Protein AF-0000000079807251 (afdb_homodimer)

pLDDT: mean 89.96, std 13.8, range [29.39, 98.94]

InterPro domains:
  IPR002347 Short-chain dehydrogenase/reductase SDR [PF00106] (32-225)
  IPR002347 Short-chain dehydrogenase/reductase SDR [PR00081] (33-50)
  IPR002347 Short-chain dehydrogenase/reductase SDR [PR00081] (159-175)
  IPR002347 Short-chain dehydrogenase/reductase SDR [PR00081] (185-204)
  IPR020904 Short-chain dehydrogenase/reductase, conserved site [PS00061] (172-200)
  IPR036291 NAD(P)-binding domain superfamily [SSF51735] (27-290)
  IPR051253 11-beta-hydroxysteroid dehydrogenase [PTHR44279] (12-290)

Nearest PDB structures (foldseek):
  3d4n-assembly2_C  TM=9.210E-01  e=4.878E-27  Homo sapiens
  6nj7-assembly1_C-2  TM=9.119E-01  e=1.010E-26  Homo sapiens
  3d5q-assembly2_A  TM=8.981E-01  e=5.159E-27  Homo sapiens
  3d4n-assembly1_A  TM=9.029E-01  e=2.340E-26  Homo sapiens
  6nj7-assembly1_D-2  TM=9.039E-01  e=7.583E-26  Homo sapiens

Sequence (598 aa):
MLSQAAAILAGVLAVHWYFDDSVSSLDTLKGKRVLVTGASTGIGEQIAYQFAKYGSQVTVTARSKAALHEVARKCTVLSPSNETHHVVVADMKSMNKTNTVIRKAIEKMSGLDVIVLNHILPHPIGEFSGSEQDLELLQELLNVNFRSYVHLASHALPYLSESKGRIVVINSAVGKVSHPLLSSYAATKHALDGFFSSLRSQFKYSDKEVGITSCFLGYVGTESAVRGMEQAGQSRLQRWIKPAPPADTAHAIVLATALGREELYYPWWDVRPMVLLHSVWPGLADSIMRFMASPEGPAMLSQAAAILAGVLAVHWYFDDSVSSLDTLKGKRVLVTGASTGIGEQIAYQFAKYGSQVTVTARSKAALHEVARKCTVLSPSNETHHVVVADMKSMNKTNTVIRKAIEKMSGLDVIVLNHILPHPIGEFSGSEQDLELLQELLNVNFRSYVHLASHALPYLSESKGRIVVINSAVGKVSHPLLSSYAATKHALDGFFSSLRSQFKYSDKEVGITSCFLGYVGTESAVRGMEQAGQSRLQRWIKPAPPADTAHAIVLATALGREELYYPWWDVRPMVLLHSVWPGLADSIMRFMASPEGPA

Foldseek 3Di:
DVVVVVVVVCVVCCVVVVVVLLVVLLLVLAAAQEEFEPQLFFLNLLLLLSSLLSHYAYEYEEADPVSRVVSQCSSLVNHPVSDGHHYDYDDLLDLVVLLVSLVVSCVVSVFHAEYEADDFDDDAFAADPPDPVSVVVLVSRLSRLAVSLVSNCVSRVVRNLVNLHEYEYEAALLLQAPARRQVSVSVSRVNNCVVVVVVQVVCVVVVRSYAYEYEHEYAAPTPVSVVSCVVLQLVLLCVVDPHHYSNVVSSQSSSCRSSRHRYHYPVCVVRVVLSVCCVVPVPVSHVVNCVSSDRDPDD/DVVVVVVVVCVVCCVVVVVVLLVVLLLVLAAAQEEFEPQLFFLNLLLLLSSLLSHYAYEYEEADPVSRVVSQCSSLVNHPVSDGHHYDYDDLLDLVVLLVSLVVSCVVSVFHAEYEADDFDDDAFAADPPDPVSVVVLVSRLSRLAVSLVSNCVSRVVRNLVNLHEYEYEAALLLQAPARRQVSVSVRRVNNCVVVVVVQVVCVVVVRSYAYEYEHEYAAPTPVSVVSCVVLQLVLLCVVDPHHYSNVVSSQSSSCRSSRHRYHYPVCVVRVVLSVCCVVPVPVSHVVNCVSSDRDPDD

Structure (mmCIF, N/CA/C/O backbone):
data_AF-0000000079807251-model_v1
#
loop_
_entity.id
_entity.type
_entity.pdbx_description
1 polymer 'Hydroxysteroid 11-beta-dehydrogenase 1-like protein'
#
loop_
_atom_site.group_PDB
_atom_site.id
_atom_site.type_symbol
_atom_site.label_atom_id
_atom_site.label_alt_id
_atom_site.label_comp_id
_atom_site.label_asym_id
_atom_site.label_entity_id
_atom_site.label_seq_id
_atom_site.pdbx_PDB_ins_code
_atom_site.Cartn_x
_atom_site.Cartn_y
_atom_site.Cartn_z
_atom_site.occupancy
_atom_site.B_iso_or_equiv
_atom_site.auth_seq_id
_atom_site.auth_comp_id
_atom_site.auth_asym_id
_atom_site.auth_atom_id
_atom_site.pdbx_PDB_model_num
ATOM 1 N N . MET A 1 1 ? 12.164 -35.469 30.531 1 49.91 1 MET A N 1
ATOM 2 C CA . MET A 1 1 ? 12.312 -36.469 29.469 1 49.91 1 MET A CA 1
ATOM 3 C C . MET A 1 1 ? 11.023 -36.594 28.672 1 49.91 1 MET A C 1
ATOM 5 O O . MET A 1 1 ? 11.055 -36.688 27.438 1 49.91 1 MET A O 1
ATOM 9 N N . LEU A 1 2 ? 9.914 -36.625 29.359 1 55.62 2 LEU A N 1
ATOM 10 C CA . LEU A 1 2 ? 8.633 -36.812 28.688 1 55.62 2 LEU A CA 1
ATOM 11 C C . LEU A 1 2 ? 8.234 -35.562 27.922 1 55.62 2 LEU A C 1
ATOM 13 O O . LEU A 1 2 ? 7.668 -35.625 26.828 1 55.62 2 LEU A O 1
ATOM 17 N N . SER A 1 3 ? 8.625 -34.438 28.469 1 55.91 3 SER A N 1
ATOM 18 C CA . SER A 1 3 ? 8.258 -33.188 27.844 1 55.91 3 SER A CA 1
ATOM 19 C C . SER A 1 3 ? 9.094 -32.906 26.594 1 55.91 3 SER A C 1
ATOM 21 O O . SER A 1 3 ? 8.594 -32.375 25.609 1 55.91 3 SER A O 1
ATOM 23 N N . GLN A 1 4 ? 10.273 -33.344 26.547 1 51.5 4 GLN A N 1
ATOM 24 C CA . GLN A 1 4 ? 11.109 -33.219 25.359 1 51.5 4 GLN A CA 1
ATOM 25 C C . GLN A 1 4 ? 10.648 -34.156 24.25 1 51.5 4 GLN A C 1
ATOM 27 O O . GLN A 1 4 ? 10.602 -33.75 23.078 1 51.5 4 GLN A O 1
ATOM 32 N N . ALA A 1 5 ? 10.32 -35.312 24.719 1 51.28 5 ALA A N 1
ATOM 33 C CA . ALA A 1 5 ? 9.859 -36.281 23.734 1 51.28 5 ALA A CA 1
ATOM 34 C C . ALA A 1 5 ? 8.555 -35.844 23.078 1 51.28 5 ALA A C 1
ATOM 36 O O . ALA A 1 5 ? 8.375 -35.969 21.875 1 51.28 5 ALA A O 1
ATOM 37 N N . ALA A 1 6 ? 7.746 -35.219 23.922 1 53.72 6 ALA A N 1
ATOM 38 C CA . ALA A 1 6 ? 6.484 -34.688 23.375 1 53.72 6 ALA A CA 1
ATOM 39 C C . ALA A 1 6 ? 6.727 -33.531 22.438 1 53.72 6 ALA A C 1
ATOM 41 O O . ALA A 1 6 ? 6.07 -33.406 21.406 1 53.72 6 ALA A O 1
ATOM 42 N N . ALA A 1 7 ? 7.719 -32.781 22.844 1 54.28 7 ALA A N 1
ATOM 43 C CA . ALA A 1 7 ? 8.078 -31.688 21.969 1 54.28 7 ALA A CA 1
ATOM 44 C C . ALA A 1 7 ? 8.695 -32.188 20.672 1 54.28 7 ALA A C 1
ATOM 46 O O . ALA A 1 7 ? 8.375 -31.688 19.578 1 54.28 7 ALA A O 1
ATOM 47 N N . ILE A 1 8 ? 9.492 -33.094 20.859 1 51.97 8 ILE A N 1
ATOM 48 C CA . ILE A 1 8 ? 10.094 -33.688 19.672 1 51.97 8 ILE A CA 1
ATOM 49 C C . ILE A 1 8 ? 9.016 -34.406 18.844 1 51.97 8 ILE A C 1
ATOM 51 O O . ILE A 1 8 ? 8.977 -34.281 17.625 1 51.97 8 ILE A O 1
ATOM 55 N N . LEU A 1 9 ? 8.195 -35.062 19.594 1 53.09 9 LEU A N 1
ATOM 56 C CA . LEU A 1 9 ? 7.117 -35.719 18.875 1 53.09 9 LEU A CA 1
ATOM 57 C C . LEU A 1 9 ? 6.172 -34.719 18.234 1 53.09 9 LEU A C 1
ATOM 59 O O . LEU A 1 9 ? 5.738 -34.906 17.094 1 53.09 9 LEU A O 1
ATOM 63 N N . ALA A 1 10 ? 5.828 -33.688 19.031 1 54.78 10 ALA A N 1
ATOM 64 C CA . ALA A 1 10 ? 5.008 -32.625 18.438 1 54.78 10 ALA A CA 1
ATOM 65 C C . ALA A 1 10 ? 5.723 -31.969 17.266 1 54.78 10 ALA A C 1
ATOM 67 O O . ALA A 1 10 ? 5.094 -31.641 16.266 1 54.78 10 ALA A O 1
ATOM 68 N N . GLY A 1 11 ? 6.973 -31.875 17.391 1 52.19 11 GLY A N 1
ATOM 69 C CA . GLY A 1 11 ? 7.773 -31.391 16.266 1 52.19 11 GLY A CA 1
ATOM 70 C C . GLY A 1 11 ? 7.781 -32.312 15.086 1 52.19 11 GLY A C 1
ATOM 71 O O . GLY A 1 11 ? 7.59 -31.891 13.945 1 52.19 11 GLY A O 1
ATOM 72 N N . VAL A 1 12 ? 8.094 -33.562 15.438 1 51.25 12 VAL A N 1
ATOM 73 C CA . VAL A 1 12 ? 8.133 -34.562 14.375 1 51.25 12 VAL A CA 1
ATOM 74 C C . VAL A 1 12 ? 6.738 -34.719 13.766 1 51.25 12 VAL A C 1
ATOM 76 O O . VAL A 1 12 ? 6.594 -34.812 12.547 1 51.25 12 VAL A O 1
ATOM 79 N N . LEU A 1 13 ? 5.746 -34.812 14.609 1 49.75 13 LEU A N 1
ATOM 80 C CA . LEU A 1 13 ? 4.391 -34.906 14.07 1 49.75 13 LEU A CA 1
ATOM 81 C C . LEU A 1 13 ? 4.035 -33.625 13.297 1 49.75 13 LEU A C 1
ATOM 83 O O . LEU A 1 13 ? 3.395 -33.688 12.25 1 49.75 13 LEU A O 1
ATOM 87 N N . ALA A 1 14 ? 4.422 -32.562 13.844 1 50.44 14 ALA A N 1
ATOM 88 C CA . ALA A 1 14 ? 4.211 -31.312 13.133 1 50.44 14 ALA A CA 1
ATOM 89 C C . ALA A 1 14 ? 4.934 -31.328 11.789 1 50.44 14 ALA A C 1
ATOM 91 O O . ALA A 1 14 ? 4.379 -30.891 10.781 1 50.44 14 ALA A O 1
ATOM 92 N N . VAL A 1 15 ? 6.172 -31.891 11.859 1 49.44 15 VAL A N 1
ATOM 93 C CA . VAL A 1 15 ? 6.926 -32 10.617 1 49.44 15 VAL A CA 1
ATOM 94 C C . VAL A 1 15 ? 6.266 -33.031 9.703 1 49.44 15 VAL A C 1
ATOM 96 O O . VAL A 1 15 ? 6.102 -32.812 8.508 1 49.44 15 VAL A O 1
ATOM 99 N N . HIS A 1 16 ? 6.043 -34.219 10.297 1 46.56 16 HIS A N 1
ATOM 100 C CA . HIS A 1 16 ? 5.367 -35.25 9.508 1 46.56 16 HIS A CA 1
ATOM 101 C C . HIS A 1 16 ? 4.016 -34.781 9.008 1 46.56 16 HIS A C 1
ATOM 103 O O . HIS A 1 16 ? 3.662 -35 7.844 1 46.56 16 HIS A O 1
ATOM 109 N N . TRP A 1 17 ? 3.178 -34.281 9.867 1 46.12 17 TRP A N 1
ATOM 110 C CA . TRP A 1 17 ? 1.881 -33.75 9.469 1 46.12 17 TRP A CA 1
ATOM 111 C C . TRP A 1 17 ? 2.051 -32.594 8.477 1 46.12 17 TRP A C 1
ATOM 113 O O . TRP A 1 17 ? 1.303 -32.5 7.504 1 46.12 17 TRP A O 1
ATOM 123 N N . TYR A 1 18 ? 3.062 -31.906 8.75 1 50.91 18 TYR A N 1
ATOM 124 C CA . TYR A 1 18 ? 3.373 -30.844 7.805 1 50.91 18 TYR A CA 1
ATOM 125 C C . TYR A 1 18 ? 3.801 -31.406 6.457 1 50.91 18 TYR A C 1
ATOM 127 O O . TYR A 1 18 ? 3.359 -30.938 5.406 1 50.91 18 TYR A O 1
ATOM 135 N N . PHE A 1 19 ? 4.648 -32.531 6.484 1 46.91 19 PHE A N 1
ATOM 136 C CA . PHE A 1 19 ? 5.133 -33.125 5.242 1 46.91 19 PHE A CA 1
ATOM 137 C C . PHE A 1 19 ? 4.023 -33.906 4.535 1 46.91 19 PHE A C 1
ATOM 139 O O . PHE A 1 19 ? 3.896 -33.812 3.312 1 46.91 19 PHE A O 1
ATOM 146 N N . ASP A 1 20 ? 3.316 -34.875 5.227 1 49.16 20 ASP A N 1
ATOM 147 C CA . ASP A 1 20 ? 2.23 -35.625 4.633 1 49.16 20 ASP A CA 1
ATOM 148 C C . ASP A 1 20 ? 1.144 -34.719 4.074 1 49.16 20 ASP A C 1
ATOM 150 O O . ASP A 1 20 ? 0.636 -34.938 2.975 1 49.16 20 ASP A O 1
ATOM 154 N N . ASP A 1 21 ? 0.823 -33.75 4.773 1 57.25 21 ASP A N 1
ATOM 155 C CA . ASP A 1 21 ? -0.194 -32.812 4.352 1 57.25 21 ASP A CA 1
ATOM 156 C C . ASP A 1 21 ? 0.267 -32.031 3.125 1 57.25 21 ASP A C 1
ATOM 158 O O . ASP A 1 21 ? -0.544 -31.672 2.264 1 57.25 21 ASP A O 1
ATOM 162 N N . SER A 1 22 ? 1.591 -32.125 3 1 68.06 22 SER A N 1
ATOM 163 C CA . SER A 1 22 ? 2.143 -31.406 1.862 1 68.06 22 SER A CA 1
ATOM 164 C C . SER A 1 22 ? 1.989 -32.188 0.569 1 68.06 22 SER A C 1
ATOM 166 O O . SER A 1 22 ? 1.531 -31.672 -0.443 1 68.06 22 SER A O 1
ATOM 168 N N . VAL A 1 23 ? 2.336 -33.594 0.573 1 66.69 23 VAL A N 1
ATOM 169 C CA . VAL A 1 23 ? 2.273 -34.375 -0.643 1 66.69 23 VAL A CA 1
ATOM 170 C C . VAL A 1 23 ? 0.821 -34.531 -1.085 1 66.69 23 VAL A C 1
ATOM 172 O O . VAL A 1 23 ? 0.506 -34.406 -2.27 1 66.69 23 VAL A O 1
ATOM 175 N N . SER A 1 24 ? -0.031 -34.875 -0.208 1 76.5 24 SER A N 1
ATOM 176 C CA . SER A 1 24 ? -1.445 -35.031 -0.522 1 76.5 24 SER A CA 1
ATOM 177 C C . SER A 1 24 ? -2.051 -33.75 -1.066 1 76.5 24 SER A C 1
ATOM 179 O O . SER A 1 24 ? -2.877 -33.781 -1.98 1 76.5 24 SER A O 1
ATOM 181 N N . SER A 1 25 ? -1.572 -32.75 -0.678 1 86.81 25 SER A N 1
ATOM 182 C CA . SER A 1 25 ? -2.125 -31.484 -1.111 1 86.81 25 SER A CA 1
ATOM 183 C C . SER A 1 25 ? -1.674 -31.141 -2.525 1 86.81 25 SER A C 1
ATOM 185 O O . SER A 1 25 ? -2.445 -30.578 -3.312 1 86.81 25 SER A O 1
ATOM 187 N N . LEU A 1 26 ? -0.469 -31.594 -2.857 1 93.06 26 LEU A N 1
ATOM 188 C CA . LEU A 1 26 ? 0.064 -31.266 -4.176 1 93.06 26 LEU A CA 1
ATOM 189 C C . LEU A 1 26 ? -0.642 -32.062 -5.262 1 93.06 26 LEU A C 1
ATOM 191 O O . LEU A 1 26 ? -0.723 -31.641 -6.41 1 93.06 26 LEU A O 1
ATOM 195 N N . ASP A 1 27 ? -1.212 -33.219 -4.879 1 92.44 27 ASP A N 1
ATOM 196 C CA . ASP A 1 27 ? -1.95 -34.062 -5.816 1 92.44 27 ASP A CA 1
ATOM 197 C C . ASP A 1 27 ? -3.221 -33.375 -6.297 1 92.44 27 ASP A C 1
ATOM 199 O O . ASP A 1 27 ? -3.738 -33.688 -7.371 1 92.44 27 ASP A O 1
ATOM 203 N N . THR A 1 28 ? -3.672 -32.469 -5.52 1 94.44 28 THR A N 1
ATOM 204 C CA . THR A 1 28 ? -4.895 -31.766 -5.867 1 94.44 28 THR A CA 1
ATOM 205 C C . THR A 1 28 ? -4.66 -30.828 -7.047 1 94.44 28 THR A C 1
ATOM 207 O O . THR A 1 28 ? -5.609 -30.312 -7.641 1 94.44 28 THR A O 1
ATOM 210 N N . LEU A 1 29 ? -3.453 -30.656 -7.484 1 97 29 LEU A N 1
ATOM 211 C CA . LEU A 1 29 ? -3.115 -29.734 -8.562 1 97 29 LEU A CA 1
ATOM 212 C C . LEU A 1 29 ? -3.25 -30.406 -9.922 1 97 29 LEU A C 1
ATOM 214 O O . LEU A 1 29 ? -3.234 -29.75 -10.961 1 97 29 LEU A O 1
ATOM 218 N N . LYS A 1 30 ? -3.336 -31.75 -9.883 1 96.56 30 LYS A N 1
ATOM 219 C CA . LYS A 1 30 ? -3.459 -32.5 -11.133 1 96.56 30 LYS A CA 1
ATOM 220 C C . LYS A 1 30 ? -4.668 -32.031 -11.938 1 96.56 30 LYS A C 1
ATOM 222 O O . LYS A 1 30 ? -5.777 -31.953 -11.406 1 96.56 30 LYS A O 1
ATOM 227 N N . GLY A 1 31 ? -4.422 -31.641 -13.125 1 96.88 31 GLY A N 1
ATOM 228 C CA . GLY A 1 31 ? -5.492 -31.25 -14.031 1 96.88 31 GLY A CA 1
ATOM 229 C C . GLY A 1 31 ? -5.91 -29.797 -13.883 1 96.88 31 GLY A C 1
ATOM 230 O O . GLY A 1 31 ? -6.715 -29.297 -14.664 1 96.88 31 GLY A O 1
ATOM 231 N N . LYS A 1 32 ? -5.434 -29.141 -12.898 1 98.12 32 LYS A N 1
ATOM 232 C CA . LYS A 1 32 ? -5.797 -27.75 -12.695 1 98.12 32 LYS A CA 1
ATOM 233 C C . LYS A 1 32 ? -5.246 -26.875 -13.82 1 98.12 32 LYS A C 1
ATOM 235 O O . LYS A 1 32 ? -4.129 -27.094 -14.297 1 98.12 32 LYS A O 1
ATOM 240 N N . ARG A 1 33 ? -6.051 -25.984 -14.336 1 98.69 33 ARG A N 1
ATOM 241 C CA . ARG A 1 33 ? -5.672 -25 -15.352 1 98.69 33 ARG A CA 1
ATOM 242 C C . ARG A 1 33 ? -5.078 -23.75 -14.719 1 98.69 33 ARG A C 1
ATOM 244 O O . ARG A 1 33 ? -5.773 -23.016 -14 1 98.69 33 ARG A O 1
ATOM 251 N N . VAL A 1 34 ? -3.762 -23.438 -15.008 1 98.88 34 VAL A N 1
ATOM 252 C CA . VAL A 1 34 ? -3.012 -22.422 -14.273 1 98.88 34 VAL A CA 1
ATOM 253 C C . VAL A 1 34 ? -2.43 -21.406 -15.258 1 98.88 34 VAL A C 1
ATOM 255 O O . VAL A 1 34 ? -1.812 -21.781 -16.25 1 98.88 34 VAL A O 1
ATOM 258 N N . LEU A 1 35 ? -2.672 -20.125 -15.023 1 98.94 35 LEU A N 1
ATOM 259 C CA . LEU A 1 35 ? -2.008 -19.047 -15.742 1 98.94 35 LEU A CA 1
ATOM 260 C C . LEU A 1 35 ? -0.928 -18.406 -14.875 1 98.94 35 LEU A C 1
ATOM 262 O O . LEU A 1 35 ? -1.199 -17.969 -13.75 1 98.94 35 LEU A O 1
ATOM 266 N N . VAL A 1 36 ? 0.317 -18.359 -15.336 1 98.94 36 VAL A N 1
ATOM 267 C CA . VAL A 1 36 ? 1.434 -17.75 -14.625 1 98.94 36 VAL A CA 1
ATOM 268 C C . VAL A 1 36 ? 1.938 -16.531 -15.398 1 98.94 36 VAL A C 1
ATOM 270 O O . VAL A 1 36 ? 2.363 -16.656 -16.547 1 98.94 36 VAL A O 1
ATOM 273 N N . THR A 1 37 ? 1.9 -15.383 -14.766 1 98.69 37 THR A N 1
ATOM 274 C CA . THR A 1 37 ? 2.42 -14.18 -15.406 1 98.69 37 THR A CA 1
ATOM 275 C C . THR A 1 37 ? 3.891 -13.969 -15.055 1 98.69 37 THR A C 1
ATOM 277 O O . THR A 1 37 ? 4.352 -14.414 -14 1 98.69 37 THR A O 1
ATOM 280 N N . GLY A 1 38 ? 4.594 -13.195 -15.953 1 97.69 38 GLY A N 1
ATOM 281 C CA . GLY A 1 38 ? 6.02 -13.023 -15.734 1 97.69 38 GLY A CA 1
ATOM 282 C C . GLY A 1 38 ? 6.777 -14.328 -15.664 1 97.69 38 GLY A C 1
ATOM 283 O O . GLY A 1 38 ? 7.574 -14.547 -14.742 1 97.69 38 GLY A O 1
ATOM 284 N N . ALA A 1 39 ? 6.496 -15.219 -16.609 1 98.19 39 ALA A N 1
ATOM 285 C CA . ALA A 1 39 ? 6.91 -16.609 -16.453 1 98.19 39 ALA A CA 1
ATOM 286 C C . ALA A 1 39 ? 8.148 -16.906 -17.297 1 98.19 39 ALA A C 1
ATOM 288 O O . ALA A 1 39 ? 8.547 -18.062 -17.438 1 98.19 39 ALA A O 1
ATOM 289 N N . SER A 1 40 ? 8.797 -15.891 -17.859 1 96.81 40 SER A N 1
ATOM 290 C CA . SER A 1 40 ? 9.875 -16.141 -18.812 1 96.81 40 SER A CA 1
ATOM 291 C C . SER A 1 40 ? 11.18 -16.453 -18.094 1 96.81 40 SER A C 1
ATOM 293 O O . SER A 1 40 ? 12.102 -17.016 -18.688 1 96.81 40 SER A O 1
ATOM 295 N N . THR A 1 41 ? 11.375 -16.031 -16.828 1 94.06 41 THR A N 1
ATOM 296 C CA . THR A 1 41 ? 12.594 -16.266 -16.062 1 94.06 41 THR A CA 1
ATOM 297 C C . THR A 1 41 ? 12.32 -16.219 -14.562 1 94.06 41 THR A C 1
ATOM 299 O O . THR A 1 41 ? 11.172 -16.047 -14.141 1 94.06 41 THR A O 1
ATOM 302 N N . GLY A 1 42 ? 13.32 -16.609 -13.82 1 95 42 GLY A N 1
ATOM 303 C CA . GLY A 1 42 ? 13.297 -16.375 -12.383 1 95 42 GLY A CA 1
ATOM 304 C C . GLY A 1 42 ? 12.281 -17.234 -11.648 1 95 42 GLY A C 1
ATOM 305 O O . GLY A 1 42 ? 12.211 -18.438 -11.875 1 95 42 GLY A O 1
ATOM 306 N N . ILE A 1 43 ? 11.562 -16.578 -10.758 1 96.88 43 ILE A N 1
ATOM 307 C CA . ILE A 1 43 ? 10.602 -17.266 -9.914 1 96.88 43 ILE A CA 1
ATOM 308 C C . ILE A 1 43 ? 9.43 -17.766 -10.758 1 96.88 43 ILE A C 1
ATOM 310 O O . ILE A 1 43 ? 8.914 -18.859 -10.547 1 96.88 43 ILE A O 1
ATOM 314 N N . GLY A 1 44 ? 9.055 -16.969 -11.773 1 98.19 44 GLY A N 1
ATOM 315 C CA . GLY A 1 44 ? 7.914 -17.281 -12.617 1 98.19 44 GLY A CA 1
ATOM 316 C C . GLY A 1 44 ? 8.078 -18.578 -13.391 1 98.19 44 GLY A C 1
ATOM 317 O O . GLY A 1 44 ? 7.164 -19.422 -13.406 1 98.19 44 GLY A O 1
ATOM 318 N N . GLU A 1 45 ? 9.219 -18.719 -14.023 1 98.38 45 GLU A N 1
ATOM 319 C CA . GLU A 1 45 ? 9.414 -19.953 -14.766 1 98.38 45 GLU A CA 1
ATOM 320 C C . GLU A 1 45 ? 9.461 -21.156 -13.828 1 98.38 45 GLU A C 1
ATOM 322 O O . GLU A 1 45 ? 8.945 -22.234 -14.156 1 98.38 45 GLU A O 1
ATOM 327 N N . GLN A 1 46 ? 10.062 -20.984 -12.625 1 98.62 46 GLN A N 1
ATOM 328 C CA . GLN A 1 46 ? 10.133 -22.078 -11.656 1 98.62 46 GLN A CA 1
ATOM 329 C C . GLN A 1 46 ? 8.75 -22.453 -11.141 1 98.62 46 GLN A C 1
ATOM 331 O O . GLN A 1 46 ? 8.469 -23.625 -10.898 1 98.62 46 GLN A O 1
ATOM 336 N N . ILE A 1 47 ? 7.875 -21.453 -10.961 1 98.88 47 ILE A N 1
ATOM 337 C CA . ILE A 1 47 ? 6.5 -21.719 -10.562 1 98.88 47 ILE A CA 1
ATOM 338 C C . ILE A 1 47 ? 5.797 -22.531 -11.633 1 98.88 47 ILE A C 1
ATOM 340 O O . ILE A 1 47 ? 5.121 -23.516 -11.328 1 98.88 47 ILE A O 1
ATOM 344 N N . ALA A 1 48 ? 5.965 -22.141 -12.875 1 98.88 48 ALA A N 1
ATOM 345 C CA . ALA A 1 48 ? 5.375 -22.875 -13.984 1 98.88 48 ALA A CA 1
ATOM 346 C C . ALA A 1 48 ? 5.84 -24.328 -13.984 1 98.88 48 ALA A C 1
ATOM 348 O O . ALA A 1 48 ? 5.031 -25.25 -14.125 1 98.88 48 ALA A O 1
ATOM 349 N N . TYR A 1 49 ? 7.156 -24.562 -13.766 1 98.75 49 TYR A N 1
ATOM 350 C CA . TYR A 1 49 ? 7.719 -25.906 -13.734 1 98.75 49 TYR A CA 1
ATOM 351 C C . TYR A 1 49 ? 7.082 -26.734 -12.625 1 98.75 49 TYR A C 1
ATOM 353 O O . TYR A 1 49 ? 6.742 -27.906 -12.836 1 98.75 49 TYR A O 1
ATOM 361 N N . GLN A 1 50 ? 6.934 -26.125 -11.438 1 98.31 50 GLN A N 1
ATOM 362 C CA . GLN A 1 50 ? 6.367 -26.844 -10.305 1 98.31 50 GLN A CA 1
ATOM 363 C C . GLN A 1 50 ? 4.922 -27.25 -10.578 1 98.31 50 GLN A C 1
ATOM 365 O O . GLN A 1 50 ? 4.539 -28.391 -10.32 1 98.31 50 GLN A O 1
ATOM 370 N N . PHE A 1 51 ? 4.09 -26.359 -11.102 1 98.62 51 PHE A N 1
ATOM 371 C CA . PHE A 1 51 ? 2.705 -26.688 -11.422 1 98.62 51 PHE A CA 1
ATOM 372 C C . PHE A 1 51 ? 2.643 -27.812 -12.453 1 98.62 51 PHE A C 1
ATOM 374 O O . PHE A 1 51 ? 1.853 -28.734 -12.32 1 98.62 51 PHE A O 1
ATOM 381 N N . ALA A 1 52 ? 3.473 -27.719 -13.492 1 98.44 52 ALA A N 1
ATOM 382 C CA . ALA A 1 52 ? 3.508 -28.734 -14.539 1 98.44 52 ALA A CA 1
ATOM 383 C C . ALA A 1 52 ? 3.908 -30.094 -13.961 1 98.44 52 ALA A C 1
ATOM 385 O O . ALA A 1 52 ? 3.295 -31.125 -14.273 1 98.44 52 ALA A O 1
ATOM 386 N N . LYS A 1 53 ? 4.938 -30.047 -13.109 1 97.38 53 LYS A N 1
ATOM 387 C CA . LYS A 1 53 ? 5.453 -31.25 -12.484 1 97.38 53 LYS A CA 1
ATOM 388 C C . LYS A 1 53 ? 4.352 -31.984 -11.719 1 97.38 53 LYS A C 1
ATOM 390 O O . LYS A 1 53 ? 4.344 -33.219 -11.656 1 97.38 53 LYS A O 1
ATOM 395 N N . TYR A 1 54 ? 3.416 -31.234 -11.156 1 96.94 54 TYR A N 1
ATOM 396 C CA . TYR A 1 54 ? 2.369 -31.859 -10.344 1 96.94 54 TYR A CA 1
ATOM 397 C C . TYR A 1 54 ? 1.095 -32.062 -11.156 1 96.94 54 TYR A C 1
ATOM 399 O O . TYR A 1 54 ? 0.029 -32.312 -10.594 1 96.94 54 TYR A O 1
ATOM 407 N N . GLY A 1 55 ? 1.198 -31.875 -12.453 1 97.31 55 GLY A N 1
ATOM 408 C CA . GLY A 1 55 ? 0.163 -32.344 -13.352 1 97.31 55 GLY A CA 1
ATOM 409 C C . GLY A 1 55 ? -0.802 -31.25 -13.781 1 97.31 55 GLY A C 1
ATOM 410 O O . GLY A 1 55 ? -1.835 -31.531 -14.391 1 97.31 55 GLY A O 1
ATOM 411 N N . SER A 1 56 ? -0.553 -30.031 -13.5 1 98.25 56 SER A N 1
ATOM 412 C CA . SER A 1 56 ? -1.403 -28.922 -13.945 1 98.25 56 SER A CA 1
ATOM 413 C C . SER A 1 56 ? -1.188 -28.641 -15.43 1 98.25 56 SER A C 1
ATOM 415 O O . SER A 1 56 ? -0.138 -28.969 -15.984 1 98.25 56 SER A O 1
ATOM 417 N N . GLN A 1 57 ? -2.205 -28.141 -16.062 1 98.25 57 GLN A N 1
ATOM 418 C CA . GLN A 1 57 ? -2.064 -27.5 -17.359 1 98.25 57 GLN A CA 1
ATOM 419 C C . GLN A 1 57 ? -1.702 -26.031 -17.219 1 98.25 57 GLN A C 1
ATOM 421 O O . GLN A 1 57 ? -2.467 -25.25 -16.641 1 98.25 57 GLN A O 1
ATOM 426 N N . VAL A 1 58 ? -0.577 -25.656 -17.828 1 98.75 58 VAL A N 1
ATOM 427 C CA . VAL A 1 58 ? -0.042 -24.328 -17.516 1 98.75 58 VAL A CA 1
ATOM 428 C C . VAL A 1 58 ? -0.023 -23.469 -18.781 1 98.75 58 VAL A C 1
ATOM 430 O O . VAL A 1 58 ? 0.341 -23.938 -19.859 1 98.75 58 VAL A O 1
ATOM 433 N N . THR A 1 59 ? -0.506 -22.266 -18.703 1 98.81 59 THR A N 1
ATOM 434 C CA . THR A 1 59 ? -0.26 -21.203 -19.656 1 98.81 59 THR A CA 1
ATOM 435 C C . THR A 1 59 ? 0.705 -20.156 -19.078 1 98.81 59 THR A C 1
ATOM 437 O O . THR A 1 59 ? 0.506 -19.672 -17.969 1 98.81 59 THR A O 1
ATOM 440 N N . VAL A 1 60 ? 1.777 -19.859 -19.844 1 98.81 60 VAL A N 1
ATOM 441 C CA . VAL A 1 60 ? 2.771 -18.891 -19.391 1 98.81 60 VAL A CA 1
ATOM 442 C C . VAL A 1 60 ? 2.674 -17.625 -20.219 1 98.81 60 VAL A C 1
ATOM 444 O O . VAL A 1 60 ? 2.416 -17.688 -21.422 1 98.81 60 VAL A O 1
ATOM 447 N N . THR A 1 61 ? 2.83 -16.453 -19.562 1 98.69 61 THR A N 1
ATOM 448 C CA . THR A 1 61 ? 2.785 -15.18 -20.266 1 98.69 61 THR A CA 1
ATOM 449 C C . THR A 1 61 ? 3.916 -14.266 -19.812 1 98.69 61 THR A C 1
ATOM 451 O O . THR A 1 61 ? 4.262 -14.25 -18.625 1 98.69 61 THR A O 1
ATOM 454 N N . ALA A 1 62 ? 4.516 -13.594 -20.609 1 98.06 62 ALA A N 1
ATOM 455 C CA . ALA A 1 62 ? 5.543 -12.562 -20.469 1 98.06 62 ALA A CA 1
ATOM 456 C C . ALA A 1 62 ? 5.805 -11.867 -21.812 1 98.06 62 ALA A C 1
ATOM 458 O O . ALA A 1 62 ? 5.008 -11.977 -22.734 1 98.06 62 ALA A O 1
ATOM 459 N N . ARG A 1 63 ? 6.859 -11.164 -21.938 1 95.19 63 ARG A N 1
ATOM 460 C CA . ARG A 1 63 ? 7.121 -10.359 -23.125 1 95.19 63 ARG A CA 1
ATOM 461 C C . ARG A 1 63 ? 7.957 -11.125 -24.141 1 95.19 63 ARG A C 1
ATOM 463 O O . ARG A 1 63 ? 7.883 -10.859 -25.344 1 95.19 63 ARG A O 1
ATOM 470 N N . SER A 1 64 ? 8.766 -12.078 -23.672 1 96.62 64 SER A N 1
ATOM 471 C CA . SER A 1 64 ? 9.719 -12.742 -24.547 1 96.62 64 SER A CA 1
ATOM 472 C C . SER A 1 64 ? 9.141 -14.039 -25.109 1 96.62 64 SER A C 1
ATOM 474 O O . SER A 1 64 ? 9.102 -15.055 -24.406 1 96.62 64 SER A O 1
ATOM 476 N N . LYS A 1 65 ? 8.883 -14.031 -26.391 1 97.69 65 LYS A N 1
ATOM 477 C CA . LYS A 1 65 ? 8.281 -15.188 -27.047 1 97.69 65 LYS A CA 1
ATOM 478 C C . LYS A 1 65 ? 9.188 -16.406 -26.953 1 97.69 65 LYS A C 1
ATOM 480 O O . LYS A 1 65 ? 8.75 -17.484 -26.547 1 97.69 65 LYS A O 1
ATOM 485 N N . ALA A 1 66 ? 10.414 -16.219 -27.281 1 98.44 66 ALA A N 1
ATOM 486 C CA . ALA A 1 66 ? 11.367 -17.328 -27.312 1 98.44 66 ALA A CA 1
ATOM 487 C C . ALA A 1 66 ? 11.539 -17.938 -25.938 1 98.44 66 ALA A C 1
ATOM 489 O O . ALA A 1 66 ? 11.539 -19.172 -25.781 1 98.44 66 ALA A O 1
ATOM 490 N N . ALA A 1 67 ? 11.695 -17.125 -24.906 1 98.25 67 ALA A N 1
ATOM 491 C CA . ALA A 1 67 ? 11.859 -17.594 -23.531 1 98.25 67 ALA A CA 1
ATOM 492 C C . ALA A 1 67 ? 10.625 -18.359 -23.062 1 98.25 67 ALA A C 1
ATOM 494 O O . ALA A 1 67 ? 10.742 -19.375 -22.391 1 98.25 67 ALA A O 1
ATOM 495 N N . LEU A 1 68 ? 9.484 -17.891 -23.484 1 98.62 68 LEU A N 1
ATOM 496 C CA . LEU A 1 68 ? 8.234 -18.531 -23.062 1 98.62 68 LEU A CA 1
ATOM 497 C C . LEU A 1 68 ? 8.102 -19.922 -23.688 1 98.62 68 LEU A C 1
ATOM 499 O O . LEU A 1 68 ? 7.645 -20.859 -23.031 1 98.62 68 LEU A O 1
ATOM 503 N N . HIS A 1 69 ? 8.422 -20.031 -24.906 1 98.44 69 HIS A N 1
ATOM 504 C CA . HIS A 1 69 ? 8.328 -21.328 -25.562 1 98.44 69 HIS A CA 1
ATOM 505 C C . HIS A 1 69 ? 9.297 -22.328 -24.938 1 98.44 69 HIS A C 1
ATOM 507 O O . HIS A 1 69 ? 8.992 -23.516 -24.828 1 98.44 69 HIS A O 1
ATOM 513 N N . GLU A 1 70 ? 10.461 -21.812 -24.547 1 98.5 70 GLU A N 1
ATOM 514 C CA . GLU A 1 70 ? 11.398 -22.672 -23.828 1 98.5 70 GLU A CA 1
ATOM 515 C C . GLU A 1 70 ? 10.805 -23.141 -22.516 1 98.5 70 GLU A C 1
ATOM 517 O O . GLU A 1 70 ? 10.938 -24.328 -22.156 1 98.5 70 GLU A O 1
ATOM 522 N N . VAL A 1 71 ? 10.164 -22.281 -21.781 1 98.75 71 VAL A N 1
ATOM 523 C CA . VAL A 1 71 ? 9.539 -22.625 -20.516 1 98.75 71 VAL A CA 1
ATOM 524 C C . VAL A 1 71 ? 8.414 -23.641 -20.75 1 98.75 71 VAL A C 1
ATOM 526 O O . VAL A 1 71 ? 8.312 -24.641 -20.031 1 98.75 71 VAL A O 1
ATOM 529 N N . ALA A 1 72 ? 7.59 -23.406 -21.734 1 98.56 72 ALA A N 1
ATOM 530 C CA . ALA A 1 72 ? 6.484 -24.312 -22.047 1 98.56 72 ALA A CA 1
ATOM 531 C C . ALA A 1 72 ? 7 -25.703 -22.406 1 98.56 72 ALA A C 1
ATOM 533 O O . ALA A 1 72 ? 6.41 -26.703 -22.016 1 98.56 72 ALA A O 1
ATOM 534 N N . ARG A 1 73 ? 8.055 -25.766 -23.172 1 98.12 73 ARG A N 1
ATOM 535 C CA . ARG A 1 73 ? 8.656 -27.047 -23.547 1 98.12 73 ARG A CA 1
ATOM 536 C C . ARG A 1 73 ? 9.148 -27.812 -22.312 1 98.12 73 ARG A C 1
ATOM 538 O O . ARG A 1 73 ? 8.906 -29 -22.172 1 98.12 73 ARG A O 1
ATOM 545 N N . LYS A 1 74 ? 9.836 -27.062 -21.469 1 98.38 74 LYS A N 1
ATOM 546 C CA . LYS A 1 74 ? 10.328 -27.688 -20.234 1 98.38 74 LYS A CA 1
ATOM 547 C C . LYS A 1 74 ? 9.164 -28.156 -19.359 1 98.38 74 LYS A C 1
ATOM 549 O O . LYS A 1 74 ? 9.25 -29.203 -18.719 1 98.38 74 LYS A O 1
ATOM 554 N N . CYS A 1 75 ? 8.117 -27.375 -19.297 1 98.5 75 CYS A N 1
ATOM 555 C CA . CYS A 1 75 ? 6.91 -27.797 -18.594 1 98.5 75 CYS A CA 1
ATOM 556 C C . CYS A 1 75 ? 6.375 -29.109 -19.156 1 98.5 75 CYS A C 1
ATOM 558 O O . CYS A 1 75 ? 5.961 -29.984 -18.391 1 98.5 75 CYS A O 1
ATOM 560 N N . THR A 1 76 ? 6.371 -29.25 -20.438 1 97.75 76 THR A N 1
ATOM 561 C CA . THR A 1 76 ? 5.875 -30.453 -21.094 1 97.75 76 THR A CA 1
ATOM 562 C C . THR A 1 76 ? 6.703 -31.672 -20.703 1 97.75 76 THR A C 1
ATOM 564 O O . THR A 1 76 ? 6.148 -32.719 -20.391 1 97.75 76 THR A O 1
ATOM 567 N N . VAL A 1 77 ? 7.996 -31.453 -20.594 1 97.44 77 VAL A N 1
ATOM 568 C CA . VAL A 1 77 ? 8.906 -32.531 -20.234 1 97.44 77 VAL A CA 1
ATOM 569 C C . VAL A 1 77 ? 8.688 -32.938 -18.781 1 97.44 77 VAL A C 1
ATOM 571 O O . VAL A 1 77 ? 8.773 -34.125 -18.438 1 97.44 77 VAL A O 1
ATOM 574 N N . LEU A 1 78 ? 8.383 -31.984 -17.922 1 97.12 78 LEU A N 1
ATOM 575 C CA . LEU A 1 78 ? 8.242 -32.188 -16.484 1 97.12 78 LEU A CA 1
ATOM 576 C C . LEU A 1 78 ? 6.883 -32.812 -16.156 1 97.12 78 LEU A C 1
ATOM 578 O O . LEU A 1 78 ? 6.707 -33.406 -15.094 1 97.12 78 LEU A O 1
ATOM 582 N N . SER A 1 79 ? 6.008 -32.625 -17.016 1 96.31 79 SER A N 1
ATOM 583 C CA . SER A 1 79 ? 4.641 -33.062 -16.781 1 96.31 79 SER A CA 1
ATOM 584 C C . SER A 1 79 ? 4.543 -34.594 -16.828 1 96.31 79 SER A C 1
ATOM 586 O O . SER A 1 79 ? 5.086 -35.219 -17.734 1 96.31 79 SER A O 1
ATOM 588 N N . PRO A 1 80 ? 3.826 -35.156 -15.914 1 94.5 80 PRO A N 1
ATOM 589 C CA . PRO A 1 80 ? 3.662 -36.625 -15.945 1 94.5 80 PRO A CA 1
ATOM 590 C C . PRO A 1 80 ? 3.006 -37.125 -17.234 1 94.5 80 PRO A C 1
ATOM 592 O O . PRO A 1 80 ? 3.303 -38.219 -17.703 1 94.5 80 PRO A O 1
ATOM 595 N N . SER A 1 81 ? 2.117 -36.375 -17.797 1 91.44 81 SER A N 1
ATOM 596 C CA . SER A 1 81 ? 1.366 -36.781 -18.969 1 91.44 81 SER A CA 1
ATOM 597 C C . SER A 1 81 ? 2.027 -36.281 -20.25 1 91.44 81 SER A C 1
ATOM 599 O O . SER A 1 81 ? 1.546 -36.562 -21.359 1 91.44 81 SER A O 1
ATOM 601 N N . ASN A 1 82 ? 2.992 -35.531 -20.172 1 91.75 82 ASN A N 1
ATOM 602 C CA . ASN A 1 82 ? 3.66 -34.906 -21.297 1 91.75 82 ASN A CA 1
ATOM 603 C C . ASN A 1 82 ? 2.701 -34.031 -22.094 1 91.75 82 ASN A C 1
ATOM 605 O O . ASN A 1 82 ? 2.814 -33.938 -23.312 1 91.75 82 ASN A O 1
ATOM 609 N N . GLU A 1 83 ? 1.739 -33.531 -21.359 1 89.69 83 GLU A N 1
ATOM 610 C CA . GLU A 1 83 ? 0.774 -32.625 -22.016 1 89.69 83 GLU A CA 1
ATOM 611 C C . GLU A 1 83 ? 1.418 -31.312 -22.406 1 89.69 83 GLU A C 1
ATOM 613 O O . GLU A 1 83 ? 2.367 -30.859 -21.766 1 89.69 83 GLU A O 1
ATOM 618 N N . THR A 1 84 ? 0.81 -30.797 -23.453 1 90.88 84 THR A N 1
ATOM 619 C CA . THR A 1 84 ? 1.317 -29.516 -23.953 1 90.88 84 THR A CA 1
ATOM 620 C C . THR A 1 84 ? 0.862 -28.359 -23.062 1 90.88 84 THR A C 1
ATOM 622 O O . THR A 1 84 ? -0.286 -28.344 -22.609 1 90.88 84 THR A O 1
ATOM 625 N N . HIS A 1 85 ? 1.775 -27.469 -22.828 1 97.31 85 HIS A N 1
ATOM 626 C CA . HIS A 1 85 ? 1.515 -26.234 -22.094 1 97.31 85 HIS A CA 1
ATOM 627 C C . HIS A 1 85 ? 1.534 -25.031 -23.031 1 97.31 85 HIS A C 1
ATOM 629 O O . HIS A 1 85 ? 2.064 -25.109 -24.141 1 97.31 85 HIS A O 1
ATOM 635 N N . HIS A 1 86 ? 0.889 -23.969 -22.641 1 98.06 86 HIS A N 1
ATOM 636 C CA . HIS A 1 86 ? 0.52 -22.922 -23.578 1 98.06 86 HIS A CA 1
ATOM 637 C C . HIS A 1 86 ? 1.293 -21.625 -23.297 1 98.06 86 HIS A C 1
ATOM 639 O O . HIS A 1 86 ? 1.765 -21.406 -22.188 1 98.06 86 HIS A O 1
ATOM 645 N N . VAL A 1 87 ? 1.412 -20.875 -24.406 1 98.56 87 VAL A N 1
ATOM 646 C CA . VAL A 1 87 ? 2.127 -19.609 -24.359 1 98.56 87 VAL A CA 1
ATOM 647 C C . VAL A 1 87 ? 1.203 -18.484 -24.812 1 98.56 87 VAL A C 1
ATOM 649 O O . VAL A 1 87 ? 0.492 -18.609 -25.812 1 98.56 87 VAL A O 1
ATOM 652 N N . VAL A 1 88 ? 1.141 -17.375 -24.094 1 98.62 88 VAL A N 1
ATOM 653 C CA . VAL A 1 88 ? 0.523 -16.125 -24.516 1 98.62 88 VAL A CA 1
ATOM 654 C C . VAL A 1 88 ? 1.506 -14.977 -24.312 1 98.62 88 VAL A C 1
ATOM 656 O O . VAL A 1 88 ? 1.866 -14.648 -23.188 1 98.62 88 VAL A O 1
ATOM 659 N N . VAL A 1 89 ? 1.969 -14.367 -25.391 1 98.19 89 VAL A N 1
ATOM 660 C CA . VAL A 1 89 ? 2.916 -13.266 -25.297 1 98.19 89 VAL A CA 1
ATOM 661 C C . VAL A 1 89 ? 2.164 -11.961 -25.047 1 98.19 89 VAL A C 1
ATOM 663 O O . VAL A 1 89 ? 1.212 -11.633 -25.75 1 98.19 89 VAL A O 1
ATOM 666 N N . ALA A 1 90 ? 2.578 -11.242 -24 1 97.31 90 ALA A N 1
ATOM 667 C CA . ALA A 1 90 ? 1.923 -9.977 -23.688 1 97.31 90 ALA A CA 1
ATOM 668 C C . ALA A 1 90 ? 2.812 -9.109 -22.812 1 97.31 90 ALA A C 1
ATOM 670 O O . ALA A 1 90 ? 3.59 -9.617 -22 1 97.31 90 ALA A O 1
ATOM 671 N N . ASP A 1 91 ? 2.668 -7.793 -22.984 1 96.06 91 ASP A N 1
ATOM 672 C CA . ASP A 1 91 ? 3.291 -6.793 -22.125 1 96.06 91 ASP A CA 1
ATOM 673 C C . ASP A 1 91 ? 2.275 -6.184 -21.156 1 96.06 91 ASP A C 1
ATOM 675 O O . ASP A 1 91 ? 1.372 -5.457 -21.578 1 96.06 91 ASP A O 1
ATOM 679 N N . MET A 1 92 ? 2.494 -6.359 -19.891 1 94.81 92 MET A N 1
ATOM 680 C CA . MET A 1 92 ? 1.527 -5.961 -18.875 1 94.81 92 MET A CA 1
ATOM 681 C C . MET A 1 92 ? 1.577 -4.453 -18.641 1 94.81 92 MET A C 1
ATOM 683 O O . MET A 1 92 ? 0.818 -3.924 -17.828 1 94.81 92 MET A O 1
ATOM 687 N N . LYS A 1 93 ? 2.43 -3.785 -19.328 1 93.25 93 LYS A N 1
ATOM 688 C CA . LYS A 1 93 ? 2.393 -2.326 -19.312 1 93.25 93 LYS A CA 1
ATOM 689 C C . LYS A 1 93 ? 1.09 -1.805 -19.922 1 93.25 93 LYS A C 1
ATOM 691 O O . LYS A 1 93 ? 0.618 -0.727 -19.547 1 93.25 93 LYS A O 1
ATOM 696 N N . SER A 1 94 ? 0.567 -2.588 -20.781 1 93.56 94 SER A N 1
ATOM 697 C CA . SER A 1 94 ? -0.691 -2.211 -21.422 1 93.56 94 SER A CA 1
ATOM 698 C C . SER A 1 94 ? -1.879 -2.883 -20.734 1 93.56 94 SER A C 1
ATOM 700 O O . SER A 1 94 ? -1.99 -4.109 -20.75 1 93.56 94 SER A O 1
ATOM 702 N N . MET A 1 95 ? -2.824 -2.072 -20.312 1 93 95 MET A N 1
ATOM 703 C CA . MET A 1 95 ? -3.975 -2.621 -19.609 1 93 95 MET A CA 1
ATOM 704 C C . MET A 1 95 ? -4.875 -3.408 -20.547 1 93 95 MET A C 1
ATOM 706 O O . MET A 1 95 ? -5.559 -4.344 -20.125 1 93 95 MET A O 1
ATOM 710 N N . ASN A 1 96 ? -4.828 -3.068 -21.781 1 93.88 96 ASN A N 1
ATOM 711 C CA . ASN A 1 96 ? -5.605 -3.807 -22.781 1 93.88 96 ASN A CA 1
ATOM 712 C C . ASN A 1 96 ? -5.109 -5.242 -22.922 1 93.88 96 ASN A C 1
ATOM 714 O O . ASN A 1 96 ? -5.891 -6.145 -23.234 1 93.88 96 ASN A O 1
ATOM 718 N N . LYS A 1 97 ? -3.867 -5.449 -22.672 1 96.44 97 LYS A N 1
ATOM 719 C CA . LYS A 1 97 ? -3.291 -6.785 -22.797 1 96.44 97 LYS A CA 1
ATOM 720 C C . LYS A 1 97 ? -3.676 -7.664 -21.609 1 96.44 97 LYS A C 1
ATOM 722 O O . LYS A 1 97 ? -3.641 -8.891 -21.703 1 96.44 97 LYS A O 1
ATOM 727 N N . THR A 1 98 ? -4.066 -7.07 -20.516 1 97.31 98 THR A N 1
ATOM 728 C CA . THR A 1 98 ? -4.477 -7.859 -19.359 1 97.31 98 THR A CA 1
ATOM 729 C C . THR A 1 98 ? -5.734 -8.664 -19.672 1 97.31 98 THR A C 1
ATOM 731 O O . THR A 1 98 ? -5.82 -9.844 -19.344 1 97.31 98 THR A O 1
ATOM 734 N N . ASN A 1 99 ? -6.66 -8.055 -20.312 1 96.5 99 ASN A N 1
ATOM 735 C CA . ASN A 1 99 ? -7.855 -8.781 -20.719 1 96.5 99 ASN A CA 1
ATOM 736 C C . ASN A 1 99 ? -7.539 -9.828 -21.797 1 96.5 99 ASN A C 1
ATOM 738 O O . ASN A 1 99 ? -8.078 -10.938 -21.766 1 96.5 99 ASN A O 1
ATOM 742 N N . THR A 1 100 ? -6.699 -9.484 -22.719 1 97.44 100 THR A N 1
ATOM 743 C CA . THR A 1 100 ? -6.324 -10.367 -23.812 1 97.44 100 THR A CA 1
ATOM 744 C C . THR A 1 100 ? -5.691 -11.648 -23.281 1 97.44 100 THR A C 1
ATOM 746 O O . THR A 1 100 ? -6.004 -12.742 -23.75 1 97.44 100 THR A O 1
ATOM 749 N N . VAL A 1 101 ? -4.863 -11.523 -22.328 1 98.25 101 VAL A N 1
ATOM 750 C CA . VAL A 1 101 ? -4.156 -12.68 -21.781 1 98.25 101 VAL A CA 1
ATOM 751 C C . VAL A 1 101 ? -5.152 -13.641 -21.125 1 98.25 101 VAL A C 1
ATOM 753 O O . VAL A 1 101 ? -5.055 -14.852 -21.297 1 98.25 101 VAL A O 1
ATOM 756 N N . ILE A 1 102 ? -6.113 -13.102 -20.375 1 98.56 102 ILE A N 1
ATOM 757 C CA . ILE A 1 102 ? -7.102 -13.938 -19.719 1 98.56 102 ILE A CA 1
ATOM 758 C C . ILE A 1 102 ? -7.957 -14.656 -20.75 1 98.56 102 ILE A C 1
ATOM 760 O O . ILE A 1 102 ? -8.156 -15.875 -20.672 1 98.56 102 ILE A O 1
ATOM 764 N N . ARG A 1 103 ? -8.359 -13.938 -21.75 1 98.06 103 ARG A N 1
ATOM 765 C CA . ARG A 1 103 ? -9.195 -14.523 -22.797 1 98.06 103 ARG A CA 1
ATOM 766 C C . ARG A 1 103 ? -8.461 -15.648 -23.516 1 98.06 103 ARG A C 1
ATOM 768 O O . ARG A 1 103 ? -9.023 -16.734 -23.734 1 98.06 103 ARG A O 1
ATOM 775 N N . LYS A 1 104 ? -7.277 -15.43 -23.891 1 98.5 104 LYS A N 1
ATOM 776 C CA . LYS A 1 104 ? -6.496 -16.438 -24.609 1 98.5 104 LYS A CA 1
ATOM 777 C C . LYS A 1 104 ? -6.219 -17.656 -23.75 1 98.5 104 LYS A C 1
ATOM 779 O O . LYS A 1 104 ? -6.246 -18.781 -24.234 1 98.5 104 LYS A O 1
ATOM 784 N N . ALA A 1 105 ? -5.879 -17.391 -22.484 1 98.31 105 ALA A N 1
ATOM 785 C CA . ALA A 1 105 ? -5.66 -18.516 -21.578 1 98.31 105 ALA A CA 1
ATOM 786 C C . ALA A 1 105 ? -6.91 -19.375 -21.453 1 98.31 105 ALA A C 1
ATOM 788 O O . ALA A 1 105 ? -6.824 -20.609 -21.484 1 98.31 105 ALA A O 1
ATOM 789 N N . ILE A 1 106 ? -8.094 -18.719 -21.359 1 98.06 106 ILE A N 1
ATOM 790 C CA . ILE A 1 106 ? -9.367 -19.422 -21.25 1 98.06 106 ILE A CA 1
ATOM 791 C C . ILE A 1 106 ? -9.625 -20.219 -22.531 1 98.06 106 ILE A C 1
ATOM 793 O O . ILE A 1 106 ? -10.062 -21.375 -22.469 1 98.06 106 ILE A O 1
ATOM 797 N N . GLU A 1 107 ? -9.359 -19.609 -23.609 1 97.69 107 GLU A N 1
ATOM 798 C CA . GLU A 1 107 ? -9.547 -20.281 -24.891 1 97.69 107 GLU A CA 1
ATOM 799 C C . GLU A 1 107 ? -8.68 -21.531 -24.984 1 97.69 107 GLU A C 1
ATOM 801 O O . GLU A 1 107 ? -9.125 -22.562 -25.5 1 97.69 107 GLU A O 1
ATOM 806 N N . LYS A 1 108 ? -7.52 -21.484 -24.516 1 96.94 108 LYS A N 1
ATOM 807 C CA . LYS A 1 108 ? -6.551 -22.562 -24.656 1 96.94 108 LYS A CA 1
ATOM 808 C C . LYS A 1 108 ? -6.832 -23.688 -23.656 1 96.94 108 LYS A C 1
ATOM 810 O O . LYS A 1 108 ? -6.555 -24.859 -23.922 1 96.94 108 LYS A O 1
ATOM 815 N N . MET A 1 109 ? -7.289 -23.312 -22.453 1 97.25 109 MET A N 1
ATOM 816 C CA . MET A 1 109 ? -7.387 -24.312 -21.391 1 97.25 109 MET A CA 1
ATOM 817 C C . MET A 1 109 ? -8.844 -24.609 -21.078 1 97.25 109 MET A C 1
ATOM 819 O O . MET A 1 109 ? -9.133 -25.484 -20.25 1 97.25 109 MET A O 1
ATOM 823 N N . SER A 1 110 ? -9.82 -23.938 -21.688 1 96.38 110 SER A N 1
ATOM 824 C CA . SER A 1 110 ? -11.258 -24.078 -21.453 1 96.38 110 SER A CA 1
ATOM 825 C C . SER A 1 110 ? -11.609 -23.844 -20 1 96.38 110 SER A C 1
ATOM 827 O O . SER A 1 110 ? -12.32 -24.656 -19.391 1 96.38 110 SER A O 1
ATOM 829 N N . GLY A 1 111 ? -11.039 -22.875 -19.438 1 97.44 111 GLY A N 1
ATOM 830 C CA . GLY A 1 111 ? -11.281 -22.5 -18.047 1 97.44 111 GLY A CA 1
ATOM 831 C C . GLY A 1 111 ? -10.039 -22.016 -17.328 1 97.44 111 GLY A C 1
ATOM 832 O O . GLY A 1 111 ? -8.977 -21.875 -17.953 1 97.44 111 GLY A O 1
ATOM 833 N N . LEU A 1 112 ? -10.18 -21.719 -16.078 1 98.62 112 LEU A N 1
ATOM 834 C CA . LEU A 1 112 ? -9.094 -21.25 -15.227 1 98.62 112 LEU A CA 1
ATOM 835 C C . LEU A 1 112 ? -9.344 -21.609 -13.766 1 98.62 112 LEU A C 1
ATOM 837 O O . LEU A 1 112 ? -10.422 -21.359 -13.234 1 98.62 112 LEU A O 1
ATOM 841 N N . ASP A 1 113 ? -8.312 -22.219 -13.156 1 98.81 113 ASP A N 1
ATOM 842 C CA . ASP A 1 113 ? -8.445 -22.625 -11.766 1 98.81 113 ASP A CA 1
ATOM 843 C C . ASP A 1 113 ? -7.527 -21.812 -10.859 1 98.81 113 ASP A C 1
ATOM 845 O O . ASP A 1 113 ? -7.836 -21.594 -9.688 1 98.81 113 ASP A O 1
ATOM 849 N N . VAL A 1 114 ? -6.352 -21.438 -11.398 1 98.88 114 VAL A N 1
ATOM 850 C CA . VAL A 1 114 ? -5.375 -20.672 -10.625 1 98.88 114 VAL A CA 1
ATOM 851 C C . VAL A 1 114 ? -4.742 -19.594 -11.508 1 98.88 114 VAL A C 1
ATOM 853 O O . VAL A 1 114 ? -4.367 -19.859 -12.656 1 98.88 114 VAL A O 1
ATOM 856 N N . ILE A 1 115 ? -4.66 -18.422 -11.062 1 98.94 115 ILE A N 1
ATOM 857 C CA . ILE A 1 115 ? -3.834 -17.391 -11.695 1 98.94 115 ILE A CA 1
ATOM 858 C C . ILE A 1 115 ? -2.727 -16.953 -10.734 1 98.94 115 ILE A C 1
ATOM 860 O O . ILE A 1 115 ? -2.988 -16.672 -9.562 1 98.94 115 ILE A O 1
ATOM 864 N N . VAL A 1 116 ? -1.503 -17 -11.203 1 98.94 116 VAL A N 1
ATOM 865 C CA . VAL A 1 116 ? -0.342 -16.531 -10.453 1 98.94 116 VAL A CA 1
ATOM 866 C C . VAL A 1 116 ? 0.102 -15.172 -10.984 1 98.94 116 VAL A C 1
ATOM 868 O O . VAL A 1 116 ? 0.602 -15.062 -12.109 1 98.94 116 VAL A O 1
ATOM 871 N N . LEU A 1 117 ? -0.114 -14.18 -10.219 1 98.88 117 LEU A N 1
ATOM 872 C CA . LEU A 1 117 ? 0.334 -12.828 -10.523 1 98.88 117 LEU A CA 1
ATOM 873 C C . LEU A 1 117 ? 1.768 -12.609 -10.055 1 98.88 117 LEU A C 1
ATOM 875 O O . LEU A 1 117 ? 2.018 -12.469 -8.852 1 98.88 117 LEU A O 1
ATOM 879 N N . ASN A 1 118 ? 2.689 -12.508 -11.008 1 98.44 118 ASN A N 1
ATOM 880 C CA . ASN A 1 118 ? 4.098 -12.602 -10.633 1 98.44 118 ASN A CA 1
ATOM 881 C C . ASN A 1 118 ? 4.949 -11.602 -11.414 1 98.44 118 ASN A C 1
ATOM 883 O O . ASN A 1 118 ? 6.074 -11.297 -11.023 1 98.44 118 ASN A O 1
ATOM 887 N N . HIS A 1 119 ? 4.43 -10.984 -12.477 1 96.75 119 HIS A N 1
ATOM 888 C CA . HIS A 1 119 ? 5.238 -10.109 -13.32 1 96.75 119 HIS A CA 1
ATOM 889 C C . HIS A 1 119 ? 5.617 -8.828 -12.586 1 96.75 119 HIS A C 1
ATOM 891 O O . HIS A 1 119 ? 4.902 -8.391 -11.68 1 96.75 119 HIS A O 1
ATOM 897 N N . ILE A 1 120 ? 6.766 -8.273 -12.914 1 91.69 120 ILE A N 1
ATOM 898 C CA . ILE A 1 120 ? 7.164 -7.035 -12.258 1 91.69 120 ILE A CA 1
ATOM 899 C C . ILE A 1 120 ? 7.988 -6.184 -13.227 1 91.69 120 ILE A C 1
ATOM 901 O O . ILE A 1 120 ? 8.633 -6.711 -14.133 1 91.69 120 ILE A O 1
ATOM 905 N N . LEU A 1 121 ? 7.875 -4.938 -13.094 1 90.31 121 LEU A N 1
ATOM 906 C CA . LEU A 1 121 ? 8.859 -4.004 -13.633 1 90.31 121 LEU A CA 1
ATOM 907 C C . LEU A 1 121 ? 10.023 -3.82 -12.664 1 90.31 121 LEU A C 1
ATOM 909 O O . LEU A 1 121 ? 9.82 -3.465 -11.5 1 90.31 121 LEU A O 1
ATOM 913 N N . PRO A 1 122 ? 11.211 -4.156 -13.141 1 78.56 122 PRO A N 1
ATOM 914 C CA . PRO A 1 122 ? 12.352 -3.998 -12.234 1 78.56 122 PRO A CA 1
ATOM 915 C C . PRO A 1 122 ? 12.516 -2.561 -11.742 1 78.56 122 PRO A C 1
ATOM 917 O O . PRO A 1 122 ? 12.266 -1.615 -12.492 1 78.56 122 PRO A O 1
ATOM 920 N N . HIS A 1 123 ? 12.844 -2.416 -10.523 1 77.75 123 HIS A N 1
ATOM 921 C CA . HIS A 1 123 ? 13.125 -1.129 -9.891 1 77.75 123 HIS A CA 1
ATOM 922 C C . HIS A 1 123 ? 14.602 -0.994 -9.547 1 77.75 123 HIS A C 1
ATOM 924 O O . HIS A 1 123 ? 15.141 -1.8 -8.789 1 77.75 123 HIS A O 1
ATOM 930 N N . PRO A 1 124 ? 15.172 0.039 -10.039 1 78.88 124 PRO A N 1
ATOM 931 C CA . PRO A 1 124 ? 16.531 0.274 -9.57 1 78.88 124 PRO A CA 1
ATOM 932 C C . PRO A 1 124 ? 16.594 0.672 -8.094 1 78.88 124 PRO A C 1
ATOM 934 O O . PRO A 1 124 ? 15.711 1.39 -7.613 1 78.88 124 PRO A O 1
ATOM 937 N N . ILE A 1 125 ? 17.5 0.12 -7.395 1 79.75 125 ILE A N 1
ATOM 938 C CA . ILE A 1 125 ? 17.75 0.511 -6.012 1 79.75 125 ILE A CA 1
ATOM 939 C C . ILE A 1 125 ? 18.375 1.904 -5.969 1 79.75 125 ILE A C 1
ATOM 941 O O . ILE A 1 125 ? 19.375 2.164 -6.641 1 79.75 125 ILE A O 1
ATOM 945 N N . GLY A 1 126 ? 17.719 2.787 -5.262 1 85.25 126 GLY A N 1
ATOM 946 C CA . GLY A 1 126 ? 18.234 4.141 -5.164 1 85.25 126 GLY A CA 1
ATOM 947 C C . GLY A 1 126 ? 17.328 5.074 -4.387 1 85.25 126 GLY A C 1
ATOM 948 O O . GLY A 1 126 ? 16.203 4.703 -4.027 1 85.25 126 GLY A O 1
ATOM 949 N N . GLU A 1 127 ? 17.891 6.273 -4.141 1 90.81 127 GLU A N 1
ATOM 950 C CA . GLU A 1 127 ? 17.172 7.277 -3.367 1 90.81 127 GLU A CA 1
ATOM 951 C C . GLU A 1 127 ? 16.062 7.926 -4.199 1 90.81 127 GLU A C 1
ATOM 953 O O . GLU A 1 127 ? 16.234 8.141 -5.402 1 90.81 127 GLU A O 1
ATOM 958 N N . PHE A 1 128 ? 14.953 8.203 -3.555 1 94.44 128 PHE A N 1
ATOM 959 C CA . PHE A 1 128 ? 13.883 9.008 -4.133 1 94.44 128 PHE A CA 1
ATOM 960 C C . PHE A 1 128 ? 14.125 10.492 -3.881 1 94.44 128 PHE A C 1
ATOM 962 O O . PHE A 1 128 ? 14.133 10.938 -2.73 1 94.44 128 PHE A O 1
ATOM 969 N N . SER A 1 129 ? 14.281 11.273 -4.949 1 94.56 129 SER A N 1
ATOM 970 C CA . SER A 1 129 ? 14.617 12.688 -4.793 1 94.56 129 SER A CA 1
ATOM 971 C C . SER A 1 129 ? 13.422 13.578 -5.137 1 94.56 129 SER A C 1
ATOM 973 O O . SER A 1 129 ? 13.461 14.789 -4.91 1 94.56 129 SER A O 1
ATOM 975 N N . GLY A 1 130 ? 12.406 12.969 -5.668 1 95.31 130 GLY A N 1
ATOM 976 C CA . GLY A 1 130 ? 11.258 13.758 -6.098 1 95.31 130 GLY A CA 1
ATOM 977 C C . GLY A 1 130 ? 11.43 14.359 -7.48 1 95.31 130 GLY A C 1
ATOM 978 O O . GLY A 1 130 ? 10.641 15.203 -7.898 1 95.31 130 GLY A O 1
ATOM 979 N N . SER A 1 131 ? 12.375 13.914 -8.258 1 96.19 131 SER A N 1
ATOM 980 C CA . SER A 1 131 ? 12.609 14.398 -9.617 1 96.19 131 SER A CA 1
ATOM 981 C C . SER A 1 131 ? 11.484 13.969 -10.555 1 96.19 131 SER A C 1
ATOM 983 O O . SER A 1 131 ? 10.688 13.086 -10.219 1 96.19 131 SER A O 1
ATOM 985 N N . GLU A 1 132 ? 11.422 14.609 -11.68 1 95.62 132 GLU A N 1
ATOM 986 C CA . GLU A 1 132 ? 10.445 14.211 -12.695 1 95.62 132 GLU A CA 1
ATOM 987 C C . GLU A 1 132 ? 10.633 12.75 -13.094 1 95.62 132 GLU A C 1
ATOM 989 O O . GLU A 1 132 ? 9.664 12.039 -13.344 1 95.62 132 GLU A O 1
ATOM 994 N N . GLN A 1 133 ? 11.852 12.352 -13.164 1 95.5 133 GLN A N 1
ATOM 995 C CA . GLN A 1 133 ? 12.156 10.961 -13.484 1 95.5 133 GLN A CA 1
ATOM 996 C C . GLN A 1 133 ? 11.617 10.016 -12.414 1 95.5 133 GLN A C 1
ATOM 998 O O . GLN A 1 133 ? 11.078 8.953 -12.727 1 95.5 133 GLN A O 1
ATOM 1003 N N . ASP A 1 134 ? 11.789 10.398 -11.133 1 96.12 134 ASP A N 1
ATOM 1004 C CA . ASP A 1 134 ? 11.25 9.617 -10.023 1 96.12 134 ASP A CA 1
ATOM 1005 C C . ASP A 1 134 ? 9.734 9.477 -10.125 1 96.12 134 ASP A C 1
ATOM 1007 O O . ASP A 1 134 ? 9.188 8.391 -9.922 1 96.12 134 ASP A O 1
ATOM 1011 N N . LEU A 1 135 ? 9.094 10.57 -10.43 1 97.12 135 LEU A N 1
ATOM 1012 C CA . LEU A 1 135 ? 7.637 10.586 -10.484 1 97.12 135 LEU A CA 1
ATOM 1013 C C . LEU A 1 135 ? 7.125 9.766 -11.664 1 97.12 135 LEU A C 1
ATOM 1015 O O . LEU A 1 135 ? 6.117 9.07 -11.547 1 97.12 135 LEU A O 1
ATOM 1019 N N . GLU A 1 136 ? 7.793 9.852 -12.742 1 96 136 GLU A N 1
ATOM 1020 C CA . GLU A 1 136 ? 7.441 9.039 -13.906 1 96 136 GLU A CA 1
ATOM 1021 C C . GLU A 1 136 ? 7.629 7.551 -13.609 1 96 136 GLU A C 1
ATOM 1023 O O . GLU A 1 136 ? 6.781 6.73 -13.969 1 96 136 GLU A O 1
ATOM 1028 N N . LEU A 1 137 ? 8.742 7.246 -13 1 95.38 137 LEU A N 1
ATOM 1029 C CA . LEU A 1 137 ? 9.008 5.859 -12.641 1 95.38 137 LEU A CA 1
ATOM 1030 C C . LEU A 1 137 ? 7.941 5.328 -11.688 1 95.38 137 LEU A C 1
ATOM 1032 O O . LEU A 1 137 ? 7.488 4.191 -11.828 1 95.38 137 LEU A O 1
ATOM 1036 N N . LEU A 1 138 ? 7.57 6.105 -10.719 1 96.56 138 LEU A N 1
ATOM 1037 C CA . LEU A 1 138 ? 6.516 5.719 -9.789 1 96.56 138 LEU A CA 1
ATOM 1038 C C . LEU A 1 138 ? 5.238 5.348 -10.531 1 96.56 138 LEU A C 1
ATOM 1040 O O . LEU A 1 138 ? 4.609 4.332 -10.227 1 96.56 138 LEU A O 1
ATOM 1044 N N . GLN A 1 139 ? 4.891 6.18 -11.461 1 95.94 139 GLN A N 1
ATOM 1045 C CA . GLN A 1 139 ? 3.684 5.93 -12.242 1 95.94 139 GLN A CA 1
ATOM 1046 C C . GLN A 1 139 ? 3.793 4.617 -13.016 1 95.94 139 GLN A C 1
ATOM 1048 O O . GLN A 1 139 ? 2.834 3.844 -13.07 1 95.94 139 GLN A O 1
ATOM 1053 N N . GLU A 1 140 ? 4.895 4.398 -13.602 1 96.06 140 GLU A N 1
ATOM 1054 C CA . GLU A 1 140 ? 5.105 3.172 -14.367 1 96.06 140 GLU A CA 1
ATOM 1055 C C . GLU A 1 140 ? 5.051 1.945 -13.453 1 96.06 140 GLU A C 1
ATOM 1057 O O . GLU A 1 140 ? 4.457 0.928 -13.812 1 96.06 140 GLU A O 1
ATOM 1062 N N . LEU A 1 141 ? 5.691 2.053 -12.328 1 96.44 141 LEU A N 1
ATOM 1063 C CA . LEU A 1 141 ? 5.703 0.957 -11.367 1 96.44 141 LEU A CA 1
ATOM 1064 C C . LEU A 1 141 ? 4.289 0.639 -10.891 1 96.44 141 LEU A C 1
ATOM 1066 O O . LEU A 1 141 ? 3.908 -0.531 -10.805 1 96.44 141 LEU A O 1
ATOM 1070 N N . LEU A 1 142 ? 3.492 1.657 -10.602 1 97.12 142 LEU A N 1
ATOM 1071 C CA . LEU A 1 142 ? 2.117 1.45 -10.164 1 97.12 142 LEU A CA 1
ATOM 1072 C C . LEU A 1 142 ? 1.302 0.742 -11.242 1 97.12 142 LEU A C 1
ATOM 1074 O O . LEU A 1 142 ? 0.488 -0.132 -10.938 1 97.12 142 LEU A O 1
ATOM 1078 N N . ASN A 1 143 ? 1.551 1.132 -12.438 1 96.75 143 ASN A N 1
ATOM 1079 C CA . ASN A 1 143 ? 0.812 0.552 -13.555 1 96.75 143 ASN A CA 1
ATOM 1080 C C . ASN A 1 143 ? 1.12 -0.934 -13.719 1 96.75 143 ASN A C 1
ATOM 1082 O O . ASN A 1 143 ? 0.207 -1.755 -13.82 1 96.75 143 ASN A O 1
ATOM 1086 N N . VAL A 1 144 ? 2.328 -1.289 -13.688 1 97.38 144 VAL A N 1
ATOM 1087 C CA . VAL A 1 144 ? 2.748 -2.646 -14.023 1 97.38 144 VAL A CA 1
ATOM 1088 C C . VAL A 1 144 ? 2.662 -3.533 -12.781 1 97.38 144 VAL A C 1
ATOM 1090 O O . VAL A 1 144 ? 2.109 -4.633 -12.836 1 97.38 144 VAL A O 1
ATOM 1093 N N . ASN A 1 145 ? 3.16 -3.049 -11.68 1 97.25 145 ASN A N 1
ATOM 1094 C CA . ASN A 1 145 ? 3.324 -3.875 -10.492 1 97.25 145 ASN A CA 1
ATOM 1095 C C . ASN A 1 145 ? 2.033 -3.957 -9.68 1 97.25 145 ASN A C 1
ATOM 1097 O O . ASN A 1 145 ? 1.907 -4.801 -8.789 1 97.25 145 ASN A O 1
ATOM 1101 N N . PHE A 1 146 ? 1.094 -3.109 -9.953 1 98.25 146 PHE A N 1
ATOM 1102 C CA . PHE A 1 146 ? -0.115 -3.113 -9.141 1 98.25 146 PHE A CA 1
ATOM 1103 C C . PHE A 1 146 ? -1.36 -3.135 -10.016 1 98.25 146 PHE A C 1
ATOM 1105 O O . PHE A 1 146 ? -2.105 -4.117 -10.023 1 98.25 146 PHE A O 1
ATOM 1112 N N . ARG A 1 147 ? -1.568 -2.098 -10.82 1 97.94 147 ARG A N 1
ATOM 1113 C CA . ARG A 1 147 ? -2.799 -1.974 -11.594 1 97.94 147 ARG A CA 1
ATOM 1114 C C . ARG A 1 147 ? -3.004 -3.186 -12.492 1 97.94 147 ARG A C 1
ATOM 1116 O O . ARG A 1 147 ? -4.117 -3.695 -12.617 1 97.94 147 ARG A O 1
ATOM 1123 N N . SER A 1 148 ? -1.984 -3.6 -13.117 1 98.38 148 SER A N 1
ATOM 1124 C CA . SER A 1 148 ? -2.102 -4.754 -14 1 98.38 148 SER A CA 1
ATOM 1125 C C . SER A 1 148 ? -2.545 -5.996 -13.234 1 98.38 148 SER A C 1
ATOM 1127 O O . SER A 1 148 ? -3.303 -6.816 -13.758 1 98.38 148 SER A O 1
ATOM 1129 N N . TYR A 1 149 ? -2.047 -6.207 -11.969 1 98.75 149 TYR A N 1
ATOM 1130 C CA . TYR A 1 149 ? -2.479 -7.32 -11.133 1 98.75 149 TYR A CA 1
ATOM 1131 C C . TYR A 1 149 ? -3.984 -7.277 -10.898 1 98.75 149 TYR A C 1
ATOM 1133 O O . TYR A 1 149 ? -4.672 -8.289 -11.047 1 98.75 149 TYR A O 1
ATOM 1141 N N . VAL A 1 150 ? -4.449 -6.098 -10.547 1 98.75 150 VAL A N 1
ATOM 1142 C CA . VAL A 1 150 ? -5.863 -5.93 -10.227 1 98.75 150 VAL A CA 1
ATOM 1143 C C . VAL A 1 150 ? -6.707 -6.188 -11.477 1 98.75 150 VAL A C 1
ATOM 1145 O O . VAL A 1 150 ? -7.742 -6.852 -11.398 1 98.75 150 VAL A O 1
ATOM 1148 N N . HIS A 1 151 ? -6.285 -5.672 -12.617 1 98.56 151 HIS A N 1
ATOM 1149 C CA . HIS A 1 151 ? -7 -5.898 -13.867 1 98.56 151 HIS A CA 1
ATOM 1150 C C . HIS A 1 151 ? -7.043 -7.383 -14.219 1 98.56 151 HIS A C 1
ATOM 1152 O O . HIS A 1 151 ? -8.102 -7.918 -14.547 1 98.56 151 HIS A O 1
ATOM 1158 N N . LEU A 1 152 ? -5.918 -8.031 -14.133 1 98.75 152 LEU A N 1
ATOM 1159 C CA . LEU A 1 152 ? -5.852 -9.461 -14.422 1 98.75 152 LEU A CA 1
ATOM 1160 C C . LEU A 1 152 ? -6.785 -10.242 -13.508 1 98.75 152 LEU A C 1
ATOM 1162 O O . LEU A 1 152 ? -7.574 -11.07 -13.969 1 98.75 152 LEU A O 1
ATOM 1166 N N . ALA A 1 153 ? -6.66 -9.992 -12.211 1 98.69 153 ALA A N 1
ATOM 1167 C CA . ALA A 1 153 ? -7.52 -10.664 -11.242 1 98.69 153 ALA A CA 1
ATOM 1168 C C . ALA A 1 153 ? -8.992 -10.414 -11.555 1 98.69 153 ALA A C 1
ATOM 1170 O O . ALA A 1 153 ? -9.812 -11.336 -11.477 1 98.69 153 ALA A O 1
ATOM 1171 N N . SER A 1 154 ? -9.32 -9.18 -11.914 1 98.38 154 SER A N 1
ATOM 1172 C CA . SER A 1 154 ? -10.695 -8.805 -12.211 1 98.38 154 SER A CA 1
ATOM 1173 C C . SER A 1 154 ? -11.227 -9.57 -13.414 1 98.38 154 SER A C 1
ATOM 1175 O O . SER A 1 154 ? -12.344 -10.094 -13.375 1 98.38 154 SER A O 1
ATOM 1177 N N . HIS A 1 155 ? -10.43 -9.609 -14.469 1 98.19 155 HIS A N 1
ATOM 1178 C CA . HIS A 1 155 ? -10.844 -10.312 -15.68 1 98.19 155 HIS A CA 1
ATOM 1179 C C . HIS A 1 155 ? -10.945 -11.812 -15.438 1 98.19 155 HIS A C 1
ATOM 1181 O O . HIS A 1 155 ? -11.742 -12.5 -16.078 1 98.19 155 HIS A O 1
ATOM 1187 N N . ALA A 1 156 ? -10.203 -12.344 -14.5 1 98.5 156 ALA A N 1
ATOM 1188 C CA . ALA A 1 156 ? -10.156 -13.781 -14.219 1 98.5 156 ALA A CA 1
ATOM 1189 C C . ALA A 1 156 ? -11.289 -14.195 -13.281 1 98.5 156 ALA A C 1
ATOM 1191 O O . ALA A 1 156 ? -11.641 -15.375 -13.203 1 98.5 156 ALA A O 1
ATOM 1192 N N . LEU A 1 157 ? -11.844 -13.258 -12.539 1 97.75 157 LEU A N 1
ATOM 1193 C CA . LEU A 1 157 ? -12.711 -13.523 -11.398 1 97.75 157 LEU A CA 1
ATOM 1194 C C . LEU A 1 157 ? -13.906 -14.375 -11.812 1 97.75 157 LEU A C 1
ATOM 1196 O O . LEU A 1 157 ? -14.258 -15.336 -11.125 1 97.75 157 LEU A O 1
ATOM 1200 N N . PRO A 1 158 ? -14.562 -14.086 -12.961 1 96.69 158 PRO A N 1
ATOM 1201 C CA . PRO A 1 158 ? -15.711 -14.922 -13.32 1 96.69 158 PRO A CA 1
ATOM 1202 C C . PRO A 1 158 ? -15.328 -16.391 -13.516 1 96.69 158 PRO A C 1
ATOM 1204 O O . PRO A 1 158 ? -16.109 -17.281 -13.148 1 96.69 158 PRO A O 1
ATOM 1207 N N . TYR A 1 159 ? -14.234 -16.688 -14.008 1 97.75 159 TYR A N 1
ATOM 1208 C CA . TYR A 1 159 ? -13.781 -18.047 -14.273 1 97.75 159 TYR A CA 1
ATOM 1209 C C . TYR A 1 159 ? -13.305 -18.719 -13 1 97.75 159 TYR A C 1
ATOM 1211 O O . TYR A 1 159 ? -13.547 -19.922 -12.789 1 97.75 159 TYR A O 1
ATOM 1219 N N . LEU A 1 160 ? -12.656 -17.938 -12.164 1 98.38 160 LEU A N 1
ATOM 1220 C CA . LEU A 1 160 ? -12.203 -18.469 -10.883 1 98.38 160 LEU A CA 1
ATOM 1221 C C . LEU A 1 160 ? -13.383 -18.781 -9.969 1 98.38 160 LEU A C 1
ATOM 1223 O O . LEU A 1 160 ? -13.336 -19.719 -9.18 1 98.38 160 LEU A O 1
ATOM 1227 N N . SER A 1 161 ? -14.375 -17.906 -10.055 1 96.56 161 SER A N 1
ATOM 1228 C CA . SER A 1 161 ? -15.578 -18.172 -9.273 1 96.56 161 SER A CA 1
ATOM 1229 C C . SER A 1 161 ? -16.234 -19.484 -9.68 1 96.56 161 SER A C 1
ATOM 1231 O O . SER A 1 161 ? -16.719 -20.234 -8.836 1 96.56 161 SER A O 1
ATOM 1233 N N . GLU A 1 162 ? -16.234 -19.75 -10.953 1 96.12 162 GLU A N 1
ATOM 1234 C CA . GLU A 1 162 ? -16.828 -20.984 -11.477 1 96.12 162 GLU A CA 1
ATOM 1235 C C . GLU A 1 162 ? -16.062 -22.203 -11.016 1 96.12 162 GLU A C 1
ATOM 1237 O O . GLU A 1 162 ? -16.656 -23.234 -10.688 1 96.12 162 GLU A O 1
ATOM 1242 N N . SER A 1 163 ? -14.805 -22.125 -10.961 1 97.38 163 SER A N 1
ATOM 1243 C CA . SER A 1 163 ? -13.961 -23.281 -10.648 1 97.38 163 SER A CA 1
ATOM 1244 C C . SER A 1 163 ? -13.664 -23.359 -9.156 1 97.38 163 SER A C 1
ATOM 1246 O O . SER A 1 163 ? -13.016 -24.297 -8.703 1 97.38 163 SER A O 1
ATOM 1248 N N . LYS A 1 164 ? -14.156 -22.359 -8.414 1 97.31 164 LYS A N 1
ATOM 1249 C CA . LYS A 1 164 ? -13.742 -22.234 -7.02 1 97.31 164 LYS A CA 1
ATOM 1250 C C . LYS A 1 164 ? -12.219 -22.219 -6.902 1 97.31 164 LYS A C 1
ATOM 1252 O O . LYS A 1 164 ? -11.641 -22.953 -6.113 1 97.31 164 LYS A O 1
ATOM 1257 N N . GLY A 1 165 ? -11.664 -21.359 -7.754 1 98.25 165 GLY A N 1
ATOM 1258 C CA . GLY A 1 165 ? -10.227 -21.328 -7.973 1 98.25 165 GLY A CA 1
ATOM 1259 C C . GLY A 1 165 ? -9.492 -20.406 -7.016 1 98.25 165 GLY A C 1
ATOM 1260 O O . GLY A 1 165 ? -9.953 -20.188 -5.895 1 98.25 165 GLY A O 1
ATOM 1261 N N . ARG A 1 166 ? -8.227 -20.016 -7.441 1 98.44 166 ARG A N 1
ATOM 1262 C CA . ARG A 1 166 ? -7.375 -19.281 -6.512 1 98.44 166 ARG A CA 1
ATOM 1263 C C . ARG A 1 166 ? -6.543 -18.234 -7.242 1 98.44 166 ARG A C 1
ATOM 1265 O O . ARG A 1 166 ? -6.109 -18.453 -8.375 1 98.44 166 ARG A O 1
ATOM 1272 N N . ILE A 1 167 ? -6.383 -17.125 -6.609 1 98.88 167 ILE A N 1
ATOM 1273 C CA . ILE A 1 167 ? -5.441 -16.094 -7.023 1 98.88 167 ILE A CA 1
ATOM 1274 C C . ILE A 1 167 ? -4.191 -16.156 -6.152 1 98.88 167 ILE A C 1
ATOM 1276 O O . ILE A 1 167 ? -4.281 -16.125 -4.922 1 98.88 167 ILE A O 1
ATOM 1280 N N . VAL A 1 168 ? -3.043 -16.344 -6.773 1 98.94 168 VAL A N 1
ATOM 1281 C CA . VAL A 1 168 ? -1.758 -16.281 -6.086 1 98.94 168 VAL A CA 1
ATOM 1282 C C . VAL A 1 168 ? -1.053 -14.969 -6.402 1 98.94 168 VAL A C 1
ATOM 1284 O O . VAL A 1 168 ? -0.807 -14.656 -7.57 1 98.94 168 VAL A O 1
ATOM 1287 N N . VAL A 1 169 ? -0.771 -14.195 -5.402 1 98.88 169 VAL A N 1
ATOM 1288 C CA . VAL A 1 169 ? -0.153 -12.883 -5.559 1 98.88 169 VAL A CA 1
ATOM 1289 C C . VAL A 1 169 ? 1.293 -12.93 -5.066 1 98.88 169 VAL A C 1
ATOM 1291 O O . VAL A 1 169 ? 1.544 -13.078 -3.869 1 98.88 169 VAL A O 1
ATOM 1294 N N . ILE A 1 170 ? 2.215 -12.828 -5.992 1 98.69 170 ILE A N 1
ATOM 1295 C CA . ILE A 1 170 ? 3.619 -12.758 -5.605 1 98.69 170 ILE A CA 1
ATOM 1296 C C . ILE A 1 170 ? 3.959 -11.344 -5.141 1 98.69 170 ILE A C 1
ATOM 1298 O O . ILE A 1 170 ? 3.961 -10.406 -5.941 1 98.69 170 ILE A O 1
ATOM 1302 N N . ASN A 1 171 ? 4.152 -11.227 -3.889 1 97.94 171 ASN A N 1
ATOM 1303 C CA . ASN A 1 171 ? 4.523 -9.977 -3.229 1 97.94 171 ASN A CA 1
ATOM 1304 C C . ASN A 1 171 ? 5.93 -10.055 -2.639 1 97.94 171 ASN A C 1
ATOM 1306 O O . ASN A 1 171 ? 6.758 -10.844 -3.092 1 97.94 171 ASN A O 1
ATOM 1310 N N . SER A 1 172 ? 6.328 -9.18 -1.824 1 94.75 172 SER A N 1
ATOM 1311 C CA . SER A 1 172 ? 7.648 -9.062 -1.208 1 94.75 172 SER A CA 1
ATOM 1312 C C . SER A 1 172 ? 7.535 -8.75 0.28 1 94.75 172 SER A C 1
ATOM 1314 O O . SER A 1 172 ? 6.492 -8.281 0.743 1 94.75 172 SER A O 1
ATOM 1316 N N . ALA A 1 173 ? 8.594 -9.062 0.981 1 93.62 173 ALA A N 1
ATOM 1317 C CA . ALA A 1 173 ? 8.695 -8.57 2.352 1 93.62 173 ALA A CA 1
ATOM 1318 C C . ALA A 1 173 ? 8.531 -7.051 2.398 1 93.62 173 ALA A C 1
ATOM 1320 O O . ALA A 1 173 ? 7.977 -6.508 3.355 1 93.62 173 ALA A O 1
ATOM 1321 N N . VAL A 1 174 ? 8.906 -6.398 1.369 1 92.81 174 VAL A N 1
ATOM 1322 C CA . VAL A 1 174 ? 8.836 -4.941 1.282 1 92.81 174 VAL A CA 1
ATOM 1323 C C . VAL A 1 174 ? 7.379 -4.504 1.129 1 92.81 174 VAL A C 1
ATOM 1325 O O . VAL A 1 174 ? 7.074 -3.311 1.197 1 92.81 174 VAL A O 1
ATOM 1328 N N . GLY A 1 175 ? 6.469 -5.367 1 1 95.44 175 GLY A N 1
ATOM 1329 C CA . GLY A 1 175 ? 5.047 -5.074 1.04 1 95.44 175 GLY A CA 1
ATOM 1330 C C . GLY A 1 175 ? 4.508 -4.922 2.449 1 95.44 175 GLY A C 1
ATOM 1331 O O . GLY A 1 175 ? 3.375 -4.48 2.643 1 95.44 175 GLY A O 1
ATOM 1332 N N . LYS A 1 176 ? 5.395 -5.297 3.396 1 94.25 176 LYS A N 1
ATOM 1333 C CA . LYS A 1 176 ? 5.004 -5.25 4.801 1 94.25 176 LYS A CA 1
ATOM 1334 C C . LYS A 1 176 ? 5.941 -4.348 5.602 1 94.25 176 LYS A C 1
ATOM 1336 O O . LYS A 1 176 ? 5.57 -3.852 6.668 1 94.25 176 LYS A O 1
ATOM 1341 N N . VAL A 1 177 ? 7.125 -4.148 5.066 1 93.75 177 VAL A N 1
ATOM 1342 C CA . VAL A 1 177 ? 8.133 -3.398 5.805 1 93.75 177 VAL A CA 1
ATOM 1343 C C . VAL A 1 177 ? 8.688 -2.279 4.93 1 93.75 177 VAL A C 1
ATOM 1345 O O . VAL A 1 177 ? 8.602 -2.344 3.699 1 93.75 177 VAL A O 1
ATOM 1348 N N . SER A 1 178 ? 9.273 -1.285 5.586 1 91.12 178 SER A N 1
ATOM 1349 C CA . SER A 1 178 ? 9.891 -0.186 4.852 1 91.12 178 SER A CA 1
ATOM 1350 C C . SER A 1 178 ? 11.305 -0.546 4.402 1 91.12 178 SER A C 1
ATOM 1352 O O . SER A 1 178 ? 11.953 -1.41 5 1 91.12 178 SER A O 1
ATOM 1354 N N . HIS A 1 179 ? 11.727 0.086 3.346 1 90.12 179 HIS A N 1
ATOM 1355 C CA . HIS A 1 179 ? 13.086 -0.02 2.832 1 90.12 179 HIS A CA 1
ATOM 1356 C C . HIS A 1 179 ? 13.602 1.335 2.359 1 90.12 179 HIS A C 1
ATOM 1358 O O . HIS A 1 179 ? 13.031 1.941 1.452 1 90.12 179 HIS A O 1
ATOM 1364 N N . PRO A 1 180 ? 14.719 1.802 2.842 1 90.75 180 PRO A N 1
ATOM 1365 C CA . PRO A 1 180 ? 15.156 3.182 2.615 1 90.75 180 PRO A CA 1
ATOM 1366 C C . PRO A 1 180 ? 15.492 3.461 1.151 1 90.75 180 PRO A C 1
ATOM 1368 O O . PRO A 1 180 ? 15.578 4.621 0.745 1 90.75 180 PRO A O 1
ATOM 1371 N N . LEU A 1 181 ? 15.602 2.51 0.287 1 89.5 181 LEU A N 1
ATOM 1372 C CA . LEU A 1 181 ? 16.062 2.752 -1.078 1 89.5 181 LEU A CA 1
ATOM 1373 C C . LEU A 1 181 ? 15.031 2.242 -2.09 1 89.5 181 LEU A C 1
ATOM 1375 O O . LEU A 1 181 ? 15.336 2.139 -3.281 1 89.5 181 LEU A O 1
ATOM 1379 N N . LEU A 1 182 ? 13.844 1.967 -1.559 1 92 182 LEU A N 1
ATOM 1380 C CA . LEU A 1 182 ? 12.852 1.352 -2.434 1 92 182 LEU A CA 1
ATOM 1381 C C . LEU A 1 182 ? 11.477 1.977 -2.221 1 92 182 LEU A C 1
ATOM 1383 O O . LEU A 1 182 ? 10.469 1.275 -2.238 1 92 182 LEU A O 1
ATOM 1387 N N . SER A 1 183 ? 11.414 3.266 -2.07 1 94.94 183 SER A N 1
ATOM 1388 C CA . SER A 1 183 ? 10.164 3.92 -1.707 1 94.94 183 SER A CA 1
ATOM 1389 C C . SER A 1 183 ? 9.07 3.637 -2.734 1 94.94 183 SER A C 1
ATOM 1391 O O . SER A 1 183 ? 7.969 3.221 -2.377 1 94.94 183 SER A O 1
ATOM 1393 N N . SER A 1 184 ? 9.375 3.85 -4.051 1 95.94 184 SER A N 1
ATOM 1394 C CA . SER A 1 184 ? 8.375 3.646 -5.094 1 95.94 184 SER A CA 1
ATOM 1395 C C . SER A 1 184 ? 7.988 2.176 -5.207 1 95.94 184 SER A C 1
ATOM 1397 O O . SER A 1 184 ? 6.809 1.851 -5.363 1 95.94 184 SER A O 1
ATOM 1399 N N . TYR A 1 185 ? 8.945 1.343 -5.125 1 94.56 185 TYR A N 1
ATOM 1400 C CA . TYR A 1 185 ? 8.695 -0.094 -5.164 1 94.56 185 TYR A CA 1
ATOM 1401 C C . TYR A 1 185 ? 7.859 -0.535 -3.969 1 94.56 185 TYR A C 1
ATOM 1403 O O . TYR A 1 185 ? 6.891 -1.281 -4.125 1 94.56 185 TYR A O 1
ATOM 1411 N N . ALA A 1 186 ? 8.242 -0.069 -2.779 1 96.38 186 ALA A N 1
ATOM 1412 C CA . ALA A 1 186 ? 7.516 -0.383 -1.552 1 96.38 186 ALA A CA 1
ATOM 1413 C C . ALA A 1 186 ? 6.051 0.044 -1.655 1 96.38 186 ALA A C 1
ATOM 1415 O O . ALA A 1 186 ? 5.156 -0.671 -1.199 1 96.38 186 ALA A O 1
ATOM 1416 N N . ALA A 1 187 ? 5.816 1.188 -2.25 1 98 187 ALA A N 1
ATOM 1417 C CA . ALA A 1 187 ? 4.449 1.662 -2.432 1 98 187 ALA A CA 1
ATOM 1418 C C . ALA A 1 187 ? 3.609 0.638 -3.189 1 98 187 ALA A C 1
ATOM 1420 O O . ALA A 1 187 ? 2.484 0.326 -2.789 1 98 187 ALA A O 1
ATOM 1421 N N . THR A 1 188 ? 4.125 0.09 -4.273 1 97.69 188 THR A N 1
ATOM 1422 C CA . THR A 1 188 ? 3.379 -0.848 -5.105 1 97.69 188 THR A CA 1
ATOM 1423 C C . THR A 1 188 ? 3.123 -2.15 -4.352 1 97.69 188 THR A C 1
ATOM 1425 O O . THR A 1 188 ? 2.029 -2.717 -4.434 1 97.69 188 THR A O 1
ATOM 1428 N N . LYS A 1 189 ? 4.137 -2.6 -3.646 1 97.62 189 LYS A N 1
ATOM 1429 C CA . LYS A 1 189 ? 4.008 -3.871 -2.941 1 97.62 189 LYS A CA 1
ATOM 1430 C C . LYS A 1 189 ? 3.072 -3.744 -1.742 1 97.62 189 LYS A C 1
ATOM 1432 O O . LYS A 1 189 ? 2.336 -4.68 -1.42 1 97.62 189 LYS A O 1
ATOM 1437 N N . HIS A 1 190 ? 3.09 -2.605 -1.1 1 98.25 190 HIS A N 1
ATOM 1438 C CA . HIS A 1 190 ? 2.105 -2.336 -0.058 1 98.25 190 HIS A CA 1
ATOM 1439 C C . HIS A 1 190 ? 0.697 -2.262 -0.638 1 98.25 190 HIS A C 1
ATOM 1441 O O . HIS A 1 190 ? -0.256 -2.758 -0.032 1 98.25 190 HIS A O 1
ATOM 1447 N N . ALA A 1 191 ? 0.601 -1.604 -1.731 1 98.5 191 ALA A N 1
ATOM 1448 C CA . ALA A 1 191 ? -0.706 -1.51 -2.379 1 98.5 191 ALA A CA 1
ATOM 1449 C C . ALA A 1 191 ? -1.271 -2.896 -2.678 1 98.5 191 ALA A C 1
ATOM 1451 O O . ALA A 1 191 ? -2.465 -3.139 -2.496 1 98.5 191 ALA A O 1
ATOM 1452 N N . LEU A 1 192 ? -0.416 -3.811 -3.129 1 98.56 192 LEU A N 1
ATOM 1453 C CA . LEU A 1 192 ? -0.841 -5.184 -3.367 1 98.56 192 LEU A CA 1
ATOM 1454 C C . LEU A 1 192 ? -1.405 -5.809 -2.096 1 98.56 192 LEU A C 1
ATOM 1456 O O . LEU A 1 192 ? -2.469 -6.434 -2.123 1 98.56 192 LEU A O 1
ATOM 1460 N N . ASP A 1 193 ? -0.671 -5.668 -1.026 1 97.81 193 ASP A N 1
ATOM 1461 C CA . ASP A 1 193 ? -1.107 -6.242 0.242 1 97.81 193 ASP A CA 1
ATOM 1462 C C . ASP A 1 193 ? -2.467 -5.688 0.659 1 97.81 193 ASP A C 1
ATOM 1464 O O . ASP A 1 193 ? -3.377 -6.445 1 1 97.81 193 ASP A O 1
ATOM 1468 N N . GLY A 1 194 ? -2.572 -4.371 0.638 1 97.5 194 GLY A N 1
ATOM 1469 C CA . GLY A 1 194 ? -3.824 -3.74 1.025 1 97.5 194 GLY A CA 1
ATOM 1470 C C . GLY A 1 194 ? -5.008 -4.203 0.194 1 97.5 194 GLY A C 1
ATOM 1471 O O . GLY A 1 194 ? -6.062 -4.531 0.737 1 97.5 194 GLY A O 1
ATOM 1472 N N . PHE A 1 195 ? -4.863 -4.273 -1.11 1 98.38 195 PHE A N 1
ATOM 1473 C CA . PHE A 1 195 ? -5.953 -4.613 -2.018 1 98.38 195 PHE A CA 1
ATOM 1474 C C . PHE A 1 195 ? -6.348 -6.078 -1.865 1 98.38 195 PHE A C 1
ATOM 1476 O O . PHE A 1 195 ? -7.512 -6.391 -1.605 1 98.38 195 PHE A O 1
ATOM 1483 N N . PHE A 1 196 ? -5.418 -6.934 -1.963 1 98.31 196 PHE A N 1
ATOM 1484 C CA . PHE A 1 196 ? -5.742 -8.352 -2.078 1 98.31 196 PHE A CA 1
ATOM 1485 C C . PHE A 1 196 ? -6.102 -8.938 -0.718 1 98.31 196 PHE A C 1
ATOM 1487 O O . PHE A 1 196 ? -6.891 -9.883 -0.631 1 98.31 196 PHE A O 1
ATOM 1494 N N . SER A 1 197 ? -5.469 -8.445 0.389 1 96.56 197 SER A N 1
ATOM 1495 C CA . SER A 1 197 ? -5.93 -8.891 1.7 1 96.56 197 SER A CA 1
ATOM 1496 C C . SER A 1 197 ? -7.371 -8.461 1.953 1 96.56 197 SER A C 1
ATOM 1498 O O . SER A 1 197 ? -8.148 -9.219 2.539 1 96.56 197 SER A O 1
ATOM 1500 N N . SER A 1 198 ? -7.723 -7.234 1.527 1 96.06 198 SER A N 1
ATOM 1501 C CA . SER A 1 198 ? -9.102 -6.77 1.658 1 96.06 198 SER A CA 1
ATOM 1502 C C . SER A 1 198 ? -10.039 -7.57 0.766 1 96.06 198 SER A C 1
ATOM 1504 O O . SER A 1 198 ? -11.148 -7.922 1.179 1 96.06 198 SER A O 1
ATOM 1506 N N . LEU A 1 199 ? -9.602 -7.828 -0.423 1 96.81 199 LEU A N 1
ATOM 1507 C CA . LEU A 1 199 ? -10.391 -8.633 -1.341 1 96.81 199 LEU A CA 1
ATOM 1508 C C . LEU A 1 199 ? -10.625 -10.031 -0.774 1 96.81 199 LEU A C 1
ATOM 1510 O O . LEU A 1 199 ? -11.734 -10.57 -0.873 1 96.81 199 LEU A O 1
ATOM 1514 N N . ARG A 1 200 ? -9.602 -10.648 -0.24 1 96.31 200 ARG A N 1
ATOM 1515 C CA . ARG A 1 200 ? -9.719 -11.953 0.409 1 96.31 200 ARG A CA 1
ATOM 1516 C C . ARG A 1 200 ? -10.781 -11.914 1.507 1 96.31 200 ARG A C 1
ATOM 1518 O O . ARG A 1 200 ? -11.602 -12.828 1.611 1 96.31 200 ARG A O 1
ATOM 1525 N N . SER A 1 201 ? -10.688 -10.891 2.305 1 93.75 201 SER A N 1
ATOM 1526 C CA . SER A 1 201 ? -11.664 -10.719 3.373 1 93.75 201 SER A CA 1
ATOM 1527 C C . SER A 1 201 ? -13.07 -10.578 2.812 1 93.75 201 SER A C 1
ATOM 1529 O O . SER A 1 201 ? -14.039 -11.07 3.404 1 93.75 201 SER A O 1
ATOM 1531 N N . GLN A 1 202 ? -13.18 -9.82 1.771 1 93.56 202 GLN A N 1
ATOM 1532 C CA . GLN A 1 202 ? -14.477 -9.664 1.115 1 93.56 202 GLN A CA 1
ATOM 1533 C C . GLN A 1 202 ? -15.031 -11.008 0.667 1 93.56 202 GLN A C 1
ATOM 1535 O O . GLN A 1 202 ? -16.219 -11.281 0.834 1 93.56 202 GLN A O 1
ATOM 1540 N N . PHE A 1 203 ? -14.195 -11.781 0.028 1 94.69 203 PHE A N 1
ATOM 1541 C CA . PHE A 1 203 ? -14.641 -13.086 -0.465 1 94.69 203 PHE A CA 1
ATOM 1542 C C . PHE A 1 203 ? -15.164 -13.945 0.676 1 94.69 203 PHE A C 1
ATOM 1544 O O . PHE A 1 203 ? -16.172 -14.648 0.521 1 94.69 203 PHE A O 1
ATOM 1551 N N . LYS A 1 204 ? -14.523 -13.852 1.744 1 90 204 LYS A N 1
ATOM 1552 C CA . LYS A 1 204 ? -14.984 -14.594 2.912 1 90 204 LYS A CA 1
ATOM 1553 C C . LYS A 1 204 ? -16.281 -14.016 3.457 1 90 204 LYS A C 1
ATOM 1555 O O . LYS A 1 204 ? -17.156 -14.75 3.922 1 90 204 LYS A O 1
ATOM 1560 N N . TYR A 1 205 ? -16.375 -12.758 3.416 1 84.69 205 TYR A N 1
ATOM 1561 C CA . TYR A 1 205 ? -17.562 -12.023 3.848 1 84.69 205 TYR A CA 1
ATOM 1562 C C . TYR A 1 205 ? -18.781 -12.406 3.016 1 84.69 205 TYR A C 1
ATOM 1564 O O . TYR A 1 205 ? -19.875 -12.602 3.555 1 84.69 205 TYR A O 1
ATOM 1572 N N . SER A 1 206 ? -18.594 -12.586 1.754 1 86.94 206 SER A N 1
ATOM 1573 C CA . SER A 1 206 ? -19.688 -12.859 0.834 1 86.94 206 SER A CA 1
ATOM 1574 C C . SER A 1 206 ? -19.781 -14.344 0.513 1 86.94 206 SER A C 1
ATOM 1576 O O . SER A 1 206 ? -20.531 -14.75 -0.374 1 86.94 206 SER A O 1
ATOM 1578 N N . ASP A 1 207 ? -18.953 -15.125 1.104 1 83.81 207 ASP A N 1
ATOM 1579 C CA . ASP A 1 207 ? -18.906 -16.578 0.944 1 83.81 207 ASP A CA 1
ATOM 1580 C C . ASP A 1 207 ? -18.578 -16.953 -0.496 1 83.81 207 ASP A C 1
ATOM 1582 O O . ASP A 1 207 ? -19.172 -17.875 -1.055 1 83.81 207 ASP A O 1
ATOM 1586 N N . LYS A 1 208 ? -17.812 -16.109 -1.115 1 84.94 208 LYS A N 1
ATOM 1587 C CA . LYS A 1 208 ? -17.266 -16.484 -2.416 1 84.94 208 LYS A CA 1
ATOM 1588 C C . LYS A 1 208 ? -16.172 -17.531 -2.268 1 84.94 208 LYS A C 1
ATOM 1590 O O . LYS A 1 208 ? -15.32 -17.438 -1.377 1 84.94 208 LYS A O 1
ATOM 1595 N N . GLU A 1 209 ? -16.188 -18.5 -3.111 1 92.44 209 GLU A N 1
ATOM 1596 C CA . GLU A 1 209 ? -15.258 -19.625 -2.986 1 92.44 209 GLU A CA 1
ATOM 1597 C C . GLU A 1 209 ? -14.008 -19.406 -3.834 1 92.44 209 GLU A C 1
ATOM 1599 O O . GLU A 1 209 ? -13.586 -20.297 -4.57 1 92.44 209 GLU A O 1
ATOM 1604 N N . VAL A 1 210 ? -13.602 -18.234 -3.973 1 97.12 210 VAL A N 1
ATOM 1605 C CA . VAL A 1 210 ? -12.312 -17.938 -4.582 1 97.12 210 VAL A CA 1
ATOM 1606 C C . VAL A 1 210 ? -11.289 -17.625 -3.492 1 97.12 210 VAL A C 1
ATOM 1608 O O . VAL A 1 210 ? -11.516 -16.766 -2.633 1 97.12 210 VAL A O 1
ATOM 1611 N N . GLY A 1 211 ? -10.188 -18.406 -3.451 1 97.56 211 GLY A N 1
ATOM 1612 C CA . GLY A 1 211 ? -9.133 -18.172 -2.479 1 97.56 211 GLY A CA 1
ATOM 1613 C C . GLY A 1 211 ? -8.07 -17.203 -2.969 1 97.56 211 GLY A C 1
ATOM 1614 O O . GLY A 1 211 ? -7.875 -17.047 -4.176 1 97.56 211 GLY A O 1
ATOM 1615 N N . ILE A 1 212 ? -7.449 -16.531 -2.062 1 98.19 212 ILE A N 1
ATOM 1616 C CA . ILE A 1 212 ? -6.312 -15.68 -2.385 1 98.19 212 ILE A CA 1
ATOM 1617 C C . ILE A 1 212 ? -5.129 -16.031 -1.493 1 98.19 212 ILE A C 1
ATOM 1619 O O . ILE A 1 212 ? -5.262 -16.109 -0.27 1 98.19 212 ILE A O 1
ATOM 1623 N N . THR A 1 213 ? -3.975 -16.328 -2.1 1 98.12 213 THR A N 1
ATOM 1624 C CA . THR A 1 213 ? -2.709 -16.547 -1.406 1 98.12 213 THR A CA 1
ATOM 1625 C C . THR A 1 213 ? -1.734 -15.414 -1.7 1 98.12 213 THR A C 1
ATOM 1627 O O . THR A 1 213 ? -1.369 -15.18 -2.855 1 98.12 213 THR A O 1
ATOM 1630 N N . SER A 1 214 ? -1.418 -14.68 -0.695 1 98.12 214 SER A N 1
ATOM 1631 C CA . SER A 1 214 ? -0.378 -13.656 -0.815 1 98.12 214 SER A CA 1
ATOM 1632 C C . SER A 1 214 ? 0.978 -14.203 -0.375 1 98.12 214 SER A C 1
ATOM 1634 O O . SER A 1 214 ? 1.116 -14.711 0.739 1 98.12 214 SER A O 1
ATOM 1636 N N . CYS A 1 215 ? 1.977 -14.07 -1.249 1 98.56 215 CYS A N 1
ATOM 1637 C CA . CYS A 1 215 ? 3.309 -14.594 -0.959 1 98.56 215 CYS A CA 1
ATOM 1638 C C . CYS A 1 215 ? 4.289 -13.461 -0.683 1 98.56 215 CYS A C 1
ATOM 1640 O O . CYS A 1 215 ? 4.66 -12.719 -1.596 1 98.56 215 CYS A O 1
ATOM 1642 N N . PHE A 1 216 ? 4.695 -13.344 0.519 1 98 216 PHE A N 1
ATOM 1643 C CA . PHE A 1 216 ? 5.68 -12.344 0.914 1 98 216 PHE A CA 1
ATOM 1644 C C . PHE A 1 216 ? 7.086 -12.938 0.911 1 98 216 PHE A C 1
ATOM 1646 O O . PHE A 1 216 ? 7.469 -13.641 1.844 1 98 216 PHE A O 1
ATOM 1653 N N . LEU A 1 217 ? 7.848 -12.547 -0.13 1 97.44 217 LEU A N 1
ATOM 1654 C CA . LEU A 1 217 ? 9.141 -13.18 -0.359 1 97.44 217 LEU A CA 1
ATOM 1655 C C . LEU A 1 217 ? 10.273 -12.297 0.151 1 97.44 217 LEU A C 1
ATOM 1657 O O . LEU A 1 217 ? 10.203 -11.07 0.051 1 97.44 217 LEU A O 1
ATOM 1661 N N . GLY A 1 218 ? 11.234 -12.945 0.694 1 94.31 218 GLY A N 1
ATOM 1662 C CA . GLY A 1 218 ? 12.5 -12.297 0.997 1 94.31 218 GLY A CA 1
ATOM 1663 C C . GLY A 1 218 ? 13.469 -12.305 -0.169 1 94.31 218 GLY A C 1
ATOM 1664 O O . GLY A 1 218 ? 13.062 -12.156 -1.324 1 94.31 218 GLY A O 1
ATOM 1665 N N . TYR A 1 219 ? 14.734 -12.344 0.096 1 91.75 219 TYR A N 1
ATOM 1666 C CA . TYR A 1 219 ? 15.781 -12.328 -0.92 1 91.75 219 TYR A CA 1
ATOM 1667 C C . TYR A 1 219 ? 15.852 -13.664 -1.653 1 91.75 219 TYR A C 1
ATOM 1669 O O . TYR A 1 219 ? 16.203 -14.688 -1.061 1 91.75 219 TYR A O 1
ATOM 1677 N N . VAL A 1 220 ? 15.445 -13.68 -2.881 1 93.12 220 VAL A N 1
ATOM 1678 C CA . VAL A 1 220 ? 15.477 -14.852 -3.742 1 93.12 220 VAL A CA 1
ATOM 1679 C C . VAL A 1 220 ? 16.594 -14.703 -4.777 1 93.12 220 VAL A C 1
ATOM 1681 O O . VAL A 1 220 ? 16.734 -13.648 -5.398 1 93.12 220 VAL A O 1
ATOM 1684 N N . GLY A 1 221 ? 17.297 -15.734 -4.977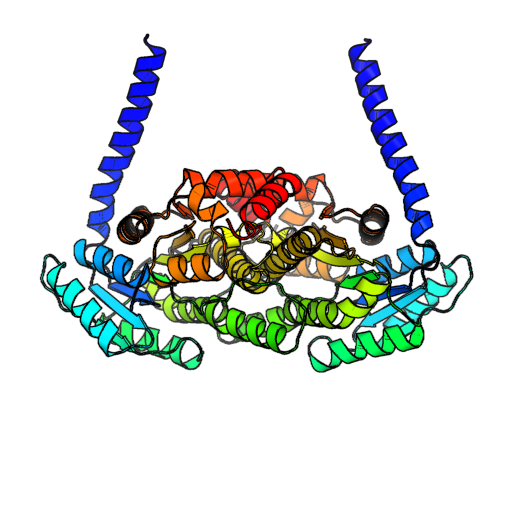 1 90.44 221 GLY A N 1
ATOM 1685 C CA . GLY A 1 221 ? 18.5 -15.695 -5.797 1 90.44 221 GLY A CA 1
ATOM 1686 C C . GLY A 1 221 ? 18.219 -15.82 -7.281 1 90.44 221 GLY A C 1
ATOM 1687 O O . GLY A 1 221 ? 18.75 -16.703 -7.949 1 90.44 221 GLY A O 1
ATOM 1688 N N . THR A 1 222 ? 17.406 -14.945 -7.844 1 89 222 THR A N 1
ATOM 1689 C CA . THR A 1 222 ? 17.266 -14.836 -9.289 1 89 222 THR A CA 1
ATOM 1690 C C . THR A 1 222 ? 18.422 -14.047 -9.891 1 89 222 THR A C 1
ATOM 1692 O O . THR A 1 222 ? 19.109 -13.297 -9.18 1 89 222 THR A O 1
ATOM 1695 N N . GLU A 1 223 ? 18.656 -14.242 -11.133 1 84.88 223 GLU A N 1
ATOM 1696 C CA . GLU A 1 223 ? 19.75 -13.516 -11.781 1 84.88 223 GLU A CA 1
ATOM 1697 C C . GLU A 1 223 ? 19.562 -12.008 -11.648 1 84.88 223 GLU A C 1
ATOM 1699 O O . GLU A 1 223 ? 20.5 -11.281 -11.344 1 84.88 223 GLU A O 1
ATOM 1704 N N . SER A 1 224 ? 18.375 -11.602 -11.875 1 80.56 224 SER A N 1
ATOM 1705 C CA . SER A 1 224 ? 18.078 -10.172 -11.812 1 80.56 224 SER A CA 1
ATOM 1706 C C . SER A 1 224 ? 18.266 -9.633 -10.398 1 80.56 224 SER A C 1
ATOM 1708 O O . SER A 1 224 ? 18.812 -8.539 -10.219 1 80.56 224 SER A O 1
ATOM 1710 N N . ALA A 1 225 ? 17.875 -10.32 -9.406 1 81.56 225 ALA A N 1
ATOM 1711 C CA . ALA A 1 225 ? 18 -9.867 -8.023 1 81.56 225 ALA A CA 1
ATOM 1712 C C . ALA A 1 225 ? 19.469 -9.812 -7.602 1 81.56 225 ALA A C 1
ATOM 1714 O O . ALA A 1 225 ? 19.906 -8.836 -6.977 1 81.56 225 ALA A O 1
ATOM 1715 N N . VAL A 1 226 ? 20.188 -10.797 -7.941 1 80 226 VAL A N 1
ATOM 1716 C CA . VAL A 1 226 ? 21.594 -10.875 -7.574 1 80 226 VAL A CA 1
ATOM 1717 C C . VAL A 1 226 ? 22.375 -9.75 -8.25 1 80 226 VAL A C 1
ATOM 1719 O O . VAL A 1 226 ? 23.156 -9.055 -7.605 1 80 226 VAL A O 1
ATOM 1722 N N . ARG A 1 227 ? 22.094 -9.57 -9.445 1 80.62 227 ARG A N 1
ATOM 1723 C CA . ARG A 1 227 ? 22.766 -8.516 -10.188 1 80.62 227 ARG A CA 1
ATOM 1724 C C . ARG A 1 227 ? 22.422 -7.141 -9.617 1 80.62 227 ARG A C 1
ATOM 1726 O O . ARG A 1 227 ? 23.281 -6.27 -9.516 1 80.62 227 ARG A O 1
ATOM 1733 N N . GLY A 1 228 ? 21.172 -6.977 -9.297 1 77.44 228 GLY A N 1
ATOM 1734 C CA . GLY A 1 228 ? 20.734 -5.711 -8.727 1 77.44 228 GLY A CA 1
ATOM 1735 C C . GLY A 1 228 ? 21.391 -5.395 -7.398 1 77.44 228 GLY A C 1
ATOM 1736 O O . GLY A 1 228 ? 21.812 -4.262 -7.164 1 77.44 228 GLY A O 1
ATOM 1737 N N . MET A 1 229 ? 21.453 -6.363 -6.598 1 76.94 229 MET A N 1
ATOM 1738 C CA . MET A 1 229 ? 22.078 -6.191 -5.293 1 76.94 229 MET A CA 1
ATOM 1739 C C . MET A 1 229 ? 23.562 -5.859 -5.441 1 76.94 229 MET A C 1
ATOM 1741 O O . MET A 1 229 ? 24.094 -5.035 -4.699 1 76.94 229 MET A O 1
ATOM 1745 N N . GLU A 1 230 ? 24.156 -6.52 -6.348 1 76.5 230 GLU A N 1
ATOM 1746 C CA . GLU A 1 230 ? 25.562 -6.273 -6.609 1 76.5 230 GLU A CA 1
ATOM 1747 C C . GLU A 1 230 ? 25.797 -4.855 -7.121 1 76.5 230 GLU A C 1
ATOM 1749 O O . GLU A 1 230 ? 26.719 -4.168 -6.668 1 76.5 230 GLU A O 1
ATOM 1754 N N . GLN A 1 231 ? 25 -4.469 -7.965 1 77.12 231 GLN A N 1
ATOM 1755 C CA . GLN A 1 231 ? 25.125 -3.146 -8.562 1 77.12 231 GLN A CA 1
ATOM 1756 C C . GLN A 1 231 ? 24.875 -2.051 -7.527 1 77.12 231 GLN A C 1
ATOM 1758 O O . GLN A 1 231 ? 25.469 -0.972 -7.609 1 77.12 231 GLN A O 1
ATOM 1763 N N . ALA A 1 232 ? 24.078 -2.398 -6.578 1 74.31 232 ALA A N 1
ATOM 1764 C CA . ALA A 1 232 ? 23.734 -1.41 -5.562 1 74.31 232 ALA A CA 1
ATOM 1765 C C . ALA A 1 232 ? 24.734 -1.427 -4.41 1 74.31 232 ALA A C 1
ATOM 1767 O O . ALA A 1 232 ? 24.625 -0.618 -3.482 1 74.31 232 ALA A O 1
ATOM 1768 N N . GLY A 1 233 ? 25.672 -2.256 -4.469 1 71.38 233 GLY A N 1
ATOM 1769 C CA . GLY A 1 233 ? 26.688 -2.342 -3.434 1 71.38 233 GLY A CA 1
ATOM 1770 C C . GLY A 1 233 ? 26.156 -2.877 -2.117 1 71.38 233 GLY A C 1
ATOM 1771 O O . GLY A 1 233 ? 26.609 -2.463 -1.046 1 71.38 233 GLY A O 1
ATOM 1772 N N . GLN A 1 234 ? 25.125 -3.646 -2.219 1 70.06 234 GLN A N 1
ATOM 1773 C CA . GLN A 1 234 ? 24.484 -4.164 -1.01 1 70.06 234 GLN A CA 1
ATOM 1774 C C . GLN A 1 234 ? 25.203 -5.414 -0.506 1 70.06 234 GLN A C 1
ATOM 1776 O O . GLN A 1 234 ? 24.578 -6.426 -0.211 1 70.06 234 GLN A O 1
ATOM 1781 N N . SER A 1 235 ? 26.438 -5.32 -0.355 1 69.19 235 SER A N 1
ATOM 1782 C CA . SER A 1 235 ? 27.281 -6.445 0.027 1 69.19 235 SER A CA 1
ATOM 1783 C C . SER A 1 235 ? 26.984 -6.895 1.456 1 69.19 235 SER A C 1
ATOM 1785 O O . SER A 1 235 ? 27.078 -8.086 1.769 1 69.19 235 SER A O 1
ATOM 1787 N N . ARG A 1 236 ? 26.672 -5.988 2.297 1 71.06 236 ARG A N 1
ATOM 1788 C CA . ARG A 1 236 ? 26.391 -6.336 3.686 1 71.06 236 ARG A CA 1
ATOM 1789 C C . ARG A 1 236 ? 25.172 -7.242 3.791 1 71.06 236 ARG A C 1
ATOM 1791 O O . ARG A 1 236 ? 25.203 -8.258 4.488 1 71.06 236 ARG A O 1
ATOM 1798 N N . LEU A 1 237 ? 24.172 -6.828 3.102 1 68.69 237 LEU A N 1
ATOM 1799 C CA . LEU A 1 237 ? 22.938 -7.629 3.102 1 68.69 237 LEU A CA 1
ATOM 1800 C C . LEU A 1 237 ? 23.219 -9.039 2.604 1 68.69 237 LEU A C 1
ATOM 1802 O O . LEU A 1 237 ? 22.703 -10.016 3.158 1 68.69 237 LEU A O 1
ATOM 1806 N N . GLN A 1 238 ? 24.094 -9.133 1.656 1 69.94 238 GLN A N 1
ATOM 1807 C CA . GLN A 1 238 ? 24.406 -10.422 1.044 1 69.94 238 GLN A CA 1
ATOM 1808 C C . GLN A 1 238 ? 25.203 -11.305 1.993 1 69.94 238 GLN A C 1
ATOM 1810 O O . GLN A 1 238 ? 25.188 -12.531 1.873 1 69.94 238 GLN A O 1
ATOM 1815 N N . ARG A 1 239 ? 25.906 -10.633 2.848 1 74.31 239 ARG A N 1
ATOM 1816 C CA . ARG A 1 239 ? 26.703 -11.375 3.809 1 74.31 239 ARG A CA 1
ATOM 1817 C C . ARG A 1 239 ? 25.828 -11.992 4.895 1 74.31 239 ARG A C 1
ATOM 1819 O O . ARG A 1 239 ? 26.125 -13.086 5.383 1 74.31 239 ARG A O 1
ATOM 1826 N N . TRP A 1 240 ? 24.766 -11.359 5.152 1 76.12 240 TRP A N 1
ATOM 1827 C CA . TRP A 1 240 ? 23.969 -11.773 6.305 1 76.12 240 TRP A CA 1
ATOM 1828 C C . TRP A 1 240 ? 22.781 -12.633 5.867 1 76.12 240 TRP A C 1
ATOM 1830 O O . TRP A 1 240 ? 22.25 -13.414 6.656 1 76.12 240 TRP A O 1
ATOM 1840 N N . ILE A 1 241 ? 22.375 -12.383 4.625 1 79.25 241 ILE A N 1
ATOM 1841 C CA . ILE A 1 241 ? 21.203 -13.109 4.168 1 79.25 241 ILE A CA 1
ATOM 1842 C C . ILE A 1 241 ? 21.531 -13.875 2.889 1 79.25 241 ILE A C 1
ATOM 1844 O O . ILE A 1 241 ? 21.859 -13.273 1.861 1 79.25 241 ILE A O 1
ATOM 1848 N N . LYS A 1 242 ? 21.516 -15.203 2.992 1 84.62 242 LYS A N 1
ATOM 1849 C CA . LYS A 1 242 ? 21.703 -16.031 1.808 1 84.62 242 LYS A CA 1
ATOM 1850 C C . LYS A 1 242 ? 20.438 -16.062 0.954 1 84.62 242 LYS A C 1
ATOM 1852 O O . LYS A 1 242 ? 19.344 -16.281 1.472 1 84.62 242 LYS A O 1
ATOM 1857 N N . PRO A 1 243 ? 20.641 -15.812 -0.308 1 90.81 243 PRO A N 1
ATOM 1858 C CA . PRO A 1 243 ? 19.469 -15.859 -1.175 1 90.81 243 PRO A CA 1
ATOM 1859 C C . PRO A 1 243 ? 18.828 -17.25 -1.245 1 90.81 243 PRO A C 1
ATOM 1861 O O . PRO A 1 243 ? 19.547 -18.25 -1.354 1 90.81 243 PRO A O 1
ATOM 1864 N N . ALA A 1 244 ? 17.516 -17.344 -1.141 1 93.75 244 ALA A N 1
ATOM 1865 C CA . ALA A 1 244 ? 16.812 -18.594 -1.337 1 93.75 244 ALA A CA 1
ATOM 1866 C C . ALA A 1 244 ? 16.812 -19.016 -2.807 1 93.75 244 ALA A C 1
ATOM 1868 O O . ALA A 1 244 ? 16.656 -18.172 -3.695 1 93.75 244 ALA A O 1
ATOM 1869 N N . PRO A 1 245 ? 17.016 -20.328 -3.057 1 94.75 245 PRO A N 1
ATOM 1870 C CA . PRO A 1 245 ? 16.953 -20.75 -4.457 1 94.75 245 PRO A CA 1
ATOM 1871 C C . PRO A 1 245 ? 15.562 -20.547 -5.074 1 94.75 245 PRO A C 1
ATOM 1873 O O . PRO A 1 245 ? 14.547 -20.828 -4.438 1 94.75 245 PRO A O 1
ATOM 1876 N N . PRO A 1 246 ? 15.531 -20.047 -6.289 1 96.62 246 PRO A N 1
ATOM 1877 C CA . PRO A 1 246 ? 14.242 -19.812 -6.949 1 96.62 246 PRO A CA 1
ATOM 1878 C C . PRO A 1 246 ? 13.375 -21.078 -7.008 1 96.62 246 PRO A C 1
ATOM 1880 O O . PRO A 1 246 ? 12.164 -21 -6.805 1 96.62 246 PRO A O 1
ATOM 1883 N N . ALA A 1 247 ? 13.984 -22.25 -7.211 1 96.94 247 ALA A N 1
ATOM 1884 C CA . ALA A 1 247 ? 13.242 -23.5 -7.301 1 96.94 247 ALA A CA 1
ATOM 1885 C C . ALA A 1 247 ? 12.562 -23.844 -5.977 1 96.94 247 ALA A C 1
ATOM 1887 O O . ALA A 1 247 ? 11.414 -24.281 -5.953 1 96.94 247 ALA A O 1
ATOM 1888 N N . ASP A 1 248 ? 13.312 -23.609 -4.863 1 97.25 248 ASP A N 1
ATOM 1889 C CA . ASP A 1 248 ? 12.742 -23.844 -3.537 1 97.25 248 ASP A CA 1
ATOM 1890 C C . ASP A 1 248 ? 11.609 -22.859 -3.24 1 97.25 248 ASP A C 1
ATOM 1892 O O . ASP A 1 248 ? 10.602 -23.234 -2.637 1 97.25 248 ASP A O 1
ATOM 1896 N N . THR A 1 249 ? 11.844 -21.672 -3.646 1 97.62 249 THR A N 1
ATOM 1897 C CA . THR A 1 249 ? 10.82 -20.641 -3.467 1 97.62 249 THR A CA 1
ATOM 1898 C C . THR A 1 249 ? 9.555 -21 -4.23 1 97.62 249 THR A C 1
ATOM 1900 O O . THR A 1 249 ? 8.453 -20.938 -3.682 1 97.62 249 THR A O 1
ATOM 1903 N N . ALA A 1 250 ? 9.703 -21.391 -5.449 1 98.38 250 ALA A N 1
ATOM 1904 C CA . ALA A 1 250 ? 8.562 -21.797 -6.281 1 98.38 250 ALA A CA 1
ATOM 1905 C C . ALA A 1 250 ? 7.824 -22.969 -5.668 1 98.38 250 ALA A C 1
ATOM 1907 O O . ALA A 1 250 ? 6.59 -23.016 -5.668 1 98.38 250 ALA A O 1
ATOM 1908 N N . HIS A 1 251 ? 8.586 -23.922 -5.172 1 97.5 251 HIS A N 1
ATOM 1909 C CA . HIS A 1 251 ? 7.969 -25.078 -4.531 1 97.5 251 HIS A CA 1
ATOM 1910 C C . HIS A 1 251 ? 7.117 -24.656 -3.336 1 97.5 251 HIS A C 1
ATOM 1912 O O . HIS A 1 251 ? 6.004 -25.156 -3.156 1 97.5 251 HIS A O 1
ATOM 1918 N N . ALA A 1 252 ? 7.652 -23.75 -2.525 1 97.69 252 ALA A N 1
ATOM 1919 C CA . ALA A 1 252 ? 6.918 -23.25 -1.364 1 97.69 252 ALA A CA 1
ATOM 1920 C C . ALA A 1 252 ? 5.629 -22.562 -1.789 1 97.69 252 ALA A C 1
ATOM 1922 O O . ALA A 1 252 ? 4.586 -22.734 -1.155 1 97.69 252 ALA A O 1
ATOM 1923 N N . ILE A 1 253 ? 5.688 -21.812 -2.852 1 98.5 253 ILE A N 1
ATOM 1924 C CA . ILE A 1 253 ? 4.535 -21.062 -3.359 1 98.5 253 ILE A CA 1
ATOM 1925 C C . ILE A 1 253 ? 3.467 -22.047 -3.844 1 98.5 253 ILE A C 1
ATOM 1927 O O . ILE A 1 253 ? 2.293 -21.906 -3.492 1 98.5 253 ILE A O 1
ATOM 1931 N N . VAL A 1 254 ? 3.852 -23.031 -4.609 1 98.56 254 VAL A N 1
ATOM 1932 C CA . VAL A 1 254 ? 2.916 -23.984 -5.18 1 98.56 254 VAL A CA 1
ATOM 1933 C C . VAL A 1 254 ? 2.305 -24.844 -4.066 1 98.56 254 VAL A C 1
ATOM 1935 O O . VAL A 1 254 ? 1.104 -25.125 -4.086 1 98.56 254 VAL A O 1
ATOM 1938 N N . LEU A 1 255 ? 3.125 -25.203 -3.072 1 98 255 LEU A N 1
ATOM 1939 C CA . LEU A 1 255 ? 2.607 -25.938 -1.928 1 98 255 LEU A CA 1
ATOM 1940 C C . LEU A 1 255 ? 1.585 -25.109 -1.158 1 98 255 LEU A C 1
ATOM 1942 O O . LEU A 1 255 ? 0.527 -25.625 -0.777 1 98 255 LEU A O 1
ATOM 1946 N N . ALA A 1 256 ? 1.914 -23.859 -0.923 1 97.44 256 ALA A N 1
ATOM 1947 C CA . ALA A 1 256 ? 0.982 -22.984 -0.232 1 97.44 256 ALA A CA 1
ATOM 1948 C C . ALA A 1 256 ? -0.335 -22.859 -0.995 1 97.44 256 ALA A C 1
ATOM 1950 O O . ALA A 1 256 ? -1.407 -22.797 -0.388 1 97.44 256 ALA A O 1
ATOM 1951 N N . THR A 1 257 ? -0.237 -22.812 -2.285 1 97.69 257 THR A N 1
ATOM 1952 C CA . THR A 1 257 ? -1.413 -22.75 -3.146 1 97.69 257 THR A CA 1
ATOM 1953 C C . THR A 1 257 ? -2.271 -24 -2.984 1 97.69 257 THR A C 1
ATOM 1955 O O . THR A 1 257 ? -3.484 -23.906 -2.781 1 97.69 257 THR A O 1
ATOM 1958 N N . ALA A 1 258 ? -1.647 -25.156 -3.035 1 97.56 258 ALA A N 1
ATOM 1959 C CA . ALA A 1 258 ? -2.352 -26.438 -2.912 1 97.56 258 ALA A CA 1
ATOM 1960 C C . ALA A 1 258 ? -3.012 -26.562 -1.543 1 97.56 258 ALA A C 1
ATOM 1962 O O . ALA A 1 258 ? -4.086 -27.156 -1.421 1 97.56 258 ALA A O 1
ATOM 1963 N N . LEU A 1 259 ? -2.365 -26.031 -0.516 1 96.38 259 LEU A N 1
ATOM 1964 C CA . LEU A 1 259 ? -2.85 -26.125 0.855 1 96.38 259 LEU A CA 1
ATOM 1965 C C . LEU A 1 259 ? -3.926 -25.078 1.134 1 96.38 259 LEU A C 1
ATOM 1967 O O . LEU A 1 259 ? -4.566 -25.109 2.186 1 96.38 259 LEU A O 1
ATOM 1971 N N . GLY A 1 260 ? -4.094 -24.172 0.236 1 95.69 260 GLY A N 1
ATOM 1972 C CA . GLY A 1 260 ? -5.078 -23.109 0.422 1 95.69 260 GLY A CA 1
ATOM 1973 C C . GLY A 1 260 ? -4.668 -22.094 1.464 1 95.69 260 GLY A C 1
ATOM 1974 O O . GLY A 1 260 ? -5.512 -21.562 2.186 1 95.69 260 GLY A O 1
ATOM 1975 N N . ARG A 1 261 ? -3.371 -21.844 1.532 1 96.06 261 ARG A N 1
ATOM 1976 C CA . ARG A 1 261 ? -2.895 -20.859 2.508 1 96.06 261 ARG A CA 1
ATOM 1977 C C . ARG A 1 261 ? -3.256 -19.453 2.084 1 96.06 261 ARG A C 1
ATOM 1979 O O . ARG A 1 261 ? -3.275 -19.141 0.891 1 96.06 261 ARG A O 1
ATOM 1986 N N . GLU A 1 262 ? -3.494 -18.641 3.094 1 95.69 262 GLU A N 1
ATOM 1987 C CA . GLU A 1 262 ? -3.822 -17.25 2.809 1 95.69 262 GLU A CA 1
ATOM 1988 C C . GLU A 1 262 ? -2.561 -16.406 2.615 1 95.69 262 GLU A C 1
ATOM 1990 O O . GLU A 1 262 ? -2.533 -15.5 1.781 1 95.69 262 GLU A O 1
ATOM 1995 N N . GLU A 1 263 ? -1.564 -16.719 3.449 1 96.38 263 GLU A N 1
ATOM 1996 C CA . GLU A 1 263 ? -0.295 -16 3.359 1 96.38 263 GLU A CA 1
ATOM 1997 C C . GLU A 1 263 ? 0.887 -16.969 3.42 1 96.38 263 GLU A C 1
ATOM 1999 O O . GLU A 1 263 ? 0.85 -17.953 4.156 1 96.38 263 GLU A O 1
ATOM 2004 N N . LEU A 1 264 ? 1.867 -16.703 2.635 1 97.19 264 LEU A N 1
ATOM 2005 C CA . LEU A 1 264 ? 3.158 -17.375 2.68 1 97.19 264 LEU A CA 1
ATOM 2006 C C . LEU A 1 264 ? 4.289 -16.391 2.914 1 97.19 264 LEU A C 1
ATOM 2008 O O . LEU A 1 264 ? 4.379 -15.367 2.225 1 97.19 264 LEU A O 1
ATOM 2012 N N . TYR A 1 265 ? 5.004 -16.547 3.936 1 97.12 265 TYR A N 1
ATOM 2013 C CA . TYR A 1 265 ? 6.277 -15.867 4.137 1 97.12 265 TYR A CA 1
ATOM 2014 C C . TYR A 1 265 ? 7.449 -16.797 3.82 1 97.12 265 TYR A C 1
ATOM 2016 O O . TYR A 1 265 ? 7.582 -17.859 4.414 1 97.12 265 TYR A O 1
ATOM 2024 N N . TYR A 1 266 ? 8.25 -16.359 2.912 1 97.31 266 TYR A N 1
ATOM 2025 C CA . TYR A 1 266 ? 9.344 -17.234 2.51 1 97.31 266 TYR A CA 1
ATOM 2026 C C . TYR A 1 266 ? 10.602 -16.438 2.18 1 97.31 266 TYR A C 1
ATOM 2028 O O . TYR A 1 266 ? 10.531 -15.43 1.47 1 97.31 266 TYR A O 1
ATOM 2036 N N . PRO A 1 267 ? 11.891 -16.859 2.598 1 95.44 267 PRO A N 1
ATOM 2037 C CA . PRO A 1 267 ? 12.055 -17.859 3.658 1 95.44 267 PRO A CA 1
ATOM 2038 C C . PRO A 1 267 ? 11.484 -17.406 4.996 1 95.44 267 PRO A C 1
ATOM 2040 O O . PRO A 1 267 ? 11.672 -16.25 5.383 1 95.44 267 PRO A O 1
ATOM 2043 N N . TRP A 1 268 ? 10.828 -18.281 5.68 1 94.69 268 TRP A N 1
ATOM 2044 C CA . TRP A 1 268 ? 10.023 -17.906 6.836 1 94.69 268 TRP A CA 1
ATOM 2045 C C . TRP A 1 268 ? 10.867 -17.172 7.867 1 94.69 268 TRP A C 1
ATOM 2047 O O . TRP A 1 268 ? 10.492 -16.094 8.328 1 94.69 268 TRP A O 1
ATOM 2057 N N . TRP A 1 269 ? 12.062 -17.594 8.172 1 91.44 269 TRP A N 1
ATOM 2058 C CA . TRP A 1 269 ? 12.875 -17.062 9.258 1 91.44 269 TRP A CA 1
ATOM 2059 C C . TRP A 1 269 ? 13.5 -15.727 8.867 1 91.44 269 TRP A C 1
ATOM 2061 O O . TRP A 1 269 ? 13.875 -14.93 9.734 1 91.44 269 TRP A O 1
ATOM 2071 N N . ASP A 1 270 ? 13.648 -15.477 7.555 1 90.31 270 ASP A N 1
ATOM 2072 C CA . ASP A 1 270 ? 14.203 -14.211 7.074 1 90.31 270 ASP A CA 1
ATOM 2073 C C . ASP A 1 270 ? 13.125 -13.133 7.012 1 90.31 270 ASP A C 1
ATOM 2075 O O . ASP A 1 270 ? 13.422 -11.945 7.164 1 90.31 270 ASP A O 1
ATOM 2079 N N . VAL A 1 271 ? 11.875 -13.539 6.801 1 93.81 271 VAL A N 1
ATOM 2080 C CA . VAL A 1 271 ? 10.859 -12.562 6.434 1 93.81 271 VAL A CA 1
ATOM 2081 C C . VAL A 1 271 ? 9.922 -12.312 7.617 1 93.81 271 VAL A C 1
ATOM 2083 O O . VAL A 1 271 ? 9.742 -11.172 8.047 1 93.81 271 VAL A O 1
ATOM 2086 N N . ARG A 1 272 ? 9.414 -13.352 8.203 1 94.38 272 ARG A N 1
ATOM 2087 C CA . ARG A 1 272 ? 8.305 -13.227 9.148 1 94.38 272 ARG A CA 1
ATOM 2088 C C . ARG A 1 272 ? 8.75 -12.492 10.406 1 94.38 272 ARG A C 1
ATOM 2090 O O . ARG A 1 272 ? 8.047 -11.602 10.891 1 94.38 272 ARG A O 1
ATOM 2097 N N . PRO A 1 273 ? 9.953 -12.781 11.023 1 92.94 273 PRO A N 1
ATOM 2098 C CA . PRO A 1 273 ? 10.375 -12.023 12.20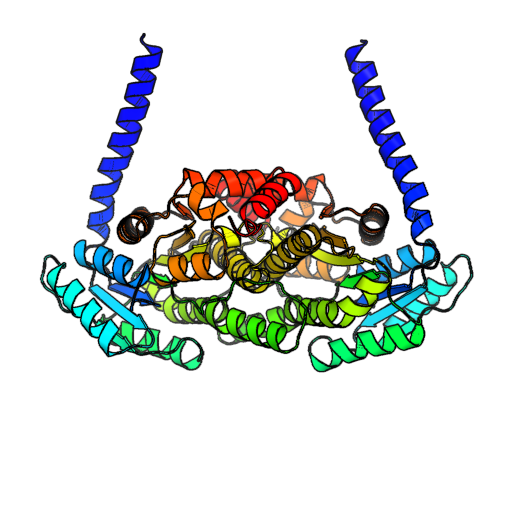3 1 92.94 273 PRO A CA 1
ATOM 2099 C C . PRO A 1 273 ? 10.523 -10.531 11.922 1 92.94 273 PRO A C 1
ATOM 2101 O O . PRO A 1 273 ? 10.211 -9.703 12.781 1 92.94 273 PRO A O 1
ATOM 2104 N N . MET A 1 274 ? 10.992 -10.219 10.758 1 92.06 274 MET A N 1
ATOM 2105 C CA . MET A 1 274 ? 11.164 -8.812 10.406 1 92.06 274 MET A CA 1
ATOM 2106 C C . MET A 1 274 ? 9.82 -8.109 10.281 1 92.06 274 MET A C 1
ATOM 2108 O O . MET A 1 274 ? 9.664 -6.961 10.695 1 92.06 274 MET A O 1
ATOM 2112 N N . VAL A 1 275 ? 8.867 -8.789 9.695 1 93.69 275 VAL A N 1
ATOM 2113 C CA . VAL A 1 275 ? 7.52 -8.242 9.562 1 93.69 275 VAL A CA 1
ATOM 2114 C C . VAL A 1 275 ? 6.914 -8.016 10.945 1 93.69 275 VAL A C 1
ATOM 2116 O O . VAL A 1 275 ? 6.312 -6.973 11.203 1 93.69 275 VAL A O 1
ATOM 2119 N N . LEU A 1 276 ? 7.098 -8.984 11.82 1 93.38 276 LEU A N 1
ATOM 2120 C CA . LEU A 1 276 ? 6.586 -8.867 13.18 1 93.38 276 LEU A CA 1
ATOM 2121 C C . LEU A 1 276 ? 7.281 -7.734 13.93 1 93.38 276 LEU A C 1
ATOM 2123 O O . LEU A 1 276 ? 6.629 -6.941 14.609 1 93.38 276 LEU A O 1
ATOM 2127 N N . LEU A 1 277 ? 8.578 -7.672 13.75 1 93.12 277 LEU A N 1
ATOM 2128 C CA . LEU A 1 277 ? 9.344 -6.617 14.414 1 93.12 277 LEU A CA 1
ATOM 2129 C C . LEU A 1 277 ? 8.898 -5.242 13.93 1 93.12 277 LEU A C 1
ATOM 2131 O O . LEU A 1 277 ? 8.766 -4.309 14.727 1 93.12 277 LEU A O 1
ATOM 2135 N N . HIS A 1 278 ? 8.695 -5.117 12.656 1 92.88 278 HIS A N 1
ATOM 2136 C CA . HIS A 1 278 ? 8.297 -3.844 12.07 1 92.88 278 HIS A CA 1
ATOM 2137 C C . HIS A 1 278 ? 6.945 -3.391 12.609 1 92.88 278 HIS A C 1
ATOM 2139 O O . HIS A 1 278 ? 6.707 -2.191 12.773 1 92.88 278 HIS A O 1
ATOM 2145 N N . SER A 1 279 ? 6.09 -4.32 12.859 1 90.12 279 SER A N 1
ATOM 2146 C CA . SER A 1 279 ? 4.77 -3.992 13.391 1 90.12 279 SER A CA 1
ATOM 2147 C C . SER A 1 279 ? 4.848 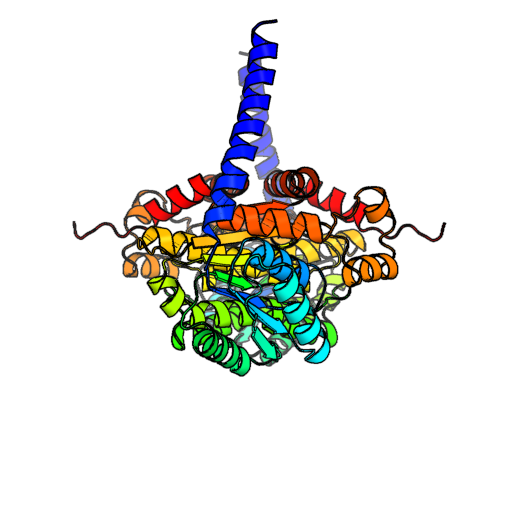-3.596 14.859 1 90.12 279 SER A C 1
ATOM 2149 O O . SER A 1 279 ? 4.125 -2.701 15.305 1 90.12 279 SER A O 1
ATOM 2151 N N . VAL A 1 280 ? 5.699 -4.207 15.602 1 89.75 280 VAL A N 1
ATOM 2152 C CA . VAL A 1 280 ? 5.762 -4.012 17.047 1 89.75 280 VAL A CA 1
ATOM 2153 C C . VAL A 1 280 ? 6.648 -2.812 17.359 1 89.75 280 VAL A C 1
ATOM 2155 O O . VAL A 1 280 ? 6.316 -2.002 18.234 1 89.75 280 VAL A O 1
ATOM 2158 N N . TRP A 1 281 ? 7.734 -2.785 16.672 1 91.5 281 TRP A N 1
ATOM 2159 C CA . TRP A 1 281 ? 8.734 -1.75 16.922 1 91.5 281 TRP A CA 1
ATOM 2160 C C . TRP A 1 281 ? 9.305 -1.218 15.609 1 91.5 281 TRP A C 1
ATOM 2162 O O . TRP A 1 281 ? 10.477 -1.436 15.305 1 91.5 281 TRP A O 1
ATOM 2172 N N . PRO A 1 282 ? 8.539 -0.389 14.961 1 88.75 282 PRO A N 1
ATOM 2173 C CA . PRO A 1 282 ? 8.938 0.082 13.633 1 88.75 282 PRO A CA 1
ATOM 2174 C C . PRO A 1 282 ? 10.281 0.806 13.648 1 88.75 282 PRO A C 1
ATOM 2176 O O . PRO A 1 282 ? 11.078 0.656 12.711 1 88.75 282 PRO A O 1
ATOM 2179 N N . GLY A 1 283 ? 10.547 1.561 14.727 1 88.06 283 GLY A N 1
ATOM 2180 C CA . GLY A 1 283 ? 11.812 2.262 14.797 1 88.06 283 GLY A CA 1
ATOM 2181 C C . GLY A 1 283 ? 13.016 1.332 14.758 1 88.06 283 GLY A C 1
ATOM 2182 O O . GLY A 1 283 ? 13.984 1.597 14.047 1 88.06 283 GLY A O 1
ATOM 2183 N N . LEU A 1 284 ? 12.938 0.244 15.492 1 89.94 284 LEU A N 1
ATOM 2184 C CA . LEU A 1 284 ? 14.023 -0.727 15.516 1 89.94 284 LEU A CA 1
ATOM 2185 C C . LEU A 1 284 ? 14.141 -1.447 14.18 1 89.94 284 LEU A C 1
ATOM 2187 O O . LEU A 1 284 ? 15.242 -1.643 13.664 1 89.94 284 LEU A O 1
ATOM 2191 N N . ALA A 1 285 ? 13.023 -1.872 13.656 1 91.06 285 ALA A N 1
ATOM 2192 C CA . ALA A 1 285 ? 13.031 -2.547 12.359 1 91.06 285 ALA A CA 1
ATOM 2193 C C . ALA A 1 285 ? 13.656 -1.665 11.289 1 91.06 285 ALA A C 1
ATOM 2195 O O . ALA A 1 285 ? 14.477 -2.133 10.492 1 91.06 285 ALA A O 1
ATOM 2196 N N . ASP A 1 286 ? 13.289 -0.433 11.336 1 89.81 286 ASP A N 1
ATOM 2197 C CA . ASP A 1 286 ? 13.828 0.513 10.359 1 89.81 286 ASP A CA 1
ATOM 2198 C C . ASP A 1 286 ? 15.328 0.687 10.539 1 89.81 286 ASP A C 1
ATOM 2200 O O . ASP A 1 286 ? 16.062 0.804 9.555 1 89.81 286 ASP A O 1
ATOM 2204 N N . SER A 1 287 ? 15.758 0.782 11.75 1 89.69 287 SER A N 1
ATOM 2205 C CA . SER A 1 287 ? 17.188 0.922 12.016 1 89.69 287 SER A CA 1
ATOM 2206 C C . SER A 1 287 ? 17.969 -0.281 11.5 1 89.69 287 SER A C 1
ATOM 2208 O O . SER A 1 287 ? 19.062 -0.129 10.945 1 89.69 287 SER A O 1
ATOM 2210 N N . ILE A 1 288 ? 17.469 -1.439 11.688 1 87.44 288 ILE A N 1
ATOM 2211 C CA . ILE A 1 288 ? 18.109 -2.662 11.211 1 87.44 288 ILE A CA 1
ATOM 2212 C C . ILE A 1 288 ? 18.156 -2.65 9.68 1 87.44 288 ILE A C 1
ATOM 2214 O O . ILE A 1 288 ? 19.203 -2.947 9.094 1 87.44 288 ILE A O 1
ATOM 2218 N N . MET A 1 289 ? 17.062 -2.279 9.102 1 86.75 289 MET A N 1
ATOM 2219 C CA . MET A 1 289 ? 17 -2.24 7.645 1 86.75 289 MET A CA 1
ATOM 2220 C C . MET A 1 289 ? 17.984 -1.208 7.09 1 86.75 289 MET A C 1
ATOM 2222 O O . MET A 1 289 ? 18.609 -1.438 6.055 1 86.75 289 MET A O 1
ATOM 2226 N N . ARG A 1 290 ? 18.078 -0.082 7.727 1 86.44 290 ARG A N 1
ATOM 2227 C CA . ARG A 1 290 ? 19.016 0.954 7.316 1 86.44 290 ARG A CA 1
ATOM 2228 C C . ARG A 1 290 ? 20.453 0.444 7.391 1 86.44 290 ARG A C 1
ATOM 2230 O O . ARG A 1 290 ? 21.266 0.715 6.496 1 86.44 290 ARG A O 1
ATOM 2237 N N . PHE A 1 291 ? 20.672 -0.212 8.43 1 83.94 291 PHE A N 1
ATOM 2238 C CA . PHE A 1 291 ? 22.016 -0.782 8.609 1 83.94 291 PHE A CA 1
ATOM 2239 C C . PHE A 1 291 ? 22.328 -1.775 7.492 1 83.94 291 PHE A C 1
ATOM 2241 O O . PHE A 1 291 ? 23.406 -1.732 6.906 1 83.94 291 PHE A O 1
ATOM 2248 N N . MET A 1 292 ? 21.391 -2.584 7.184 1 81.44 292 MET A N 1
ATOM 2249 C CA . MET A 1 292 ? 21.578 -3.631 6.184 1 81.44 292 MET A CA 1
ATOM 2250 C C . MET A 1 292 ? 21.703 -3.031 4.785 1 81.44 292 MET A C 1
ATOM 2252 O O . MET A 1 292 ? 22.422 -3.566 3.934 1 81.44 292 MET A O 1
ATOM 2256 N N . ALA A 1 293 ? 21.078 -1.926 4.621 1 79.31 293 ALA A N 1
ATOM 2257 C CA . ALA A 1 293 ? 21.016 -1.322 3.291 1 79.31 293 ALA A CA 1
ATOM 2258 C C . ALA A 1 293 ? 22.188 -0.383 3.059 1 79.31 293 ALA A C 1
ATOM 2260 O O . ALA A 1 293 ? 22.438 0.051 1.93 1 79.31 293 ALA A O 1
ATOM 2261 N N . SER A 1 294 ? 22.906 0.018 4.086 1 78.81 294 SER A N 1
ATOM 2262 C CA . SER A 1 294 ? 24.047 0.924 3.967 1 78.81 294 SER A CA 1
ATOM 2263 C C . SER A 1 294 ? 25.172 0.291 3.162 1 78.81 294 SER A C 1
ATOM 2265 O O . SER A 1 294 ? 25.5 -0.884 3.352 1 78.81 294 SER A O 1
ATOM 2267 N N . PRO A 1 295 ? 25.516 1.121 2.098 1 70.06 295 PRO A N 1
ATOM 2268 C CA . PRO A 1 295 ? 26.656 0.591 1.325 1 70.06 295 PRO A CA 1
ATOM 2269 C C . PRO A 1 295 ? 27.922 0.435 2.162 1 70.06 295 PRO A C 1
ATOM 2271 O O . PRO A 1 295 ? 28.156 1.216 3.09 1 70.06 295 PRO A O 1
ATOM 2274 N N . GLU A 1 296 ? 28.516 -0.737 2.137 1 63.72 296 GLU A N 1
ATOM 2275 C CA . GLU A 1 296 ? 29.828 -0.875 2.75 1 63.72 296 GLU A CA 1
ATOM 2276 C C . GLU A 1 296 ? 30.922 -0.266 1.868 1 63.72 296 GLU A C 1
ATOM 2278 O O . GLU A 1 296 ? 30.844 -0.339 0.64 1 63.72 296 GLU A O 1
ATOM 2283 N N . GLY A 1 297 ? 31.312 1.014 2.26 1 49.81 297 GLY A N 1
ATOM 2284 C CA . GLY A 1 297 ? 32.469 1.585 1.557 1 49.81 297 GLY A CA 1
ATOM 2285 C C . GLY A 1 297 ? 33.375 0.537 0.941 1 49.81 297 GLY A C 1
ATOM 2286 O O . GLY A 1 297 ? 33.219 -0.658 1.2 1 49.81 297 GLY A O 1
ATOM 2287 N N . PRO A 1 298 ? 34.156 0.903 -0.234 1 43.09 298 PRO A N 1
ATOM 2288 C CA . PRO A 1 298 ? 35.156 -0.011 -0.8 1 43.09 298 PRO A CA 1
ATOM 2289 C C . PRO A 1 298 ? 35.906 -0.794 0.269 1 43.09 298 PRO A C 1
ATOM 2291 O O . PRO A 1 298 ? 36.219 -0.246 1.323 1 43.09 298 PRO A O 1
ATOM 2294 N N . ALA A 1 299 ? 36.031 -2.047 0.115 1 29.48 299 ALA A N 1
ATOM 2295 C CA . ALA A 1 299 ? 36.969 -2.83 0.936 1 29.48 299 ALA A CA 1
ATOM 2296 C C . ALA A 1 299 ? 38.406 -2.418 0.684 1 29.48 299 ALA A C 1
ATOM 2298 O O . ALA A 1 299 ? 38.781 -2.064 -0.44 1 29.48 299 ALA A O 1
ATOM 2299 N N . MET B 1 1 ? 2.465 -1.37 48.562 1 50.44 1 MET B N 1
ATOM 2300 C CA . MET B 1 1 ? 2.135 0.046 48.688 1 50.44 1 MET B CA 1
ATOM 2301 C C . MET B 1 1 ? 3.139 0.91 47.938 1 50.44 1 MET B C 1
ATOM 2303 O O . MET B 1 1 ? 2.756 1.863 47.25 1 50.44 1 MET B O 1
ATOM 2307 N N . LEU B 1 2 ? 4.398 0.612 48.094 1 54.59 2 LEU B N 1
ATOM 2308 C CA . LEU B 1 2 ? 5.449 1.394 47.438 1 54.59 2 LEU B CA 1
ATOM 2309 C C . LEU B 1 2 ? 5.457 1.152 45.938 1 54.59 2 LEU B C 1
ATOM 2311 O O . LEU B 1 2 ? 5.68 2.08 45.156 1 54.59 2 LEU B O 1
ATOM 2315 N N . SER B 1 3 ? 5.078 -0.025 45.594 1 54.59 3 SER B N 1
ATOM 2316 C CA . SER B 1 3 ? 5.09 -0.378 44.188 1 54.59 3 SER B CA 1
ATOM 2317 C C . SER B 1 3 ? 3.906 0.247 43.438 1 54.59 3 SER B C 1
ATOM 2319 O O . SER B 1 3 ? 4.039 0.678 42.312 1 54.59 3 SER B O 1
ATOM 2321 N N . GLN B 1 4 ? 2.793 0.413 44.062 1 51.97 4 GLN B N 1
ATOM 2322 C CA . GLN B 1 4 ? 1.647 1.077 43.469 1 51.97 4 GLN B CA 1
ATOM 2323 C C . GLN B 1 4 ? 1.885 2.58 43.344 1 51.97 4 GLN B C 1
ATOM 2325 O O . GLN B 1 4 ? 1.521 3.189 42.312 1 51.97 4 GLN B O 1
ATOM 2330 N N . ALA B 1 5 ? 2.514 3.039 44.375 1 51.12 5 ALA B N 1
ATOM 2331 C CA . ALA B 1 5 ? 2.793 4.473 44.375 1 51.12 5 ALA B CA 1
ATOM 2332 C C . ALA B 1 5 ? 3.797 4.816 43.281 1 51.12 5 ALA B C 1
ATOM 2334 O O . ALA B 1 5 ? 3.646 5.828 42.562 1 51.12 5 ALA B O 1
ATOM 2335 N N . ALA B 1 6 ? 4.699 3.916 43.094 1 54 6 ALA B N 1
ATOM 2336 C CA . ALA B 1 6 ? 5.684 4.137 42.031 1 54 6 ALA B CA 1
ATOM 2337 C C . ALA B 1 6 ? 5.039 4.035 40.656 1 54 6 ALA B C 1
ATOM 2339 O O . ALA B 1 6 ? 5.367 4.809 39.75 1 54 6 ALA B O 1
ATOM 2340 N N . ALA B 1 7 ? 4.109 3.137 40.625 1 54.69 7 ALA B N 1
ATOM 2341 C CA . ALA B 1 7 ? 3.383 3.01 39.375 1 54.69 7 ALA B CA 1
ATOM 2342 C C . ALA B 1 7 ? 2.498 4.227 39.125 1 54.69 7 ALA B C 1
ATOM 2344 O O . ALA B 1 7 ? 2.434 4.738 38 1 54.69 7 ALA B O 1
ATOM 2345 N N . ILE B 1 8 ? 1.928 4.594 40.125 1 53.19 8 ILE B N 1
ATOM 2346 C CA . ILE B 1 8 ? 1.092 5.785 40.031 1 53.19 8 ILE B CA 1
ATOM 2347 C C . ILE B 1 8 ? 1.966 7.004 39.75 1 53.19 8 ILE B C 1
ATOM 2349 O O . ILE B 1 8 ? 1.639 7.824 38.875 1 53.19 8 ILE B O 1
ATOM 2353 N N . LEU B 1 9 ? 3.033 7.008 40.438 1 52.91 9 LEU B N 1
ATOM 2354 C CA . LEU B 1 9 ? 3.928 8.133 40.188 1 52.91 9 LEU B CA 1
ATOM 2355 C C . LEU B 1 9 ? 4.512 8.062 38.781 1 52.91 9 LEU B C 1
ATOM 2357 O O . LEU B 1 9 ? 4.617 9.086 38.094 1 52.91 9 LEU B O 1
ATOM 2361 N N . ALA B 1 10 ? 4.934 6.852 38.406 1 53.97 10 ALA B N 1
ATOM 2362 C CA . ALA B 1 10 ? 5.422 6.699 37.062 1 53.97 10 ALA B CA 1
ATOM 2363 C C . ALA B 1 10 ? 4.324 7.027 36.031 1 53.97 10 ALA B C 1
ATOM 2365 O O . ALA B 1 10 ? 4.594 7.637 35 1 53.97 10 ALA B O 1
ATOM 2366 N N . GLY B 1 11 ? 3.15 6.688 36.375 1 52.31 11 GLY B N 1
ATOM 2367 C CA . GLY B 1 11 ? 2.012 7.078 35.562 1 52.31 11 GLY B CA 1
ATOM 2368 C C . GLY B 1 11 ? 1.787 8.578 35.531 1 52.31 11 GLY B C 1
ATOM 2369 O O . GLY B 1 11 ? 1.588 9.156 34.469 1 52.31 11 GLY B O 1
ATOM 2370 N N . VAL B 1 12 ? 1.761 9.094 36.688 1 51.59 12 VAL B N 1
ATOM 2371 C CA . VAL B 1 12 ? 1.551 10.531 36.812 1 51.59 12 VAL B CA 1
ATOM 2372 C C . VAL B 1 12 ? 2.717 11.273 36.156 1 51.59 12 VAL B C 1
ATOM 2374 O O . VAL B 1 12 ? 2.516 12.25 35.438 1 51.59 12 VAL B O 1
ATOM 2377 N N . LEU B 1 13 ? 3.908 10.867 36.469 1 49.81 13 LEU B N 1
ATOM 2378 C CA . LEU B 1 13 ? 5.051 11.5 35.812 1 49.81 13 LEU B CA 1
ATOM 2379 C C . LEU B 1 13 ? 5.008 11.273 34.312 1 49.81 13 LEU B C 1
ATOM 2381 O O . LEU B 1 13 ? 5.32 12.18 33.531 1 49.81 13 LEU B O 1
ATOM 2385 N N . ALA B 1 14 ? 4.66 10.117 33.969 1 50.53 14 ALA B N 1
ATOM 2386 C CA . ALA B 1 14 ? 4.508 9.836 32.562 1 50.53 14 ALA B CA 1
ATOM 2387 C C . ALA B 1 14 ? 3.443 10.734 31.922 1 50.53 14 ALA B C 1
ATOM 2389 O O . ALA B 1 14 ? 3.637 11.258 30.828 1 50.53 14 ALA B O 1
ATOM 2390 N N . VAL B 1 15 ? 2.363 10.891 32.719 1 49.31 15 VAL B N 1
ATOM 2391 C CA . VAL B 1 15 ? 1.311 11.789 32.25 1 49.31 15 VAL B CA 1
ATOM 2392 C C . VAL B 1 15 ? 1.814 13.227 32.281 1 49.31 15 VAL B C 1
ATOM 2394 O O . VAL B 1 15 ? 1.605 13.977 31.312 1 49.31 15 VAL B O 1
ATOM 2397 N N . HIS B 1 16 ? 2.338 13.633 33.438 1 46.69 16 HIS B N 1
ATOM 2398 C CA . HIS B 1 16 ? 2.881 14.984 33.531 1 46.69 16 HIS B CA 1
ATOM 2399 C C . HIS B 1 16 ? 3.963 15.211 32.469 1 46.69 16 HIS B C 1
ATOM 2401 O O . HIS B 1 16 ? 3.994 16.25 31.812 1 46.69 16 HIS B O 1
ATOM 2407 N N . TRP B 1 17 ? 4.945 14.375 32.406 1 45.81 17 TRP B N 1
ATOM 2408 C CA . TRP B 1 17 ? 5.996 14.484 31.391 1 45.81 17 TRP B CA 1
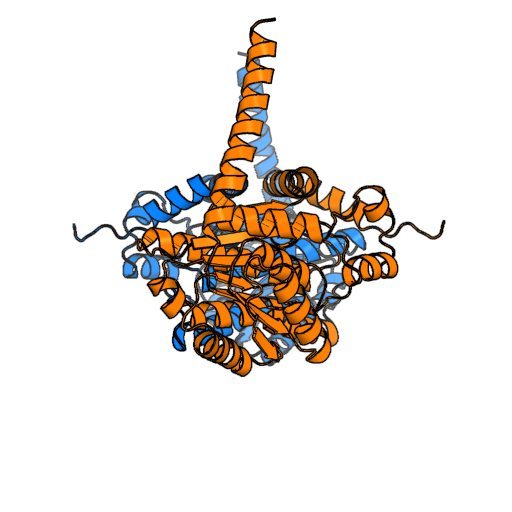ATOM 2409 C C . TRP B 1 17 ? 5.41 14.43 29.984 1 45.81 17 TRP B C 1
ATOM 2411 O O . TRP B 1 17 ? 5.832 15.172 29.109 1 45.81 17 TRP B O 1
ATOM 2421 N N . TYR B 1 18 ? 4.43 13.641 29.922 1 50.81 18 TYR B N 1
ATOM 2422 C CA . TYR B 1 18 ? 3.736 13.578 28.641 1 50.81 18 TYR B CA 1
ATOM 2423 C C . TYR B 1 18 ? 3.02 14.891 28.344 1 50.81 18 TYR B C 1
ATOM 2425 O O . TYR B 1 18 ? 3.09 15.406 27.219 1 50.81 18 TYR B O 1
ATOM 2433 N N . PHE B 1 19 ? 2.361 15.5 29.422 1 46.72 19 PHE B N 1
ATOM 2434 C CA . PHE B 1 19 ? 1.618 16.734 29.234 1 46.72 19 PHE B CA 1
ATOM 2435 C C . PHE B 1 19 ? 2.568 17.922 29.047 1 46.72 19 PHE B C 1
ATOM 2437 O O . PHE B 1 19 ? 2.336 18.781 28.219 1 46.72 19 PHE B O 1
ATOM 2444 N N . ASP B 1 20 ? 3.566 18.141 29.984 1 48.53 20 ASP B N 1
ATOM 2445 C CA . ASP B 1 20 ? 4.531 19.234 29.875 1 48.53 20 ASP B CA 1
ATOM 2446 C C . ASP B 1 20 ? 5.285 19.172 28.547 1 48.53 20 ASP B C 1
ATOM 2448 O O . ASP B 1 20 ? 5.488 20.203 27.891 1 48.53 20 ASP B O 1
ATOM 2452 N N . ASP B 1 21 ? 5.66 18.047 28.188 1 57.09 21 ASP B N 1
ATOM 2453 C CA . ASP B 1 21 ? 6.375 17.859 26.922 1 57.09 21 ASP B CA 1
ATOM 2454 C C . ASP B 1 21 ? 5.484 18.188 25.734 1 57.09 21 ASP B C 1
ATOM 2456 O O . ASP B 1 21 ? 5.957 18.719 24.719 1 57.09 21 ASP B O 1
ATOM 2460 N N . SER B 1 22 ? 4.207 18.172 26.109 1 68.75 22 SER B N 1
ATOM 2461 C CA . SER B 1 22 ? 3.26 18.469 25.047 1 68.75 22 SER B CA 1
ATOM 2462 C C . SER B 1 22 ? 3.133 19.969 24.812 1 68.75 22 SER B C 1
ATOM 2464 O O . SER B 1 22 ? 3.201 20.422 23.672 1 68.75 22 SER B O 1
ATOM 2466 N N . VAL B 1 23 ? 2.982 20.812 25.938 1 67.38 23 VAL B N 1
ATOM 2467 C CA . VAL B 1 23 ? 2.797 22.25 25.797 1 67.38 23 VAL B CA 1
ATOM 2468 C C . VAL B 1 23 ? 4.066 22.891 25.219 1 67.38 23 VAL B C 1
ATOM 2470 O O . VAL B 1 23 ? 4.004 23.719 24.312 1 67.38 23 VAL B O 1
ATOM 2473 N N . SER B 1 24 ? 5.168 22.562 25.734 1 76.69 24 SER B N 1
ATOM 2474 C CA . SER B 1 24 ? 6.441 23.094 25.266 1 76.69 24 SER B CA 1
ATOM 2475 C C . SER B 1 24 ? 6.68 22.734 23.797 1 76.69 24 SER B C 1
ATOM 2477 O O . SER B 1 24 ? 7.199 23.547 23.047 1 76.69 24 SER B O 1
ATOM 2479 N N . SER B 1 25 ? 6.195 21.75 23.453 1 87.12 25 SER B N 1
ATOM 2480 C CA . SER B 1 25 ? 6.414 21.312 22.078 1 87.12 25 SER B CA 1
ATOM 2481 C C . SER B 1 25 ? 5.527 22.078 21.094 1 87.12 25 SER B C 1
ATOM 2483 O O . SER B 1 25 ? 5.953 22.422 20 1 87.12 25 SER B O 1
ATOM 2485 N N . LEU B 1 26 ? 4.348 22.453 21.578 1 93.12 26 LEU B N 1
ATOM 2486 C CA . LEU B 1 26 ? 3.416 23.156 20.719 1 93.12 26 LEU B CA 1
ATOM 2487 C C . LEU B 1 26 ? 3.877 24.594 20.469 1 93.12 26 LEU B C 1
ATOM 2489 O O . LEU B 1 26 ? 3.559 25.188 19.422 1 93.12 26 LEU B O 1
ATOM 2493 N N . ASP B 1 27 ? 4.684 25.125 21.391 1 92.5 27 ASP B N 1
ATOM 2494 C CA . ASP B 1 27 ? 5.223 26.484 21.25 1 92.5 27 ASP B CA 1
ATOM 2495 C C . ASP B 1 27 ? 6.191 26.562 20.062 1 92.5 27 ASP B C 1
ATOM 2497 O O . ASP B 1 27 ? 6.41 27.641 19.5 1 92.5 27 ASP B O 1
ATOM 2501 N N . THR B 1 28 ? 6.723 25.469 19.734 1 94.5 28 THR B N 1
ATOM 2502 C CA . THR B 1 28 ? 7.68 25.422 18.641 1 94.5 28 THR B CA 1
ATOM 2503 C C . THR B 1 28 ? 6.984 25.656 17.297 1 94.5 28 THR B C 1
ATOM 2505 O O . THR B 1 28 ? 7.641 25.906 16.281 1 94.5 28 THR B O 1
ATOM 2508 N N . LEU B 1 29 ? 5.695 25.719 17.266 1 97.06 29 LEU B N 1
ATOM 2509 C CA . LEU B 1 29 ? 4.934 25.875 16.031 1 97.06 29 LEU B CA 1
ATOM 2510 C C . LEU B 1 29 ? 4.754 27.359 15.688 1 97.06 29 LEU B C 1
ATOM 2512 O O . LEU B 1 29 ? 4.344 27.688 14.578 1 97.06 29 LEU B O 1
ATOM 2516 N N . LYS B 1 30 ? 5.035 28.203 16.688 1 96.69 30 LYS B N 1
ATOM 2517 C CA . LYS B 1 30 ? 4.887 29.641 16.453 1 96.69 30 LYS B CA 1
ATOM 2518 C C . LYS B 1 30 ? 5.734 30.094 15.273 1 96.69 30 LYS B C 1
ATOM 2520 O O . LYS B 1 30 ? 6.93 29.797 15.203 1 96.69 30 LYS B O 1
ATOM 2525 N N . GLY B 1 31 ? 5.098 30.703 14.336 1 97 31 GLY B N 1
ATOM 2526 C CA . GLY B 1 31 ? 5.797 31.281 13.203 1 97 31 GLY B CA 1
ATOM 2527 C C . GLY B 1 31 ? 6.043 30.281 12.086 1 97 31 GLY B C 1
ATOM 2528 O O . GLY B 1 31 ? 6.508 30.641 11.008 1 97 31 GLY B O 1
ATOM 2529 N N . LYS B 1 32 ? 5.789 29.047 12.32 1 98.12 32 LYS B N 1
ATOM 2530 C CA . LYS B 1 32 ? 6 28.047 11.281 1 98.12 32 LYS B CA 1
ATOM 2531 C C . LYS B 1 32 ? 5.035 28.234 10.117 1 98.12 32 LYS B C 1
ATOM 2533 O O . LYS B 1 32 ? 3.869 28.578 10.32 1 98.12 32 LYS B O 1
ATOM 2538 N N . ARG B 1 33 ? 5.531 28.156 8.922 1 98.69 33 ARG B N 1
ATOM 2539 C CA . ARG B 1 33 ? 4.746 28.219 7.691 1 98.69 33 ARG B CA 1
ATOM 2540 C C . ARG B 1 33 ? 4.199 26.859 7.309 1 98.69 33 ARG B C 1
ATOM 2542 O O . ARG B 1 33 ? 4.965 25.938 6.984 1 98.69 33 ARG B O 1
ATOM 2549 N N . VAL B 1 34 ? 2.828 26.688 7.281 1 98.88 34 VAL B N 1
ATOM 2550 C CA . VAL B 1 34 ? 2.191 25.375 7.176 1 98.88 34 VAL B CA 1
ATOM 2551 C C . VAL B 1 34 ? 1.218 25.375 6 1 98.88 34 VAL B C 1
ATOM 2553 O O . VAL B 1 34 ? 0.393 26.281 5.863 1 98.88 34 VAL B O 1
ATOM 2556 N N . LEU B 1 35 ? 1.345 24.406 5.117 1 98.94 35 LEU B N 1
ATOM 2557 C CA . LEU B 1 35 ? 0.36 24.141 4.07 1 98.94 35 LEU B CA 1
ATOM 2558 C C . LEU B 1 35 ? -0.498 22.938 4.418 1 98.94 35 LEU B C 1
ATOM 2560 O O . LEU B 1 35 ? 0.028 21.844 4.688 1 98.94 35 LEU B O 1
ATOM 2564 N N . VAL B 1 36 ? -1.817 23.078 4.477 1 98.94 36 VAL B N 1
ATOM 2565 C CA . VAL B 1 36 ? -2.75 21.984 4.77 1 98.94 36 VAL B CA 1
ATOM 2566 C C . VAL B 1 36 ? -3.621 21.719 3.547 1 98.94 36 VAL B C 1
ATOM 2568 O O . VAL B 1 36 ? -4.344 22.594 3.078 1 98.94 36 VAL B O 1
ATOM 2571 N N . THR B 1 37 ? -3.557 20.516 3.049 1 98.69 37 THR B N 1
ATOM 2572 C CA . THR B 1 37 ? -4.398 20.141 1.919 1 98.69 37 THR B CA 1
ATOM 2573 C C . THR B 1 37 ? -5.715 19.531 2.4 1 98.69 37 THR B C 1
ATOM 2575 O O . THR B 1 37 ? -5.785 18.984 3.496 1 98.69 37 THR B O 1
ATOM 2578 N N . GLY B 1 38 ? -6.75 19.609 1.492 1 97.69 38 GLY B N 1
ATOM 2579 C CA . GLY B 1 38 ? -8.062 19.125 1.901 1 97.69 38 GLY B CA 1
ATOM 2580 C C . GLY B 1 38 ? -8.586 19.828 3.145 1 97.69 38 GLY B C 1
ATOM 2581 O O . GLY B 1 38 ? -9.047 19.172 4.082 1 97.69 38 GLY B O 1
ATOM 2582 N N . ALA B 1 39 ? -8.469 21.141 3.176 1 98.19 39 ALA B N 1
ATOM 2583 C CA . ALA B 1 39 ? -8.633 21.875 4.426 1 98.19 39 ALA B CA 1
ATOM 2584 C C . ALA B 1 39 ? -10.008 22.531 4.496 1 98.19 39 ALA B C 1
ATOM 2586 O O . ALA B 1 39 ? -10.258 23.359 5.383 1 98.19 39 ALA B O 1
ATOM 2587 N N . SER B 1 40 ? -10.922 22.203 3.59 1 96.75 40 SER B N 1
ATOM 2588 C CA . SER B 1 40 ? -12.195 22.922 3.521 1 96.75 40 SER B CA 1
ATOM 2589 C C . SER B 1 40 ? -13.18 22.406 4.57 1 96.75 40 SER B C 1
ATOM 2591 O O . SER B 1 40 ? -14.148 23.094 4.906 1 96.75 40 SER B O 1
ATOM 2593 N N . THR B 1 41 ? -13.047 21.156 5.055 1 93.94 41 THR B N 1
ATOM 2594 C CA . THR B 1 41 ? -13.945 20.578 6.043 1 93.94 41 THR B CA 1
ATOM 2595 C C . THR B 1 41 ? -13.25 19.469 6.82 1 93.94 41 THR B C 1
ATOM 2597 O O . THR B 1 41 ? -12.062 19.203 6.613 1 93.94 41 THR B O 1
ATOM 2600 N N . GLY B 1 42 ? -13.945 19.016 7.848 1 94.94 42 GLY B N 1
ATOM 2601 C CA . GLY B 1 42 ? -13.539 17.797 8.523 1 94.94 42 GLY B CA 1
ATOM 2602 C C . GLY B 1 42 ? -12.242 17.938 9.297 1 94.94 42 GLY B C 1
ATOM 2603 O O . GLY B 1 42 ? -12.07 18.906 10.047 1 94.94 42 GLY B O 1
ATOM 2604 N N . ILE B 1 43 ? -11.383 16.953 9.148 1 96.81 43 ILE B N 1
ATOM 2605 C CA . ILE B 1 43 ? -10.125 16.906 9.891 1 96.81 43 ILE B CA 1
ATOM 2606 C C . ILE B 1 43 ? -9.203 18.016 9.406 1 96.81 43 ILE B C 1
ATOM 2608 O O . ILE B 1 43 ? -8.5 18.641 10.203 1 96.81 43 ILE B O 1
ATOM 2612 N N . GLY B 1 44 ? -9.25 18.312 8.109 1 98.12 44 GLY B N 1
ATOM 2613 C CA . GLY B 1 44 ? -8.375 19.312 7.5 1 98.12 44 GLY B CA 1
ATOM 2614 C C . GLY B 1 44 ? -8.578 20.703 8.062 1 98.12 44 GLY B C 1
ATOM 2615 O O . GLY B 1 44 ? -7.609 21.391 8.406 1 98.12 44 GLY B O 1
ATOM 2616 N N . GLU B 1 45 ? -9.828 21.109 8.117 1 98.38 45 GLU B N 1
ATOM 2617 C CA . GLU B 1 45 ? -10.062 22.453 8.656 1 98.38 45 GLU B CA 1
ATOM 2618 C C . GLU B 1 45 ? -9.672 22.531 10.133 1 98.38 45 GLU B C 1
ATOM 2620 O O . GLU B 1 45 ? -9.133 23.531 10.586 1 98.38 45 GLU B O 1
ATOM 2625 N N . GLN B 1 46 ? -9.906 21.422 10.898 1 98.62 46 GLN B N 1
ATOM 2626 C CA . GLN B 1 46 ? -9.547 21.406 12.312 1 98.62 46 GLN B CA 1
ATOM 2627 C C . GLN B 1 46 ? -8.039 21.453 12.492 1 98.62 46 GLN B C 1
ATOM 2629 O O . GLN B 1 46 ? -7.539 22.078 13.438 1 98.62 46 GLN B O 1
ATOM 2634 N N . ILE B 1 47 ? -7.297 20.781 11.594 1 98.88 47 ILE B N 1
ATOM 2635 C CA . ILE B 1 47 ? -5.84 20.844 11.633 1 98.88 47 ILE B CA 1
ATOM 2636 C C . ILE B 1 47 ? -5.375 22.281 11.406 1 98.88 47 ILE B C 1
ATOM 2638 O O . ILE B 1 47 ? -4.516 22.781 12.133 1 98.88 47 ILE B O 1
ATOM 2642 N N . ALA B 1 48 ? -5.949 22.922 10.414 1 98.88 48 ALA B N 1
ATOM 2643 C CA . ALA B 1 48 ? -5.613 24.312 10.133 1 98.88 48 ALA B CA 1
ATOM 2644 C C . ALA B 1 48 ? -5.855 25.203 11.359 1 98.88 48 ALA B C 1
ATOM 2646 O O . ALA B 1 48 ? -5.008 26.016 11.719 1 98.88 48 ALA B O 1
ATOM 2647 N N . TYR B 1 49 ? -7.004 25 12.039 1 98.75 49 TYR B N 1
ATOM 2648 C CA . TYR B 1 49 ? -7.344 25.766 13.234 1 98.75 49 TYR B CA 1
ATOM 2649 C C . TYR B 1 49 ? -6.309 25.562 14.328 1 98.75 49 TYR B C 1
ATOM 2651 O O . TYR B 1 49 ? -5.887 26.531 14.977 1 98.75 49 TYR B O 1
ATOM 2659 N N . GLN B 1 50 ? -5.902 24.312 14.531 1 98.38 50 GLN B N 1
ATOM 2660 C CA . GLN B 1 50 ? -4.938 24 15.586 1 98.38 50 GLN B CA 1
ATOM 2661 C C . GLN B 1 50 ? -3.592 24.672 15.305 1 98.38 50 GLN B C 1
ATOM 2663 O O . GLN B 1 50 ? -3 25.281 16.203 1 98.38 50 GLN B O 1
ATOM 2668 N N . PHE B 1 51 ? -3.078 24.594 14.078 1 98.62 51 PHE B N 1
ATOM 2669 C CA . PHE B 1 51 ? -1.814 25.25 13.734 1 98.62 51 PHE B CA 1
ATOM 2670 C C . PHE B 1 51 ? -1.905 26.75 13.93 1 98.62 51 PHE B C 1
ATOM 2672 O O . PHE B 1 51 ? -0.992 27.359 14.484 1 98.62 51 PHE B O 1
ATOM 2679 N N . ALA B 1 52 ? -3.006 27.344 13.492 1 98.5 52 ALA B N 1
ATOM 2680 C CA . ALA B 1 52 ? -3.203 28.797 13.648 1 98.5 52 ALA B CA 1
ATOM 2681 C C . ALA B 1 52 ? -3.23 29.188 15.117 1 98.5 52 ALA B C 1
ATOM 2683 O O . ALA B 1 52 ? -2.607 30.172 15.516 1 98.5 52 ALA B O 1
ATOM 2684 N N . LYS B 1 53 ? -3.963 28.375 15.883 1 97.5 53 LYS B N 1
ATOM 2685 C CA . LYS B 1 53 ? -4.105 28.625 17.312 1 97.5 53 LYS B CA 1
ATOM 2686 C C . LYS B 1 53 ? -2.742 28.672 18 1 97.5 53 LYS B C 1
ATOM 2688 O O . LYS B 1 53 ? -2.551 29.422 18.953 1 97.5 53 LYS B O 1
ATOM 2693 N N . TYR B 1 54 ? -1.797 27.906 17.5 1 97.06 54 TYR B N 1
ATOM 2694 C CA . TYR B 1 54 ? -0.486 27.844 18.141 1 97.06 54 TYR B CA 1
ATOM 2695 C C . TYR B 1 54 ? 0.51 28.75 17.438 1 97.06 54 TYR B C 1
ATOM 2697 O O . TYR B 1 54 ? 1.718 28.656 17.672 1 97.06 54 TYR B O 1
ATOM 2705 N N . GLY B 1 55 ? 0.016 29.578 16.562 1 97.44 55 GLY B N 1
ATOM 2706 C CA . GLY B 1 55 ? 0.795 30.719 16.078 1 97.44 55 GLY B CA 1
ATOM 2707 C C . GLY B 1 55 ? 1.439 30.453 14.727 1 97.44 55 GLY B C 1
ATOM 2708 O O . GLY B 1 55 ? 2.277 31.234 14.273 1 97.44 55 GLY B O 1
ATOM 2709 N N . SER B 1 56 ? 1.114 29.406 14.047 1 98.25 56 SER B N 1
ATOM 2710 C CA . SER B 1 56 ? 1.641 29.141 12.711 1 98.25 56 SER B CA 1
ATOM 2711 C C . SER B 1 56 ? 0.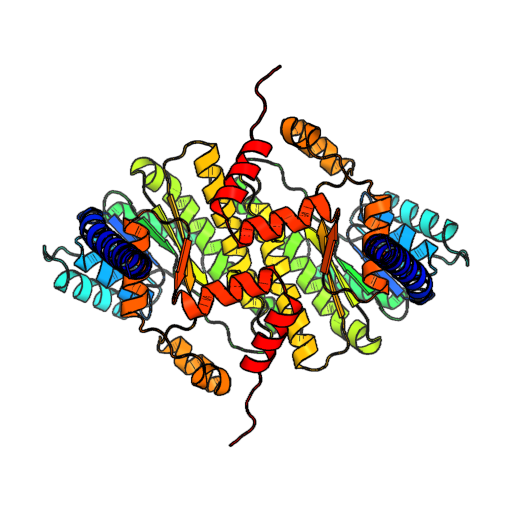969 30.031 11.664 1 98.25 56 SER B C 1
ATOM 2713 O O . SER B 1 56 ? -0.141 30.516 11.883 1 98.25 56 SER B O 1
ATOM 2715 N N . GLN B 1 57 ? 1.685 30.328 10.633 1 98.25 57 GLN B N 1
ATOM 2716 C CA . GLN B 1 57 ? 1.084 30.875 9.414 1 98.25 57 GLN B CA 1
ATOM 2717 C C . GLN B 1 57 ? 0.583 29.75 8.508 1 98.25 57 GLN B C 1
ATOM 2719 O O . GLN B 1 57 ? 1.366 28.906 8.055 1 98.25 57 GLN B O 1
ATOM 2724 N N . VAL B 1 58 ? -0.709 29.797 8.188 1 98.75 58 VAL B N 1
ATOM 2725 C CA . VAL B 1 58 ? -1.308 28.625 7.539 1 98.75 58 VAL B CA 1
ATOM 2726 C C . VAL B 1 58 ? -1.81 29.016 6.148 1 98.75 58 VAL B C 1
ATOM 2728 O O . VAL B 1 58 ? -2.404 30.078 5.965 1 98.75 58 VAL B O 1
ATOM 2731 N N . THR B 1 59 ? -1.493 28.25 5.152 1 98.81 59 THR B N 1
ATOM 2732 C CA . THR B 1 59 ? -2.15 28.234 3.848 1 98.81 59 THR B CA 1
ATOM 2733 C C . THR B 1 59 ? -3.033 27 3.699 1 98.81 59 THR B C 1
ATOM 2735 O O . THR B 1 59 ? -2.586 25.875 3.941 1 98.81 59 THR B O 1
ATOM 2738 N N . VAL B 1 60 ? -4.305 27.219 3.342 1 98.81 60 VAL B N 1
ATOM 2739 C CA . VAL B 1 60 ? -5.242 26.109 3.178 1 98.81 60 VAL B CA 1
ATOM 2740 C C . VAL B 1 60 ? -5.566 25.922 1.697 1 98.81 60 VAL B C 1
ATOM 2742 O O . VAL B 1 60 ? -5.668 26.906 0.95 1 98.81 60 VAL B O 1
ATOM 2745 N N . THR B 1 61 ? -5.688 24.656 1.263 1 98.69 61 THR B N 1
ATOM 2746 C CA . THR B 1 61 ? -6.027 24.359 -0.124 1 98.69 61 THR B CA 1
ATOM 2747 C C . THR B 1 61 ? -7.086 23.266 -0.197 1 98.69 61 THR B C 1
ATOM 2749 O O . THR B 1 61 ? -7.066 22.328 0.6 1 98.69 61 THR B O 1
ATOM 2752 N N . ALA B 1 62 ? -7.98 23.344 -1.014 1 98.06 62 ALA B N 1
ATOM 2753 C CA . ALA B 1 62 ? -9.047 22.422 -1.403 1 98.06 62 ALA B CA 1
ATOM 2754 C C . ALA B 1 62 ? -9.781 22.938 -2.645 1 98.06 62 ALA B C 1
ATOM 2756 O O . ALA B 1 62 ? -9.266 23.797 -3.365 1 98.06 62 ALA B O 1
ATOM 2757 N N . ARG B 1 63 ? -10.922 22.438 -2.928 1 95.19 63 ARG B N 1
ATOM 2758 C CA . ARG B 1 63 ? -11.625 22.766 -4.164 1 95.19 63 ARG B CA 1
ATOM 2759 C C . ARG B 1 63 ? -12.609 23.906 -3.955 1 95.19 63 ARG B C 1
ATOM 2761 O O . ARG B 1 63 ? -12.922 24.641 -4.891 1 95.19 63 ARG B O 1
ATOM 2768 N N . SER B 1 64 ? -13.109 24.062 -2.729 1 96.62 64 SER B N 1
ATOM 2769 C CA . SER B 1 64 ? -14.172 25.016 -2.477 1 96.62 64 SER B CA 1
ATOM 2770 C C . SER B 1 64 ? -13.617 26.359 -2.01 1 96.62 64 SER B C 1
ATOM 2772 O O . SER B 1 64 ? -13.242 26.516 -0.845 1 96.62 64 SER B O 1
ATOM 2774 N N . LYS B 1 65 ? -13.75 27.359 -2.859 1 97.69 65 LYS B N 1
ATOM 2775 C CA . LYS B 1 65 ? -13.203 28.672 -2.561 1 97.69 65 LYS B CA 1
ATOM 2776 C C . LYS B 1 65 ? -13.875 29.281 -1.332 1 97.69 65 LYS B C 1
ATOM 2778 O O . LYS B 1 65 ? -13.195 29.75 -0.411 1 97.69 65 LYS B O 1
ATOM 2783 N N . ALA B 1 66 ? -15.164 29.25 -1.312 1 98.44 66 ALA B N 1
ATOM 2784 C CA . ALA B 1 66 ? -15.922 29.859 -0.226 1 98.44 66 ALA B CA 1
ATOM 2785 C C . ALA B 1 66 ? -15.602 29.188 1.11 1 98.44 66 ALA B C 1
ATOM 2787 O O . ALA B 1 66 ? -15.383 29.875 2.115 1 98.44 66 ALA B O 1
ATOM 2788 N N . ALA B 1 67 ? -15.562 27.875 1.146 1 98.19 67 ALA B N 1
ATOM 2789 C CA . ALA B 1 67 ? -15.258 27.141 2.369 1 98.19 67 ALA B CA 1
ATOM 2790 C C . ALA B 1 67 ? -13.844 27.453 2.859 1 98.19 67 ALA B C 1
ATOM 2792 O O . ALA B 1 67 ? -13.617 27.594 4.062 1 98.19 67 ALA B O 1
ATOM 2793 N N . LEU B 1 68 ? -12.938 27.609 1.94 1 98.62 68 LEU B N 1
ATOM 2794 C CA . LEU B 1 68 ? -11.547 27.875 2.295 1 98.62 68 LEU B CA 1
ATOM 2795 C C . LEU B 1 68 ? -11.414 29.266 2.926 1 98.62 68 LEU B C 1
ATOM 2797 O O . LEU B 1 68 ? -10.656 29.438 3.885 1 98.62 68 LEU B O 1
ATOM 2801 N N . HIS B 1 69 ? -12.055 30.203 2.381 1 98.44 69 HIS B N 1
ATOM 2802 C CA . HIS B 1 69 ? -11.984 31.547 2.938 1 98.44 69 HIS B CA 1
ATOM 2803 C C . HIS B 1 69 ? -12.578 31.609 4.34 1 98.44 69 HIS B C 1
ATOM 2805 O O . HIS B 1 69 ? -12.102 32.344 5.199 1 98.44 69 HIS B O 1
ATOM 2811 N N . GLU B 1 70 ? -13.648 30.828 4.512 1 98.56 70 GLU B N 1
ATOM 2812 C CA . GLU B 1 70 ? -14.211 30.719 5.855 1 98.56 70 GLU B CA 1
ATOM 2813 C C . GLU B 1 70 ? -13.203 30.125 6.828 1 98.56 70 GLU B C 1
ATOM 2815 O O . GLU B 1 70 ? -13.055 30.594 7.953 1 98.56 70 GLU B O 1
ATOM 2820 N N . VAL B 1 71 ? -12.492 29.094 6.426 1 98.75 71 VAL B N 1
ATOM 2821 C CA . VAL B 1 71 ? -11.477 28.453 7.262 1 98.75 71 VAL B CA 1
ATOM 2822 C C . VAL B 1 71 ? -10.352 29.453 7.551 1 98.75 71 VAL B C 1
ATOM 2824 O O . VAL B 1 71 ? -9.906 29.578 8.695 1 98.75 71 VAL B O 1
ATOM 2827 N N . ALA B 1 72 ? -9.883 30.141 6.543 1 98.56 72 ALA B N 1
ATOM 2828 C CA . ALA B 1 72 ? -8.805 31.109 6.711 1 98.56 72 ALA B CA 1
ATOM 2829 C C . ALA B 1 72 ? -9.203 32.219 7.684 1 98.56 72 ALA B C 1
ATOM 2831 O O . ALA B 1 72 ? -8.398 32.656 8.5 1 98.56 72 ALA B O 1
ATOM 2832 N N . ARG B 1 73 ? -10.422 32.688 7.602 1 98.19 73 ARG B N 1
ATOM 2833 C CA . ARG B 1 73 ? -10.93 33.719 8.508 1 98.19 73 ARG B CA 1
ATOM 2834 C C . ARG B 1 73 ? -10.93 33.219 9.945 1 98.19 73 ARG B C 1
ATOM 2836 O O . ARG B 1 73 ? -10.5 33.938 10.859 1 98.19 73 ARG B O 1
ATOM 2843 N N . LYS B 1 74 ? -11.445 32 10.102 1 98.44 74 LYS B N 1
ATOM 2844 C CA . LYS B 1 74 ? -11.469 31.438 11.438 1 98.44 74 LYS B CA 1
ATOM 2845 C C . LYS B 1 74 ? -10.047 31.25 11.977 1 98.44 74 LYS B C 1
ATOM 2847 O O . LYS B 1 74 ? -9.805 31.438 13.172 1 98.44 74 LYS B O 1
ATOM 2852 N N . CYS B 1 75 ? -9.133 30.828 11.117 1 98.56 75 CYS B N 1
ATOM 2853 C CA . CYS B 1 75 ? -7.734 30.734 11.508 1 98.56 75 CYS B CA 1
ATOM 2854 C C . CYS B 1 75 ? -7.211 32.094 11.992 1 98.56 75 CYS B C 1
ATOM 2856 O O . CYS B 1 75 ? -6.477 32.156 12.984 1 98.56 75 CYS B O 1
ATOM 2858 N N . THR B 1 76 ? -7.559 33.156 11.336 1 97.88 76 THR B N 1
ATOM 2859 C CA . THR B 1 76 ? -7.121 34.5 11.695 1 97.88 76 THR B CA 1
ATOM 2860 C C . THR B 1 76 ? -7.617 34.844 13.094 1 97.88 76 THR B C 1
ATOM 2862 O O . THR B 1 76 ? -6.863 35.406 13.898 1 97.88 76 THR B O 1
ATOM 2865 N N . VAL B 1 77 ? -8.844 34.469 13.375 1 97.62 77 VAL B N 1
ATOM 2866 C CA . VAL B 1 77 ? -9.453 34.781 14.664 1 97.62 77 VAL B CA 1
ATOM 2867 C C . VAL B 1 77 ? -8.766 33.969 15.766 1 97.62 77 VAL B C 1
ATOM 2869 O O . VAL B 1 77 ? -8.594 34.469 16.875 1 97.62 77 VAL B O 1
ATOM 2872 N N . LEU B 1 78 ? -8.359 32.75 15.469 1 97.25 78 LEU B N 1
ATOM 2873 C CA . LEU B 1 78 ? -7.785 31.828 16.453 1 97.25 78 LEU B CA 1
ATOM 2874 C C . LEU B 1 78 ? -6.316 32.156 16.703 1 97.25 78 LEU B C 1
ATOM 2876 O O . LEU B 1 78 ? -5.758 31.781 17.734 1 97.25 78 LEU B O 1
ATOM 2880 N N . SER B 1 79 ? -5.758 32.812 15.797 1 96.44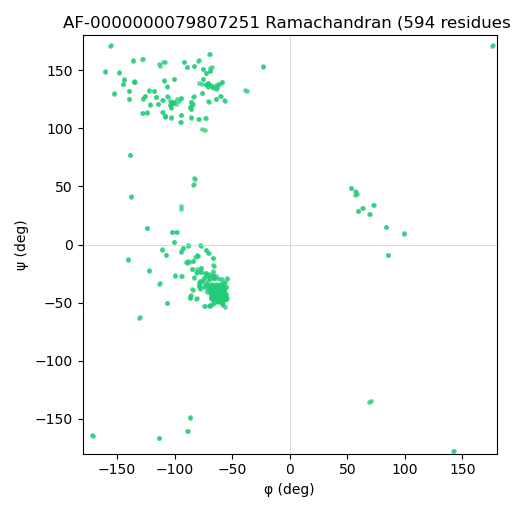 79 SER B N 1
ATOM 2881 C CA . SER B 1 79 ? -4.332 33.125 15.883 1 96.44 79 SER B CA 1
ATOM 2882 C C . SER B 1 79 ? -4.051 34.156 16.969 1 96.44 79 SER B C 1
ATOM 2884 O O . SER B 1 79 ? -4.746 35.156 17.062 1 96.44 79 SER B O 1
ATOM 2886 N N . PRO B 1 80 ? -3.037 33.938 17.75 1 94.88 80 PRO B N 1
ATOM 2887 C CA . PRO B 1 80 ? -2.701 34.906 18.781 1 94.88 80 PRO B CA 1
ATOM 2888 C C . PRO B 1 80 ? -2.389 36.312 18.188 1 94.88 80 PRO B C 1
ATOM 2890 O O . PRO B 1 80 ? -2.658 37.312 18.828 1 94.88 80 PRO B O 1
ATOM 2893 N N . SER B 1 81 ? -1.821 36.375 17.047 1 91.88 81 SER B N 1
ATOM 2894 C CA . SER B 1 81 ? -1.402 37.625 16.438 1 91.88 81 SER B CA 1
ATOM 2895 C C . SER B 1 81 ? -2.469 38.156 15.492 1 91.88 81 SER B C 1
ATOM 2897 O O . SER B 1 81 ? -2.297 39.219 14.891 1 91.88 81 SER B O 1
ATOM 2899 N N . ASN B 1 82 ? -3.461 37.469 15.258 1 92.38 82 ASN B N 1
ATOM 2900 C CA . ASN B 1 82 ? -4.508 37.812 14.297 1 92.38 82 ASN B CA 1
ATOM 2901 C C . ASN B 1 82 ? -3.943 37.969 12.891 1 92.38 82 ASN B C 1
ATOM 2903 O O . ASN B 1 82 ? -4.426 38.781 12.102 1 92.38 82 ASN B O 1
ATOM 2907 N N . GLU B 1 83 ? -2.877 37.219 12.68 1 90.19 83 GLU B N 1
ATOM 2908 C CA . GLU B 1 83 ? -2.262 37.25 11.359 1 90.19 83 GLU B CA 1
ATOM 2909 C C . GLU B 1 83 ? -3.168 36.625 10.312 1 90.19 83 GLU B C 1
ATOM 2911 O O . GLU B 1 83 ? -3.951 35.719 10.625 1 90.19 83 GLU B O 1
ATOM 2916 N N . THR B 1 84 ? -2.951 37.125 9.102 1 91.5 84 THR B N 1
ATOM 2917 C CA . THR B 1 84 ? -3.746 36.625 7.988 1 91.5 84 THR B CA 1
ATOM 2918 C C . THR B 1 84 ? -3.217 35.281 7.527 1 91.5 84 THR B C 1
ATOM 2920 O O . THR B 1 84 ? -2.004 35.062 7.453 1 91.5 84 THR B O 1
ATOM 2923 N N . HIS B 1 85 ? -4.141 34.406 7.238 1 97.44 85 HIS B N 1
ATOM 2924 C CA . HIS B 1 85 ? -3.85 33.094 6.676 1 97.44 85 HIS B CA 1
ATOM 2925 C C . HIS B 1 85 ? -4.305 33 5.223 1 97.44 85 HIS B C 1
ATOM 2927 O O . HIS B 1 85 ? -5.109 33.812 4.77 1 97.44 85 HIS B O 1
ATOM 2933 N N . HIS B 1 86 ? -3.719 32.094 4.473 1 98.19 86 HIS B N 1
ATOM 2934 C CA . HIS B 1 86 ? -3.791 32.188 3.018 1 98.19 86 HIS B CA 1
ATOM 2935 C C . HIS B 1 86 ? -4.613 31.031 2.447 1 98.19 86 HIS B C 1
ATOM 2937 O O . HIS B 1 86 ? -4.758 29.984 3.09 1 98.19 86 HIS B O 1
ATOM 2943 N N . VAL B 1 87 ? -5.152 31.328 1.261 1 98.56 87 VAL B N 1
ATOM 2944 C CA . VAL B 1 87 ? -5.992 30.375 0.543 1 98.56 87 VAL B CA 1
ATOM 2945 C C . VAL B 1 87 ? -5.402 30.109 -0.841 1 98.56 87 VAL B C 1
ATOM 2947 O O . VAL B 1 87 ? -5 31.047 -1.542 1 98.56 87 VAL B O 1
ATOM 2950 N N . VAL B 1 88 ? -5.281 28.875 -1.247 1 98.62 88 VAL B N 1
ATOM 2951 C CA . VAL B 1 88 ? -4.996 28.453 -2.615 1 98.62 88 VAL B CA 1
ATOM 2952 C C . VAL B 1 88 ? -6.027 27.422 -3.07 1 98.62 88 VAL B C 1
ATOM 2954 O O . VAL B 1 88 ? -6.086 26.312 -2.531 1 98.62 88 VAL B O 1
ATOM 2957 N N . VAL B 1 89 ? -6.863 27.766 -4.031 1 98.25 89 VAL B N 1
ATOM 2958 C CA . VAL B 1 89 ? -7.883 26.844 -4.531 1 98.25 89 VAL B CA 1
ATOM 2959 C C . VAL B 1 89 ? -7.273 25.906 -5.566 1 98.25 89 VAL B C 1
ATOM 2961 O O . VAL B 1 89 ? -6.625 26.359 -6.516 1 98.25 89 VAL B O 1
ATOM 2964 N N . ALA B 1 90 ? -7.461 24.625 -5.363 1 97.31 90 ALA B N 1
ATOM 2965 C CA . ALA B 1 90 ? -6.918 23.656 -6.312 1 97.31 90 ALA B CA 1
ATOM 2966 C C . ALA B 1 90 ? -7.625 22.297 -6.188 1 97.31 90 ALA B C 1
ATOM 2968 O O . ALA B 1 90 ? -8.055 21.922 -5.098 1 97.31 90 ALA B O 1
ATOM 2969 N N . ASP B 1 91 ? -7.723 21.609 -7.316 1 96.12 91 ASP B N 1
ATOM 2970 C CA . ASP B 1 91 ? -8.203 20.234 -7.379 1 96.12 91 ASP B CA 1
ATOM 2971 C C . ASP B 1 91 ? -7.039 19.25 -7.551 1 96.12 91 ASP B C 1
ATOM 2973 O O . ASP B 1 91 ? -6.402 19.219 -8.602 1 96.12 91 ASP B O 1
ATOM 2977 N N . MET B 1 92 ? -6.859 18.391 -6.598 1 94.94 92 MET B N 1
ATOM 2978 C CA . MET B 1 92 ? -5.699 17.5 -6.566 1 94.94 92 MET B CA 1
ATOM 2979 C C . MET B 1 92 ? -5.879 16.344 -7.539 1 94.94 92 MET B C 1
ATOM 2981 O O . MET B 1 92 ? -4.992 15.5 -7.672 1 94.94 92 MET B O 1
ATOM 2985 N N . LYS B 1 93 ? -6.973 16.297 -8.203 1 93.38 93 LYS B N 1
ATOM 2986 C CA . LYS B 1 93 ? -7.129 15.352 -9.305 1 93.38 93 LYS B CA 1
ATOM 2987 C C . LYS B 1 93 ? -6.141 15.648 -10.422 1 93.38 93 LYS B C 1
ATOM 2989 O O . LYS B 1 93 ? -5.723 14.734 -11.148 1 93.38 93 LYS B O 1
ATOM 2994 N N . SER B 1 94 ? -5.805 16.875 -10.508 1 93.75 94 SER B N 1
ATOM 2995 C CA . SER B 1 94 ? -4.848 17.297 -11.531 1 93.75 94 SER B CA 1
ATOM 2996 C C . SER B 1 94 ? -3.436 17.375 -10.969 1 93.75 94 SER B C 1
ATOM 2998 O O . SER B 1 94 ? -3.16 18.203 -10.086 1 93.75 94 SER B O 1
ATOM 3000 N N . MET B 1 95 ? -2.527 16.656 -11.594 1 93.12 95 MET B N 1
ATOM 3001 C CA . MET B 1 95 ? -1.156 16.641 -11.094 1 93.12 95 MET B CA 1
ATOM 3002 C C . MET B 1 95 ? -0.471 17.984 -11.336 1 93.12 95 MET B C 1
ATOM 3004 O O . MET B 1 95 ? 0.431 18.359 -10.586 1 93.12 95 MET B O 1
ATOM 3008 N N . ASN B 1 96 ? -0.918 18.688 -12.305 1 94 96 ASN B N 1
ATOM 3009 C CA . ASN B 1 96 ? -0.369 20.016 -12.57 1 94 96 ASN B CA 1
ATOM 3010 C C . ASN B 1 96 ? -0.682 20.984 -11.43 1 94 96 ASN B C 1
ATOM 3012 O O . ASN B 1 96 ? 0.087 21.906 -11.172 1 94 96 ASN B O 1
ATOM 3016 N N . LYS B 1 97 ? -1.767 20.75 -10.766 1 96.5 97 LYS B N 1
ATOM 3017 C CA . LYS B 1 97 ? -2.166 21.641 -9.672 1 96.5 97 LYS B CA 1
ATOM 3018 C C . LYS B 1 97 ? -1.334 21.375 -8.422 1 96.5 97 LYS B C 1
ATOM 3020 O O . LYS B 1 97 ? -1.229 22.234 -7.547 1 96.5 97 LYS B O 1
ATOM 3025 N N . THR B 1 98 ? -0.725 20.219 -8.336 1 97.25 98 THR B N 1
ATOM 3026 C CA . THR B 1 98 ? 0.111 19.922 -7.176 1 97.25 98 THR B CA 1
ATOM 3027 C C . THR B 1 98 ? 1.318 20.859 -7.129 1 97.25 98 THR B C 1
ATOM 3029 O O . THR B 1 98 ? 1.656 21.391 -6.066 1 97.25 98 THR B O 1
ATOM 3032 N N . ASN B 1 99 ? 1.932 21.062 -8.234 1 96.5 99 ASN B N 1
ATOM 3033 C CA . ASN B 1 99 ? 3.041 22.016 -8.289 1 96.5 99 ASN B CA 1
ATOM 3034 C C . ASN B 1 99 ? 2.57 23.438 -8.055 1 96.5 99 ASN B C 1
ATOM 3036 O O . ASN B 1 99 ? 3.236 24.219 -7.359 1 96.5 99 ASN B O 1
ATOM 3040 N N . THR B 1 100 ? 1.458 23.797 -8.602 1 97.5 100 THR B N 1
ATOM 3041 C CA . THR B 1 100 ? 0.899 25.125 -8.484 1 97.5 100 THR B CA 1
ATOM 3042 C C . THR B 1 100 ? 0.63 25.484 -7.023 1 97.5 100 THR B C 1
ATOM 3044 O O . THR B 1 100 ? 0.937 26.594 -6.578 1 97.5 100 THR B O 1
ATOM 3047 N N . VAL B 1 101 ? 0.119 24.578 -6.309 1 98.31 101 VAL B N 1
ATOM 3048 C CA . VAL B 1 101 ? -0.233 24.812 -4.91 1 98.31 101 VAL B CA 1
ATOM 3049 C C . VAL B 1 101 ? 1.03 25.078 -4.102 1 98.31 101 VAL B C 1
ATOM 3051 O O . VAL B 1 101 ? 1.053 25.984 -3.264 1 98.31 101 VAL B O 1
ATOM 3054 N N . ILE B 1 102 ? 2.078 24.312 -4.336 1 98.56 102 ILE B N 1
ATOM 3055 C CA . ILE B 1 102 ? 3.326 24.5 -3.605 1 98.56 102 ILE B CA 1
ATOM 3056 C C . ILE B 1 102 ? 3.93 25.859 -3.936 1 98.56 102 ILE B C 1
ATOM 3058 O O . ILE B 1 102 ? 4.309 26.609 -3.035 1 98.56 102 ILE B O 1
ATOM 3062 N N . ARG B 1 103 ? 3.926 26.203 -5.176 1 98.06 103 ARG B N 1
ATOM 3063 C CA . ARG B 1 103 ? 4.488 27.469 -5.609 1 98.06 103 ARG B CA 1
ATOM 3064 C C . ARG B 1 103 ? 3.738 28.641 -4.984 1 98.06 103 ARG B C 1
ATOM 3066 O O . ARG B 1 103 ? 4.352 29.578 -4.465 1 98.06 103 ARG B O 1
ATOM 3073 N N . LYS B 1 104 ? 2.479 28.609 -5.027 1 98.5 104 LYS B N 1
ATOM 3074 C CA . LYS B 1 104 ? 1.666 29.703 -4.484 1 98.5 104 LYS B CA 1
ATOM 3075 C C . LYS B 1 104 ? 1.824 29.797 -2.971 1 98.5 104 LYS B C 1
ATOM 3077 O O . LYS B 1 104 ? 1.861 30.906 -2.42 1 98.5 104 LYS B O 1
ATOM 3082 N N . ALA B 1 105 ? 1.827 28.656 -2.322 1 98.31 105 ALA B N 1
ATOM 3083 C CA . ALA B 1 105 ? 2.041 28.656 -0.878 1 98.31 105 ALA B CA 1
ATOM 3084 C C . ALA B 1 105 ? 3.375 29.312 -0.527 1 98.31 105 ALA B C 1
ATOM 3086 O O . ALA B 1 105 ? 3.451 30.125 0.403 1 98.31 105 ALA B O 1
ATOM 3087 N N . ILE B 1 106 ? 4.438 28.969 -1.308 1 98.06 106 ILE B N 1
ATOM 3088 C CA . ILE B 1 106 ? 5.77 29.531 -1.08 1 98.06 106 ILE B CA 1
ATOM 3089 C C . ILE B 1 106 ? 5.75 31.031 -1.319 1 98.06 106 ILE B C 1
ATOM 3091 O O . ILE B 1 106 ? 6.344 31.797 -0.554 1 98.06 106 ILE B O 1
ATOM 3095 N N . GLU B 1 107 ? 5.105 31.406 -2.344 1 97.75 107 GLU B N 1
ATOM 3096 C CA . GLU B 1 107 ? 5 32.812 -2.66 1 97.75 107 GLU B CA 1
ATOM 3097 C C . GLU B 1 107 ? 4.32 33.594 -1.529 1 97.75 107 GLU B C 1
ATOM 3099 O O . GLU B 1 107 ? 4.727 34.719 -1.193 1 97.75 107 GLU B O 1
ATOM 3104 N N . LYS B 1 108 ? 3.352 33.062 -0.953 1 97.06 108 LYS B N 1
ATOM 3105 C CA . LYS B 1 108 ? 2.545 33.719 0.062 1 97.06 108 LYS B CA 1
ATOM 3106 C C . LYS B 1 108 ? 3.256 33.719 1.412 1 97.06 108 LYS B C 1
ATOM 3108 O O . LYS B 1 108 ? 3.07 34.656 2.211 1 97.06 108 LYS B O 1
ATOM 3113 N N . MET B 1 109 ? 3.982 32.656 1.705 1 97.31 109 MET B N 1
ATOM 3114 C CA . MET B 1 109 ? 4.52 32.531 3.055 1 97.31 109 MET B CA 1
ATOM 3115 C C . MET B 1 109 ? 6.039 32.688 3.055 1 97.31 109 MET B C 1
ATOM 3117 O O . MET B 1 109 ? 6.668 32.656 4.113 1 97.31 109 MET B O 1
ATOM 3121 N N . SER B 1 110 ? 6.695 32.812 1.901 1 96.5 110 SER B N 1
ATOM 3122 C CA . SER B 1 110 ? 8.141 32.938 1.724 1 96.5 110 SER B CA 1
ATOM 3123 C C . SER B 1 110 ? 8.867 31.75 2.324 1 96.5 110 SER B C 1
ATOM 3125 O O . SER B 1 110 ? 9.836 31.922 3.076 1 96.5 110 SER B O 1
ATOM 3127 N N . GLY B 1 111 ? 8.367 30.609 2.096 1 97.5 111 GLY B N 1
ATOM 3128 C CA . GLY B 1 111 ? 8.945 29.375 2.572 1 97.5 111 GLY B CA 1
ATOM 3129 C C . GLY B 1 111 ? 7.902 28.359 3.006 1 97.5 111 GLY B C 1
ATOM 3130 O O . GLY B 1 111 ? 6.703 28.578 2.844 1 97.5 111 GLY B O 1
ATOM 3131 N N . LEU B 1 112 ? 8.367 27.25 3.492 1 98.69 112 LEU B N 1
ATOM 3132 C CA . LEU B 1 112 ? 7.523 26.156 3.957 1 98.69 112 LEU B CA 1
ATOM 3133 C C . LEU B 1 112 ? 8.234 25.344 5.035 1 98.69 112 LEU B C 1
ATOM 3135 O O . LEU B 1 112 ? 9.383 24.922 4.852 1 98.69 112 LEU B O 1
ATOM 3139 N N . ASP B 1 113 ? 7.508 25.125 6.148 1 98.81 113 ASP B N 1
ATOM 3140 C CA . ASP B 1 113 ? 8.094 24.375 7.25 1 98.81 113 ASP B CA 1
ATOM 3141 C C . ASP B 1 113 ? 7.379 23.047 7.449 1 98.81 113 ASP B C 1
ATOM 3143 O O . ASP B 1 113 ? 7.98 22.062 7.898 1 98.81 113 ASP B O 1
ATOM 3147 N N . VAL B 1 114 ? 6.059 23.031 7.191 1 98.88 114 VAL B N 1
ATOM 3148 C CA . VAL B 1 114 ? 5.25 21.828 7.367 1 98.88 114 VAL B CA 1
ATOM 3149 C C . VAL B 1 114 ? 4.25 21.703 6.219 1 98.88 114 VAL B C 1
ATOM 3151 O O . VAL B 1 114 ? 3.604 22.688 5.844 1 98.88 114 VAL B O 1
ATOM 3154 N N . ILE B 1 115 ? 4.148 20.594 5.625 1 98.94 115 ILE B N 1
ATOM 3155 C CA . ILE B 1 115 ? 3.043 20.297 4.723 1 98.94 115 ILE B CA 1
ATOM 3156 C C . ILE B 1 115 ? 2.215 19.141 5.293 1 98.94 115 ILE B C 1
ATOM 3158 O O . ILE B 1 115 ? 2.762 18.109 5.691 1 98.94 115 ILE B O 1
ATOM 3162 N N . VAL B 1 116 ? 0.931 19.359 5.402 1 98.94 116 VAL B N 1
ATOM 3163 C CA . VAL B 1 116 ? -0.014 18.328 5.836 1 98.94 116 VAL B CA 1
ATOM 3164 C C . VAL B 1 116 ? -0.774 17.781 4.629 1 98.94 116 VAL B C 1
ATOM 3166 O O . VAL B 1 116 ? -1.59 18.484 4.031 1 98.94 116 VAL B O 1
ATOM 3169 N N . LEU B 1 117 ? -0.482 16.594 4.281 1 98.88 117 LEU B N 1
ATOM 3170 C CA . LEU B 1 117 ? -1.182 15.883 3.217 1 98.88 117 LEU B CA 1
ATOM 3171 C C . LEU B 1 117 ? -2.432 15.195 3.756 1 98.88 117 LEU B C 1
ATOM 3173 O O . LEU B 1 117 ? -2.334 14.172 4.445 1 98.88 117 LEU B O 1
ATOM 3177 N N . ASN B 1 118 ? -3.596 15.719 3.373 1 98.44 118 ASN B N 1
ATOM 3178 C CA . ASN B 1 118 ? -4.809 15.305 4.07 1 98.44 118 ASN B CA 1
ATOM 3179 C C . ASN B 1 118 ? -5.98 15.125 3.107 1 98.44 118 ASN B C 1
ATOM 3181 O O . ASN B 1 118 ? -6.977 14.492 3.445 1 98.44 118 ASN B O 1
ATOM 3185 N N . HIS B 1 119 ? -5.871 15.586 1.871 1 96.69 119 HIS B N 1
ATOM 3186 C CA . HIS B 1 119 ? -7 15.547 0.949 1 96.69 119 HIS B CA 1
ATOM 3187 C C . HIS B 1 119 ? -7.324 14.109 0.542 1 96.69 119 HIS B C 1
ATOM 3189 O O . HIS B 1 119 ? -6.441 13.25 0.536 1 96.69 119 HIS B O 1
ATOM 3195 N N . ILE B 1 120 ? -8.586 13.836 0.259 1 91.69 120 ILE B N 1
ATOM 3196 C CA . ILE B 1 120 ? -8.945 12.484 -0.166 1 91.69 120 ILE B CA 1
ATOM 3197 C C . ILE B 1 120 ? -10.125 12.547 -1.135 1 91.69 120 ILE B C 1
ATOM 3199 O O . ILE B 1 120 ? -10.93 13.484 -1.085 1 91.69 120 ILE B O 1
ATOM 3203 N N . LEU B 1 121 ? -10.156 11.656 -2.02 1 90.19 121 LEU B N 1
ATOM 3204 C CA . LEU B 1 121 ? -11.375 11.328 -2.75 1 90.19 121 LEU B CA 1
ATOM 3205 C C . LEU B 1 121 ? -12.227 10.336 -1.967 1 90.19 121 LEU B C 1
ATOM 3207 O O . LEU B 1 121 ? -11.742 9.266 -1.589 1 90.19 121 LEU B O 1
ATOM 3211 N N . PRO B 1 122 ? -13.445 10.742 -1.663 1 78.25 122 PRO B N 1
ATOM 3212 C CA . PRO B 1 122 ? -14.281 9.805 -0.911 1 78.25 122 PRO B CA 1
ATOM 3213 C C . PRO B 1 122 ? -14.492 8.484 -1.641 1 78.25 122 PRO B C 1
ATOM 3215 O O . PRO B 1 122 ? -14.602 8.461 -2.869 1 78.25 122 PRO B O 1
ATOM 3218 N N . HIS B 1 123 ? -14.453 7.43 -0.933 1 77.31 123 HIS B N 1
ATOM 3219 C CA . HIS B 1 123 ? -14.703 6.086 -1.439 1 77.31 123 HIS B CA 1
ATOM 3220 C C . HIS B 1 123 ? -16.031 5.539 -0.906 1 77.31 123 HIS B C 1
ATOM 3222 O O . HIS B 1 123 ? -16.203 5.426 0.308 1 77.31 123 HIS B O 1
ATOM 3228 N N . PRO B 1 124 ? -16.844 5.16 -1.808 1 78.62 124 PRO B N 1
ATOM 3229 C CA . PRO B 1 124 ? -18.031 4.461 -1.305 1 78.62 124 PRO B CA 1
ATOM 3230 C C . PRO B 1 124 ? -17.703 3.092 -0.714 1 78.62 124 PRO B C 1
ATOM 3232 O O . PRO B 1 124 ? -16.844 2.387 -1.228 1 78.62 124 PRO B O 1
ATOM 3235 N N . ILE B 1 125 ? -18.297 2.801 0.374 1 79.5 125 ILE B N 1
ATOM 3236 C CA . ILE B 1 125 ? -18.172 1.479 0.976 1 79.5 125 ILE B CA 1
ATOM 3237 C C . ILE B 1 125 ? -18.938 0.456 0.143 1 79.5 125 ILE B C 1
ATOM 3239 O O . ILE B 1 125 ? -20.125 0.655 -0.16 1 79.5 125 ILE B O 1
ATOM 3243 N N . GLY B 1 126 ? -18.25 -0.549 -0.277 1 85.19 126 GLY B N 1
ATOM 3244 C CA . GLY B 1 126 ? -18.891 -1.574 -1.072 1 85.19 126 GLY B CA 1
ATOM 3245 C C . GLY B 1 126 ? -17.938 -2.637 -1.579 1 85.19 126 GLY B C 1
ATOM 3246 O O . GLY B 1 126 ? -16.719 -2.512 -1.422 1 85.19 126 GLY B O 1
ATOM 3247 N N . GLU B 1 127 ? -18.578 -3.688 -2.158 1 90.75 127 GLU B N 1
ATOM 3248 C CA . GLU B 1 127 ? -17.797 -4.816 -2.66 1 90.75 127 GLU B CA 1
ATOM 3249 C C . GLU B 1 127 ? -17.094 -4.465 -3.963 1 90.75 127 GLU B C 1
ATOM 3251 O O . GLU B 1 127 ? -17.625 -3.732 -4.793 1 90.75 127 GLU B O 1
ATOM 3256 N N . PHE B 1 128 ? -15.867 -4.973 -4.117 1 94.44 128 PHE B N 1
ATOM 3257 C CA . PHE B 1 128 ? -15.141 -4.918 -5.375 1 94.44 128 PHE B CA 1
ATOM 3258 C C . PHE B 1 128 ? -15.492 -6.105 -6.262 1 94.44 128 PHE B C 1
ATOM 3260 O O . PHE B 1 128 ? -15.227 -7.254 -5.906 1 94.44 128 PHE B O 1
ATOM 3267 N N . SER B 1 129 ? -16.062 -5.844 -7.434 1 94.62 129 SER B N 1
ATOM 3268 C CA . SER B 1 129 ? -16.531 -6.926 -8.297 1 94.62 129 SER B CA 1
ATOM 3269 C C . SER B 1 129 ? -15.625 -7.082 -9.516 1 94.62 129 SER B C 1
ATOM 3271 O O . SER B 1 129 ? -15.758 -8.039 -10.273 1 94.62 129 SER B O 1
ATOM 3273 N N . GLY B 1 130 ? -14.727 -6.152 -9.68 1 95.38 130 GLY B N 1
ATOM 3274 C CA . GLY B 1 130 ? -13.875 -6.184 -10.859 1 95.38 130 GLY B CA 1
ATOM 3275 C C . GLY B 1 130 ? -14.523 -5.562 -12.078 1 95.38 130 GLY B C 1
ATOM 3276 O O . GLY B 1 130 ? -14.008 -5.684 -13.195 1 95.38 130 GLY B O 1
ATOM 3277 N N . SER B 1 131 ? -15.578 -4.816 -11.93 1 96.25 131 SER B N 1
ATOM 3278 C CA . SER B 1 131 ? -16.266 -4.148 -13.039 1 96.25 131 SER B CA 1
ATOM 3279 C C . SER B 1 131 ? -15.414 -3.012 -13.602 1 96.25 131 SER B C 1
ATOM 3281 O O . SER B 1 131 ? -14.438 -2.586 -12.977 1 96.25 131 SER B O 1
ATOM 3283 N N . GLU B 1 132 ? -15.773 -2.572 -14.781 1 95.69 132 GLU B N 1
ATOM 3284 C CA . GLU B 1 132 ? -15.094 -1.423 -15.367 1 95.69 132 GLU B CA 1
ATOM 3285 C C . GLU B 1 132 ? -15.18 -0.203 -14.461 1 95.69 132 GLU B C 1
ATOM 3287 O O . GLU B 1 132 ? -14.234 0.578 -14.359 1 95.69 132 GLU B O 1
ATOM 3292 N N . GLN B 1 133 ? -16.297 -0.052 -13.844 1 95.5 133 GLN B N 1
ATOM 3293 C CA . GLN B 1 133 ? -16.5 1.053 -12.914 1 95.5 133 GLN B CA 1
ATOM 3294 C C . GLN B 1 133 ? -15.539 0.937 -11.727 1 95.5 133 GLN B C 1
ATOM 3296 O O . GLN B 1 133 ? -14.977 1.937 -11.273 1 95.5 133 GLN B O 1
ATOM 3301 N N . ASP B 1 134 ? -15.383 -0.297 -11.195 1 96.12 134 ASP B N 1
ATOM 3302 C CA . ASP B 1 134 ?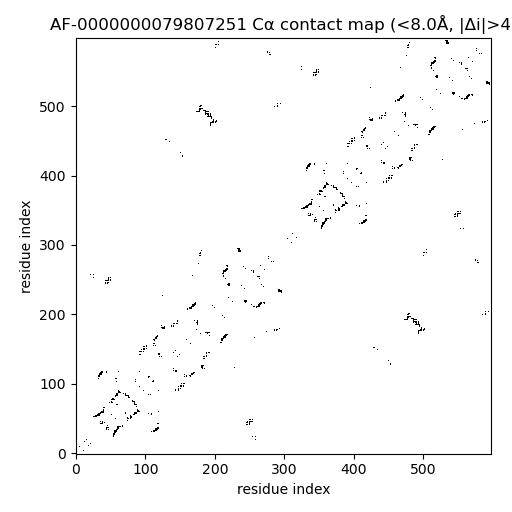 -14.453 -0.543 -10.102 1 96.12 134 ASP B CA 1
ATOM 3303 C C . ASP B 1 134 ? -13.023 -0.17 -10.5 1 96.12 134 ASP B C 1
ATOM 3305 O O . ASP B 1 134 ? -12.305 0.457 -9.727 1 96.12 134 ASP B O 1
ATOM 3309 N N . LEU B 1 135 ? -12.656 -0.569 -11.688 1 97.12 135 LEU B N 1
ATOM 3310 C CA . LEU B 1 135 ? -11.297 -0.342 -12.156 1 97.12 135 LEU B CA 1
ATOM 3311 C C . LEU B 1 135 ? -11.039 1.144 -12.398 1 97.12 135 LEU B C 1
ATOM 3313 O O . LEU B 1 135 ? -9.961 1.648 -12.102 1 97.12 135 LEU B O 1
ATOM 3317 N N . GLU B 1 136 ? -11.992 1.811 -12.906 1 96 136 GLU B N 1
ATOM 3318 C CA . GLU B 1 136 ? -11.891 3.256 -13.094 1 96 136 GLU B CA 1
ATOM 3319 C C . GLU B 1 136 ? -11.781 3.975 -11.75 1 96 136 GLU B C 1
ATOM 3321 O O . GLU B 1 136 ? -10.969 4.895 -11.602 1 96 136 GLU B O 1
ATOM 3326 N N . LEU B 1 137 ? -12.617 3.566 -10.836 1 95.38 137 LEU B N 1
ATOM 3327 C CA . LEU B 1 137 ? -12.578 4.164 -9.508 1 95.38 137 LEU B CA 1
ATOM 3328 C C . LEU B 1 137 ? -11.219 3.938 -8.852 1 95.38 137 LEU B C 1
ATOM 3330 O O . LEU B 1 137 ? -10.672 4.84 -8.211 1 95.38 137 LEU B O 1
ATOM 3334 N N . LEU B 1 138 ? -10.688 2.756 -8.969 1 96.56 138 LEU B N 1
ATOM 3335 C CA . LEU B 1 138 ? -9.367 2.449 -8.43 1 96.56 138 LEU B CA 1
ATOM 3336 C C . LEU B 1 138 ? -8.32 3.422 -8.969 1 96.56 138 LEU B C 1
ATOM 3338 O O . LEU B 1 138 ? -7.496 3.936 -8.211 1 96.56 138 LEU B O 1
ATOM 3342 N N . GLN B 1 139 ? -8.367 3.625 -10.242 1 96 139 GLN B N 1
ATOM 3343 C CA . GLN B 1 139 ? -7.418 4.539 -10.875 1 96 139 GLN B CA 1
ATOM 3344 C C . GLN B 1 139 ? -7.566 5.953 -10.32 1 96 139 GLN B C 1
ATOM 3346 O O . GLN B 1 139 ? -6.57 6.629 -10.055 1 96 139 GLN B O 1
ATOM 3351 N N . GLU B 1 140 ? -8.75 6.391 -10.188 1 96 140 GLU B N 1
ATOM 3352 C CA . GLU B 1 140 ? -9.008 7.727 -9.656 1 96 140 GLU B CA 1
ATOM 3353 C C . GLU B 1 140 ? -8.523 7.848 -8.219 1 96 140 GLU B C 1
ATOM 3355 O O . GLU B 1 140 ? -7.922 8.859 -7.844 1 96 140 GLU B O 1
ATOM 3360 N N . LEU B 1 141 ? -8.812 6.852 -7.441 1 96.44 141 LEU B N 1
ATOM 3361 C CA . LEU B 1 141 ? -8.391 6.844 -6.043 1 96.44 141 LEU B CA 1
ATOM 3362 C C . LEU B 1 141 ? -6.867 6.887 -5.934 1 96.44 141 LEU B C 1
ATOM 3364 O O . LEU B 1 141 ? -6.32 7.629 -5.117 1 96.44 141 LEU B O 1
ATOM 3368 N N . LEU B 1 142 ? -6.176 6.109 -6.754 1 97.12 142 LEU B N 1
ATOM 3369 C CA . LEU B 1 142 ? -4.715 6.098 -6.738 1 97.12 142 LEU B CA 1
ATOM 3370 C C . LEU B 1 142 ? -4.156 7.473 -7.09 1 97.12 142 LEU B C 1
ATOM 3372 O O . LEU B 1 142 ? -3.176 7.922 -6.492 1 97.12 142 LEU B O 1
ATOM 3376 N N . ASN B 1 143 ? -4.793 8.086 -8.023 1 96.75 143 ASN B N 1
ATOM 3377 C CA . ASN B 1 143 ? -4.34 9.398 -8.469 1 96.75 143 ASN B CA 1
ATOM 3378 C C . ASN B 1 143 ? -4.477 10.445 -7.367 1 96.75 143 ASN B C 1
ATOM 3380 O O . ASN B 1 143 ? -3.529 11.172 -7.074 1 96.75 143 ASN B O 1
ATOM 3384 N N . VAL B 1 144 ? -5.566 10.492 -6.73 1 97.31 144 VAL B N 1
ATOM 3385 C CA . VAL B 1 144 ? -5.879 11.57 -5.793 1 97.31 144 VAL B CA 1
ATOM 3386 C C . VAL B 1 144 ? -5.316 11.234 -4.414 1 97.31 144 VAL B C 1
ATOM 3388 O O . VAL B 1 144 ? -4.656 12.062 -3.785 1 97.31 144 VAL B O 1
ATOM 3391 N N . ASN B 1 145 ? -5.531 10.023 -3.98 1 97.25 145 ASN B N 1
ATOM 3392 C CA . ASN B 1 145 ? -5.227 9.656 -2.604 1 97.25 145 ASN B CA 1
ATOM 3393 C C . ASN B 1 145 ? -3.756 9.281 -2.434 1 97.25 145 ASN B C 1
ATOM 3395 O O . ASN B 1 145 ? -3.26 9.188 -1.309 1 97.25 145 ASN B O 1
ATOM 3399 N N . PHE B 1 146 ? -3.062 9.055 -3.5 1 98.31 146 PHE B N 1
ATOM 3400 C CA . PHE B 1 146 ? -1.682 8.609 -3.361 1 98.31 146 PHE B CA 1
ATOM 3401 C C . PHE B 1 146 ? -0.751 9.445 -4.23 1 98.31 146 PHE B C 1
ATOM 3403 O O . PHE B 1 146 ? 0.09 10.188 -3.713 1 98.31 146 PHE B O 1
ATOM 3410 N N . ARG B 1 147 ? -0.931 9.406 -5.543 1 97.94 147 ARG B N 1
ATOM 3411 C CA . ARG B 1 147 ? -0.007 10.07 -6.453 1 97.94 147 ARG B CA 1
ATOM 3412 C C . ARG B 1 147 ? 0.088 11.562 -6.145 1 97.94 147 ARG B C 1
ATOM 3414 O O . ARG B 1 147 ? 1.18 12.133 -6.152 1 97.94 147 ARG B O 1
ATOM 3421 N N . SER B 1 148 ? -0.999 12.156 -5.902 1 98.38 148 SER B N 1
ATOM 3422 C CA . SER B 1 148 ? -0.992 13.586 -5.602 1 98.38 148 SER B CA 1
ATOM 3423 C C . SER B 1 148 ? -0.181 13.875 -4.344 1 98.38 148 SER B C 1
ATOM 3425 O O . SER B 1 148 ? 0.494 14.906 -4.262 1 98.38 148 SER B O 1
ATOM 3427 N N . TYR B 1 149 ? -0.255 12.992 -3.287 1 98.75 149 TYR B N 1
ATOM 3428 C CA . TYR B 1 149 ? 0.55 13.148 -2.08 1 98.75 149 TYR B CA 1
ATOM 3429 C C . TYR B 1 149 ? 2.037 13.148 -2.412 1 98.75 149 TYR B C 1
ATOM 3431 O O . TYR B 1 149 ? 2.783 14.016 -1.94 1 98.75 149 TYR B O 1
ATOM 3439 N N . VAL B 1 150 ? 2.422 12.188 -3.219 1 98.75 150 VAL B N 1
ATOM 3440 C CA . VAL B 1 150 ? 3.83 12.031 -3.566 1 98.75 150 VAL B CA 1
ATOM 3441 C C . VAL B 1 150 ? 4.301 13.25 -4.359 1 98.75 150 VAL B C 1
ATOM 3443 O O . VAL B 1 150 ? 5.395 13.766 -4.121 1 98.75 150 VAL B O 1
ATOM 3446 N N . HIS B 1 151 ? 3.496 13.719 -5.309 1 98.56 151 HIS B N 1
ATOM 3447 C CA . HIS B 1 151 ? 3.842 14.898 -6.094 1 98.56 151 HIS B CA 1
ATOM 3448 C C . HIS B 1 151 ? 3.982 16.125 -5.207 1 98.56 151 HIS B C 1
ATOM 3450 O O . HIS B 1 151 ? 4.961 16.875 -5.316 1 98.56 151 HIS B O 1
ATOM 3456 N N . LEU B 1 152 ? 3.029 16.328 -4.34 1 98.81 152 LEU B N 1
ATOM 3457 C CA . LEU B 1 152 ? 3.078 17.469 -3.426 1 98.81 152 LEU B CA 1
ATOM 3458 C C . LEU B 1 152 ? 4.332 17.422 -2.562 1 98.81 152 LEU B C 1
ATOM 3460 O O . LEU B 1 152 ? 5.059 18.406 -2.453 1 98.81 152 LEU B O 1
ATOM 3464 N N . ALA B 1 153 ? 4.555 16.266 -1.943 1 98.69 153 ALA B N 1
ATOM 3465 C CA . ALA B 1 153 ? 5.746 16.094 -1.112 1 98.69 153 ALA B CA 1
ATOM 3466 C C . ALA B 1 153 ? 7.016 16.375 -1.911 1 98.69 153 ALA B C 1
ATOM 3468 O O . ALA B 1 153 ? 7.941 17.031 -1.416 1 98.69 153 ALA B O 1
ATOM 3469 N N . SER B 1 154 ? 7.047 15.883 -3.137 1 98.38 154 SER B N 1
ATOM 3470 C CA . SER B 1 154 ? 8.211 16.047 -4 1 98.38 154 SER B CA 1
ATOM 3471 C C . SER B 1 154 ? 8.477 17.516 -4.301 1 98.38 154 SER B C 1
ATOM 3473 O O . SER B 1 154 ? 9.617 17.969 -4.215 1 98.38 154 SER B O 1
ATOM 3475 N N . HIS B 1 155 ? 7.422 18.219 -4.676 1 98.19 155 HIS B N 1
ATOM 3476 C CA . HIS B 1 155 ? 7.562 19.625 -4.992 1 98.19 155 HIS B CA 1
ATOM 3477 C C . HIS B 1 155 ? 7.934 20.438 -3.754 1 98.19 155 HIS B C 1
ATOM 3479 O O . HIS B 1 155 ? 8.602 21.469 -3.857 1 98.19 155 HIS B O 1
ATOM 3485 N N . ALA B 1 156 ? 7.574 19.984 -2.578 1 98.5 156 ALA B N 1
ATOM 3486 C CA . ALA B 1 156 ? 7.805 20.703 -1.325 1 98.5 156 ALA B CA 1
ATOM 3487 C C . ALA B 1 156 ? 9.203 20.422 -0.787 1 98.5 156 ALA B C 1
ATOM 3489 O O . ALA B 1 156 ? 9.719 21.188 0.035 1 98.5 156 ALA B O 1
ATOM 3490 N N . LEU B 1 157 ? 9.812 19.344 -1.208 1 97.75 157 LEU B N 1
ATOM 3491 C CA . LEU B 1 157 ? 11 18.781 -0.58 1 97.75 157 LEU B CA 1
ATOM 3492 C C . LEU B 1 157 ? 12.133 19.797 -0.537 1 97.75 157 LEU B C 1
ATOM 3494 O O . LEU B 1 157 ? 12.797 19.953 0.491 1 97.75 157 LEU B O 1
ATOM 3498 N N . PRO B 1 158 ? 12.375 20.562 -1.627 1 96.69 158 PRO B N 1
ATOM 3499 C CA . PRO B 1 158 ? 13.469 21.531 -1.552 1 96.69 158 PRO B CA 1
ATOM 3500 C C . PRO B 1 158 ? 13.258 22.578 -0.457 1 96.69 158 PRO B C 1
ATOM 3502 O O . PRO B 1 158 ? 14.219 22.984 0.205 1 96.69 158 PRO B O 1
ATOM 3505 N N . TYR B 1 159 ? 12.117 22.984 -0.211 1 97.75 159 TYR B N 1
ATOM 3506 C CA . TYR B 1 159 ? 11.797 24 0.779 1 97.75 159 TYR B CA 1
ATOM 3507 C C . TYR B 1 159 ? 11.812 23.422 2.188 1 97.75 159 TYR B C 1
ATOM 3509 O O . TYR B 1 159 ? 12.266 24.078 3.131 1 97.75 159 TYR B O 1
ATOM 3517 N N . LEU B 1 160 ? 11.32 22.203 2.291 1 98.38 160 LEU B N 1
ATOM 3518 C CA . LEU B 1 160 ? 11.336 21.531 3.582 1 98.38 160 LEU B CA 1
ATOM 3519 C C . LEU B 1 160 ? 12.766 21.203 4.008 1 98.38 160 LEU B C 1
ATOM 3521 O O . LEU B 1 160 ? 13.078 21.219 5.199 1 98.38 160 LEU B O 1
ATOM 3525 N N . SER B 1 161 ? 13.562 20.844 3.023 1 96.56 161 SER B N 1
ATOM 3526 C CA . SER B 1 161 ? 14.969 20.594 3.328 1 96.56 161 SER B CA 1
ATOM 3527 C C . SER B 1 161 ? 15.648 21.844 3.877 1 96.56 161 SER B C 1
ATOM 3529 O O . SER B 1 161 ? 16.469 21.75 4.797 1 96.56 161 SER B O 1
ATOM 3531 N N . GLU B 1 162 ? 15.328 22.969 3.324 1 96.12 162 GLU B N 1
ATOM 3532 C CA . GLU B 1 162 ? 15.898 24.234 3.758 1 96.12 162 GLU B CA 1
ATOM 3533 C C . GLU B 1 162 ? 15.469 24.578 5.18 1 96.12 162 GLU B C 1
ATOM 3535 O O . GLU B 1 162 ? 16.266 25.078 5.973 1 96.12 162 GLU B O 1
ATOM 3540 N N . SER B 1 163 ? 14.281 24.312 5.516 1 97.38 163 SER B N 1
ATOM 3541 C CA . SER B 1 163 ? 13.727 24.719 6.805 1 97.38 163 SER B CA 1
ATOM 3542 C C . SER B 1 163 ? 13.891 23.609 7.844 1 97.38 163 SER B C 1
ATOM 3544 O O . SER B 1 163 ? 13.539 23.797 9.008 1 97.38 163 SER B O 1
ATOM 3546 N N . LYS B 1 164 ? 14.445 22.469 7.395 1 97.31 164 LYS B N 1
ATOM 3547 C CA . LYS B 1 164 ? 14.438 21.297 8.258 1 97.31 164 LYS B CA 1
ATOM 3548 C C . LYS B 1 164 ? 13.023 20.984 8.75 1 97.31 164 LYS B C 1
ATOM 3550 O O . LYS B 1 164 ? 12.805 20.797 9.953 1 97.31 164 LYS B O 1
ATOM 3555 N N . GLY B 1 165 ? 12.133 20.984 7.758 1 98.25 165 GLY B N 1
ATOM 3556 C CA . GLY B 1 165 ? 10.711 20.938 8.023 1 98.25 165 GLY B CA 1
ATOM 3557 C C . GLY B 1 165 ? 10.172 19.516 8.117 1 98.25 165 GLY B C 1
ATOM 3558 O O . GLY B 1 165 ? 10.898 18.594 8.492 1 98.25 165 GLY B O 1
ATOM 3559 N N . ARG B 1 166 ? 8.789 19.422 7.941 1 98.44 166 ARG B N 1
ATOM 3560 C CA . ARG B 1 166 ? 8.156 18.125 8.195 1 98.44 166 ARG B CA 1
ATOM 3561 C C . ARG B 1 166 ? 7.012 17.875 7.219 1 98.44 166 ARG B C 1
ATOM 3563 O O . ARG B 1 166 ? 6.301 18.812 6.844 1 98.44 166 ARG B O 1
ATOM 3570 N N . ILE B 1 167 ? 6.902 16.656 6.809 1 98.88 167 ILE B N 1
ATOM 3571 C CA . ILE B 1 167 ? 5.75 16.172 6.062 1 98.88 167 ILE B CA 1
ATOM 3572 C C . ILE B 1 167 ? 4.824 15.391 6.992 1 98.88 167 ILE B C 1
ATOM 3574 O O . ILE B 1 167 ? 5.262 14.461 7.676 1 98.88 167 ILE B O 1
ATOM 3578 N N . VAL B 1 168 ? 3.588 15.828 7.098 1 98.94 168 VAL B N 1
ATOM 3579 C CA . VAL B 1 168 ? 2.562 15.102 7.84 1 98.94 168 VAL B CA 1
ATOM 3580 C C . VAL B 1 168 ? 1.623 14.391 6.871 1 98.94 168 VAL B C 1
ATOM 3582 O O . VAL B 1 168 ? 1.013 15.023 6.008 1 98.94 168 VAL B O 1
ATOM 3585 N N . VAL B 1 169 ? 1.546 13.094 6.969 1 98.88 169 VAL B N 1
ATOM 3586 C CA . VAL B 1 169 ? 0.738 12.273 6.074 1 98.88 169 VAL B CA 1
ATOM 3587 C C . VAL B 1 169 ? -0.483 11.742 6.82 1 98.88 169 VAL B C 1
ATOM 3589 O O . VAL B 1 169 ? -0.354 10.906 7.723 1 98.88 169 VAL B O 1
ATOM 3592 N N . ILE B 1 170 ? -1.646 12.242 6.457 1 98.69 170 ILE B N 1
ATOM 3593 C CA . ILE B 1 170 ? -2.873 11.719 7.047 1 98.69 170 ILE B CA 1
ATOM 3594 C C . ILE B 1 170 ? -3.254 10.406 6.363 1 98.69 170 ILE B C 1
ATOM 3596 O O . ILE B 1 170 ? -3.617 10.398 5.184 1 98.69 170 ILE B O 1
ATOM 3600 N N . ASN B 1 171 ? -3.088 9.359 7.082 1 97.94 171 ASN B N 1
ATOM 3601 C CA . ASN B 1 171 ? -3.418 8.008 6.648 1 97.94 171 ASN B CA 1
ATOM 3602 C C . ASN B 1 171 ? -4.566 7.422 7.469 1 97.94 171 ASN B C 1
ATOM 3604 O O . ASN B 1 171 ? -5.375 8.164 8.031 1 97.94 171 ASN B O 1
ATOM 3608 N N . SER B 1 172 ? -4.82 6.199 7.422 1 94.75 172 SER B N 1
ATOM 3609 C CA . SER B 1 172 ? -5.906 5.48 8.086 1 94.75 172 SER B CA 1
ATOM 3610 C C . SER B 1 172 ? -5.41 4.18 8.703 1 94.75 172 SER B C 1
ATOM 3612 O O . SER B 1 172 ? -4.348 3.674 8.328 1 94.75 172 SER B O 1
ATOM 3614 N N . ALA B 1 173 ? -6.176 3.711 9.664 1 93.69 173 ALA B N 1
ATOM 3615 C CA . ALA B 1 173 ? -5.938 2.352 10.141 1 93.69 173 ALA B CA 1
ATOM 3616 C C . ALA B 1 173 ? -5.977 1.353 8.984 1 93.69 173 ALA B C 1
ATOM 3618 O O . ALA B 1 173 ? -5.246 0.36 8.992 1 93.69 173 ALA B O 1
ATOM 3619 N N . VAL B 1 174 ? -6.707 1.645 7.992 1 92.88 174 VAL B N 1
ATOM 3620 C CA . VAL B 1 174 ? -6.863 0.774 6.832 1 92.88 174 VAL B CA 1
ATOM 3621 C C . VAL B 1 174 ? -5.594 0.801 5.988 1 92.88 174 VAL B C 1
ATOM 3623 O O . VAL B 1 174 ? -5.445 0.018 5.047 1 92.88 174 VAL B O 1
ATOM 3626 N N . GLY B 1 175 ? -4.652 1.583 6.297 1 95.5 175 GLY B N 1
ATOM 3627 C CA . GLY B 1 175 ? -3.334 1.557 5.684 1 95.5 175 GLY B CA 1
ATOM 3628 C C . GLY B 1 175 ? -2.432 0.481 6.262 1 95.5 175 GLY B C 1
ATOM 3629 O O . GLY B 1 175 ? -1.357 0.211 5.719 1 95.5 175 GLY B O 1
ATOM 3630 N N . LYS B 1 176 ? -2.949 -0.106 7.355 1 94.25 176 LYS B N 1
ATOM 3631 C CA . LYS B 1 176 ? -2.178 -1.135 8.047 1 94.25 176 LYS B CA 1
ATOM 3632 C C . LYS B 1 176 ? -2.953 -2.447 8.117 1 94.25 176 LYS B C 1
ATOM 3634 O O . LYS B 1 176 ? -2.359 -3.516 8.273 1 94.25 176 LYS B O 1
ATOM 3639 N N . VAL B 1 177 ? -4.254 -2.338 8 1 93.81 177 VAL B N 1
ATOM 3640 C CA . VAL B 1 177 ? -5.098 -3.516 8.172 1 93.81 177 VAL B CA 1
ATOM 3641 C C . VAL B 1 177 ? -6.027 -3.662 6.969 1 93.81 177 VAL B C 1
ATOM 3643 O O . VAL B 1 177 ? -6.277 -2.691 6.25 1 93.81 177 VAL B O 1
ATOM 3646 N N . SER B 1 178 ? -6.531 -4.879 6.789 1 91.06 178 SER B N 1
ATOM 3647 C CA . SER B 1 178 ? -7.477 -5.125 5.707 1 91.06 178 SER B CA 1
ATOM 3648 C C . SER B 1 178 ? -8.898 -4.75 6.117 1 91.06 178 SER B C 1
ATOM 3650 O O . SER B 1 178 ? -9.219 -4.711 7.309 1 91.06 178 SER B O 1
ATOM 3652 N N . HIS B 1 179 ? -9.695 -4.426 5.137 1 90 179 HIS B N 1
ATOM 3653 C CA . HIS B 1 179 ? -11.125 -4.16 5.305 1 90 179 HIS B CA 1
ATOM 3654 C C . HIS B 1 179 ? -11.93 -4.758 4.16 1 90 179 HIS B C 1
ATOM 3656 O O . HIS B 1 179 ? -11.734 -4.395 2.998 1 90 179 HIS B O 1
ATOM 3662 N N . PRO B 1 180 ? -12.914 -5.57 4.426 1 90.69 180 PRO B N 1
ATOM 3663 C CA . PRO B 1 180 ? -13.578 -6.359 3.389 1 90.69 180 PRO B CA 1
ATOM 3664 C C . PRO B 1 180 ? -14.359 -5.492 2.402 1 90.69 180 PRO B C 1
ATOM 3666 O O . PRO B 1 180 ? -14.719 -5.957 1.317 1 90.69 180 PRO B O 1
ATOM 3669 N N . LEU B 1 181 ? -14.586 -4.242 2.631 1 89.56 181 LEU B N 1
ATOM 3670 C CA . LEU B 1 181 ? -15.445 -3.441 1.765 1 89.56 181 LEU B CA 1
ATOM 3671 C C . LEU B 1 181 ? -14.695 -2.215 1.245 1 89.56 181 LEU B C 1
ATOM 3673 O O . LEU B 1 181 ? -15.312 -1.297 0.698 1 89.56 181 LEU B O 1
ATOM 3677 N N . LEU B 1 182 ? -13.383 -2.27 1.42 1 92 182 LEU B N 1
ATOM 3678 C CA . LEU B 1 182 ? -12.617 -1.081 1.068 1 92 182 LEU B CA 1
ATOM 3679 C C . LEU B 1 182 ? -11.336 -1.459 0.329 1 92 182 LEU B C 1
ATOM 3681 O O . LEU B 1 182 ? -10.281 -0.854 0.55 1 92 182 LEU B O 1
ATOM 3685 N N . SER B 1 183 ? -11.398 -2.398 -0.563 1 94.94 183 SER B N 1
ATOM 3686 C CA . SER B 1 183 ? -10.203 -2.926 -1.2 1 94.94 183 SER B CA 1
ATOM 3687 C C . SER B 1 183 ? -9.43 -1.823 -1.919 1 94.94 183 SER B C 1
ATOM 3689 O O . SER B 1 183 ? -8.219 -1.67 -1.715 1 94.94 183 SER B O 1
ATOM 3691 N N . SER B 1 184 ? -10.125 -1.015 -2.773 1 95.94 184 SER B N 1
ATOM 3692 C CA . SER B 1 184 ? -9.461 0.036 -3.533 1 95.94 184 SER B CA 1
ATOM 3693 C C . SER B 1 184 ? -8.922 1.129 -2.613 1 95.94 184 SER B C 1
ATOM 3695 O O . SER B 1 184 ? -7.812 1.621 -2.807 1 95.94 184 SER B O 1
ATOM 3697 N N . TYR B 1 185 ? -9.688 1.479 -1.657 1 94.56 185 TYR B N 1
ATOM 3698 C CA . TYR B 1 185 ? -9.273 2.475 -0.675 1 94.56 185 TYR B CA 1
ATOM 3699 C C . TYR B 1 185 ? -8.07 1.98 0.125 1 94.56 185 TYR B C 1
ATOM 3701 O O . TYR B 1 185 ? -7.098 2.713 0.309 1 94.56 185 TYR B O 1
ATOM 3709 N N . ALA B 1 186 ? -8.148 0.73 0.592 1 96.38 186 ALA B N 1
ATOM 3710 C CA . ALA B 1 186 ? -7.059 0.116 1.348 1 96.38 186 ALA B CA 1
ATOM 3711 C C . ALA B 1 186 ? -5.762 0.118 0.542 1 96.38 186 ALA B C 1
ATOM 3713 O O . ALA B 1 186 ? -4.684 0.366 1.089 1 96.38 186 ALA B O 1
ATOM 3714 N N . ALA B 1 187 ? -5.875 -0.151 -0.738 1 98 187 ALA B N 1
ATOM 3715 C CA . ALA B 1 187 ? -4.695 -0.135 -1.601 1 98 187 ALA B CA 1
ATOM 3716 C C . ALA B 1 187 ? -3.984 1.213 -1.532 1 98 187 ALA B C 1
ATOM 3718 O O . ALA B 1 187 ? -2.76 1.27 -1.391 1 98 187 ALA B O 1
ATOM 3719 N N . THR B 1 188 ? -4.715 2.305 -1.62 1 97.69 188 THR B N 1
ATOM 3720 C CA . THR B 1 188 ? -4.125 3.639 -1.63 1 97.69 188 THR B CA 1
ATOM 3721 C C . THR B 1 188 ? -3.484 3.957 -0.281 1 97.69 188 THR B C 1
ATOM 3723 O O . THR B 1 188 ? -2.396 4.535 -0.225 1 97.69 188 THR B O 1
ATOM 3726 N N . LYS B 1 189 ? -4.172 3.584 0.767 1 97.62 189 LYS B N 1
ATOM 3727 C CA . LYS B 1 189 ? -3.674 3.9 2.104 1 97.62 189 LYS B CA 1
ATOM 3728 C C . LYS B 1 189 ? -2.457 3.049 2.453 1 97.62 189 LYS B C 1
ATOM 3730 O O . LYS B 1 189 ? -1.539 3.518 3.129 1 97.62 189 LYS B O 1
ATOM 3735 N N . HIS B 1 190 ? -2.441 1.823 1.995 1 98.25 190 HIS B N 1
ATOM 3736 C CA . HIS B 1 190 ? -1.243 1.003 2.131 1 98.25 190 HIS B CA 1
ATOM 3737 C C . HIS B 1 190 ? -0.087 1.579 1.32 1 98.25 190 HIS B C 1
ATOM 3739 O O . HIS B 1 190 ? 1.059 1.575 1.777 1 98.25 190 HIS B O 1
ATOM 3745 N N . ALA B 1 191 ? -0.405 1.99 0.147 1 98.5 191 ALA B N 1
ATOM 3746 C CA . ALA B 1 191 ? 0.63 2.59 -0.691 1 98.5 191 ALA B CA 1
ATOM 3747 C C . ALA B 1 191 ? 1.268 3.791 0.001 1 98.5 191 ALA B C 1
ATOM 3749 O O . ALA B 1 191 ? 2.486 3.977 -0.06 1 98.5 191 ALA B O 1
ATOM 3750 N N . LEU B 1 192 ? 0.454 4.602 0.671 1 98.56 192 LEU B N 1
ATOM 3751 C CA . LEU B 1 192 ? 0.975 5.73 1.434 1 98.56 192 LEU B CA 1
ATOM 3752 C C . LEU B 1 192 ? 1.965 5.262 2.494 1 98.56 192 LEU B C 1
ATOM 3754 O O . LEU B 1 192 ? 3.049 5.832 2.633 1 98.56 192 LEU B O 1
ATOM 3758 N N . ASP B 1 193 ? 1.561 4.273 3.232 1 97.88 193 ASP B N 1
ATOM 3759 C CA . ASP B 1 193 ? 2.424 3.756 4.289 1 97.88 193 ASP B CA 1
ATOM 3760 C C . ASP B 1 193 ? 3.754 3.266 3.725 1 97.88 193 ASP B C 1
ATOM 3762 O O . ASP B 1 193 ? 4.82 3.627 4.227 1 97.88 193 ASP B O 1
ATOM 3766 N N . GLY B 1 194 ? 3.666 2.441 2.691 1 97.56 194 GLY B N 1
ATOM 3767 C CA . GLY B 1 194 ? 4.875 1.912 2.084 1 97.56 194 GLY B CA 1
ATOM 3768 C C . GLY B 1 194 ? 5.816 2.994 1.591 1 97.56 194 GLY B C 1
ATOM 3769 O O . GLY B 1 194 ? 7.02 2.945 1.855 1 97.56 194 GLY B O 1
ATOM 3770 N N . PHE B 1 195 ? 5.309 4.008 0.905 1 98.38 195 PHE B N 1
ATOM 3771 C CA . PHE B 1 195 ? 6.125 5.055 0.303 1 98.38 195 PHE B CA 1
ATOM 3772 C C . PHE B 1 195 ? 6.742 5.945 1.376 1 98.38 195 PHE B C 1
ATOM 3774 O O . PHE B 1 195 ? 7.961 6.113 1.426 1 98.38 195 PHE B O 1
ATOM 3781 N N . PHE B 1 196 ? 5.949 6.445 2.234 1 98.31 196 PHE B N 1
ATOM 3782 C CA . PHE B 1 196 ? 6.418 7.496 3.131 1 98.31 196 PHE B CA 1
ATOM 3783 C C . PHE B 1 196 ? 7.23 6.906 4.277 1 98.31 196 PHE B C 1
ATOM 3785 O O . PHE B 1 196 ? 8.125 7.562 4.809 1 98.31 196 PHE B O 1
ATOM 3792 N N . SER B 1 197 ? 6.887 5.672 4.754 1 96.56 197 SER B N 1
ATOM 3793 C CA . SER B 1 197 ? 7.766 5.043 5.734 1 96.56 197 SER B CA 1
ATOM 3794 C C . SER B 1 197 ? 9.148 4.77 5.148 1 96.56 197 SER B C 1
ATOM 3796 O O . SER B 1 197 ? 10.156 4.926 5.832 1 96.56 197 SER B O 1
ATOM 3798 N N . SER B 1 198 ? 9.18 4.34 3.873 1 96.06 198 SER B N 1
ATOM 3799 C CA . SER B 1 198 ? 10.461 4.129 3.203 1 96.06 198 SER B CA 1
ATOM 3800 C C . SER B 1 198 ? 11.203 5.445 2.998 1 96.06 198 SER B C 1
ATOM 3802 O O . SER B 1 198 ? 12.422 5.512 3.186 1 96.06 198 SER B O 1
ATOM 3804 N N . LEU B 1 199 ? 10.477 6.445 2.609 1 96.81 199 LEU B N 1
ATOM 3805 C CA . LEU B 1 199 ? 11.07 7.762 2.436 1 96.81 199 LEU B CA 1
ATOM 3806 C C . LEU B 1 199 ? 11.648 8.281 3.75 1 96.81 199 LEU B C 1
ATOM 3808 O O . LEU B 1 199 ? 12.742 8.852 3.773 1 96.81 199 LEU B O 1
ATOM 3812 N N . ARG B 1 200 ? 10.922 8.141 4.828 1 96.31 200 ARG B N 1
ATOM 3813 C CA . ARG B 1 200 ? 11.398 8.516 6.152 1 96.31 200 ARG B CA 1
ATOM 3814 C C . ARG B 1 200 ? 12.719 7.816 6.473 1 96.31 200 ARG B C 1
ATOM 3816 O O . ARG B 1 200 ? 13.648 8.438 6.98 1 96.31 200 ARG B O 1
ATOM 3823 N N . SER B 1 201 ? 12.719 6.539 6.203 1 93.75 201 SER B N 1
ATOM 3824 C CA . SER B 1 201 ? 13.938 5.766 6.43 1 93.75 201 SER B CA 1
ATOM 3825 C C . SER B 1 201 ? 15.086 6.281 5.574 1 93.75 201 SER B C 1
ATOM 3827 O O . SER B 1 201 ? 16.234 6.289 6.012 1 93.75 201 SER B O 1
ATOM 3829 N N . GLN B 1 202 ? 14.773 6.586 4.359 1 93.69 202 GLN B N 1
ATOM 3830 C CA . GLN B 1 202 ? 15.789 7.148 3.471 1 93.69 202 GLN B CA 1
ATOM 3831 C C . GLN B 1 202 ? 16.375 8.438 4.051 1 93.69 202 GLN B C 1
ATOM 3833 O O . GLN B 1 202 ? 17.578 8.648 4.004 1 93.69 202 GLN B O 1
ATOM 3838 N N . PHE B 1 203 ? 15.5 9.297 4.492 1 94.75 203 PHE B N 1
ATOM 3839 C CA . PHE B 1 203 ? 15.953 10.562 5.047 1 94.75 203 PHE B CA 1
ATOM 3840 C C . PHE B 1 203 ? 16.906 10.336 6.219 1 94.75 203 PHE B C 1
ATOM 3842 O O . PHE B 1 203 ? 17.906 11.047 6.359 1 94.75 203 PHE B O 1
ATOM 3849 N N . LYS B 1 204 ? 16.594 9.391 6.961 1 90.19 204 LYS B N 1
ATOM 3850 C CA . LYS B 1 204 ? 17.469 9.055 8.078 1 90.19 204 LYS B CA 1
ATOM 3851 C C . LYS B 1 204 ? 18.781 8.445 7.578 1 90.19 204 LYS B C 1
ATOM 3853 O O . LYS B 1 204 ? 19.844 8.688 8.156 1 90.19 204 LYS B O 1
ATOM 3858 N N . TYR B 1 205 ? 18.688 7.668 6.586 1 85 205 TYR B N 1
ATOM 3859 C CA . TYR B 1 205 ? 19.828 7.023 5.945 1 85 205 TYR B CA 1
ATOM 3860 C C . TYR B 1 205 ? 20.797 8.062 5.387 1 85 205 TYR B C 1
ATOM 3862 O O . TYR B 1 205 ? 22.016 7.922 5.531 1 85 205 TYR B O 1
ATOM 3870 N N . SER B 1 206 ? 20.281 9.102 4.836 1 87.56 206 SER B N 1
ATOM 3871 C CA . SER B 1 206 ? 21.094 10.117 4.18 1 87.56 206 SER B CA 1
ATOM 3872 C C . SER B 1 206 ? 21.297 11.336 5.082 1 87.56 206 SER B C 1
ATOM 3874 O O . SER B 1 206 ? 21.812 12.359 4.641 1 87.56 206 SER B O 1
ATOM 3876 N N . ASP B 1 207 ? 20.781 11.281 6.262 1 84.31 207 ASP B N 1
ATOM 3877 C CA . ASP B 1 207 ? 20.891 12.328 7.27 1 84.31 207 ASP B CA 1
ATOM 3878 C C . ASP B 1 207 ? 20.203 13.609 6.797 1 84.31 207 ASP B C 1
ATOM 3880 O O . ASP B 1 207 ? 20.734 14.711 6.98 1 84.31 207 ASP B O 1
ATOM 3884 N N . LYS B 1 208 ? 19.188 13.438 6.027 1 85.19 208 LYS B N 1
ATOM 3885 C CA . LYS B 1 208 ? 18.344 14.578 5.695 1 85.19 208 LYS B CA 1
ATOM 3886 C C . LYS B 1 208 ? 17.484 15 6.887 1 85.19 208 LYS B C 1
ATOM 3888 O O . LYS B 1 208 ? 16.938 14.156 7.59 1 85.19 208 LYS B O 1
ATOM 3893 N N . GLU B 1 209 ? 17.375 16.266 7.102 1 92.44 209 GLU B N 1
ATOM 3894 C CA . GLU B 1 209 ? 16.703 16.781 8.281 1 92.44 209 GLU B CA 1
ATOM 3895 C C . GLU B 1 209 ? 15.234 17.094 7.984 1 92.44 209 GLU B C 1
ATOM 3897 O O . GLU B 1 209 ? 14.734 18.172 8.352 1 92.44 209 GLU B O 1
ATOM 3902 N N . VAL B 1 210 ? 14.664 16.406 7.125 1 97.12 210 VAL B N 1
ATOM 3903 C CA . VAL B 1 210 ? 13.219 16.484 6.906 1 97.12 210 VAL B CA 1
ATOM 3904 C C . VAL B 1 210 ? 12.523 15.32 7.625 1 97.12 210 VAL B C 1
ATOM 3906 O O . VAL B 1 210 ? 12.891 14.156 7.438 1 97.12 210 VAL B O 1
ATOM 3909 N N . GLY B 1 211 ? 11.594 15.664 8.555 1 97.5 211 GLY B N 1
ATOM 3910 C CA . GLY B 1 211 ? 10.852 14.633 9.266 1 97.5 211 GLY B CA 1
ATOM 3911 C C . GLY B 1 211 ? 9.57 14.227 8.555 1 97.5 211 GLY B C 1
ATOM 3912 O O . GLY B 1 211 ? 9.023 14.992 7.762 1 97.5 211 GLY B O 1
ATOM 3913 N N . ILE B 1 212 ? 9.148 13.016 8.781 1 98.19 212 ILE B N 1
ATOM 3914 C CA . ILE B 1 212 ? 7.859 12.547 8.273 1 98.19 212 ILE B CA 1
ATOM 3915 C C . ILE B 1 212 ? 7.043 11.953 9.422 1 98.19 212 ILE B C 1
ATOM 3917 O O . ILE B 1 212 ? 7.531 11.102 10.164 1 98.19 212 ILE B O 1
ATOM 3921 N N . THR B 1 213 ? 5.824 12.461 9.617 1 98.12 213 THR B N 1
ATOM 3922 C CA . THR B 1 213 ? 4.852 11.914 10.562 1 98.12 213 THR B CA 1
ATOM 3923 C C . THR B 1 213 ? 3.691 11.258 9.812 1 98.12 213 THR B C 1
ATOM 3925 O O . THR B 1 213 ? 2.979 11.922 9.062 1 98.12 213 THR B O 1
ATOM 3928 N N . SER B 1 214 ? 3.584 9.984 9.953 1 98.12 214 SER B N 1
ATOM 3929 C CA . SER B 1 214 ? 2.428 9.266 9.422 1 98.12 214 SER B CA 1
ATOM 3930 C C . SER B 1 214 ? 1.345 9.102 10.484 1 98.12 214 SER B C 1
ATOM 3932 O O . SER B 1 214 ? 1.607 8.586 11.578 1 98.12 214 SER B O 1
ATOM 3934 N N . CYS B 1 215 ? 0.124 9.539 10.156 1 98.56 215 CYS B N 1
ATOM 3935 C CA . CYS B 1 215 ? -0.983 9.477 11.109 1 98.56 215 CYS B CA 1
ATOM 3936 C C . CYS B 1 215 ? -1.983 8.398 10.703 1 98.56 215 CYS B C 1
ATOM 3938 O O . CYS B 1 215 ? -2.703 8.547 9.719 1 98.56 215 CYS B O 1
ATOM 3940 N N . PHE B 1 216 ? -2.037 7.367 11.461 1 98 216 PHE B N 1
ATOM 3941 C CA . PHE B 1 216 ? -2.988 6.289 11.227 1 98 216 PHE B CA 1
ATOM 3942 C C . PHE B 1 216 ? -4.242 6.484 12.078 1 98 216 PHE B C 1
ATOM 3944 O O . PHE B 1 216 ? -4.238 6.191 13.273 1 98 216 PHE B O 1
ATOM 3951 N N . LEU B 1 217 ? -5.312 6.906 11.391 1 97.44 217 LEU B N 1
ATOM 3952 C CA . LEU B 1 217 ? -6.52 7.312 12.102 1 97.44 217 LEU B CA 1
ATOM 3953 C C . LEU B 1 217 ? -7.566 6.203 12.07 1 97.44 217 LEU B C 1
ATOM 3955 O O . LEU B 1 217 ? -7.695 5.496 11.062 1 97.44 217 LEU B O 1
ATOM 3959 N N . GLY B 1 218 ? -8.234 6.082 13.156 1 94.31 218 GLY B N 1
ATOM 3960 C CA . GLY B 1 218 ? -9.43 5.254 13.219 1 94.31 218 GLY B CA 1
ATOM 3961 C C . GLY B 1 218 ? -10.688 5.996 12.805 1 94.31 218 GLY B C 1
ATOM 3962 O O . GLY B 1 218 ? -10.656 6.824 11.891 1 94.31 218 GLY B O 1
ATOM 3963 N N . TYR B 1 219 ? -11.805 5.66 13.359 1 91.81 219 TYR B N 1
ATOM 3964 C CA . TYR B 1 219 ? -13.094 6.266 13.047 1 91.81 219 TYR B CA 1
ATOM 3965 C C . TYR B 1 219 ? -13.188 7.672 13.633 1 91.81 219 TYR B C 1
ATOM 3967 O O . TYR B 1 219 ? -13.211 7.844 14.852 1 91.81 219 TYR B O 1
ATOM 3975 N N . VAL B 1 220 ? -13.156 8.648 12.797 1 93.06 220 VAL B N 1
ATOM 3976 C CA . VAL B 1 220 ? -13.281 10.055 13.172 1 93.06 220 VAL B CA 1
ATOM 3977 C C . VAL B 1 220 ? -14.656 10.578 12.766 1 93.06 220 VAL B C 1
ATOM 3979 O O . VAL B 1 220 ? -15.109 10.336 11.641 1 93.06 220 VAL B O 1
ATOM 3982 N N . GLY B 1 221 ? -15.258 11.289 13.617 1 90.25 221 GLY B N 1
ATOM 3983 C CA . GLY B 1 221 ? -16.641 11.719 13.445 1 90.25 221 GLY B CA 1
ATOM 3984 C C . GLY B 1 221 ? -16.781 12.945 12.57 1 90.25 221 GLY B C 1
ATOM 3985 O O . GLY B 1 221 ? -17.359 13.945 12.984 1 90.25 221 GLY B O 1
ATOM 3986 N N . THR B 1 222 ? -16.281 12.914 11.352 1 88.62 222 THR B N 1
ATOM 3987 C CA . THR B 1 222 ? -16.594 13.945 10.367 1 88.62 222 THR B CA 1
ATOM 3988 C C . THR B 1 222 ? -17.969 13.719 9.758 1 88.62 222 THR B C 1
ATOM 3990 O O . THR B 1 222 ? -18.5 12.609 9.812 1 88.62 222 THR B O 1
ATOM 3993 N N . GLU B 1 223 ? -18.531 14.742 9.227 1 84.5 223 GLU B N 1
ATOM 3994 C CA . GLU B 1 223 ? -19.844 14.609 8.609 1 84.5 223 GLU B CA 1
ATOM 3995 C C . GLU B 1 223 ? -19.828 13.555 7.5 1 84.5 223 GLU B C 1
ATOM 3997 O O . GLU B 1 223 ? -20.734 12.719 7.418 1 84.5 223 GLU B O 1
ATOM 4002 N N . SER B 1 224 ? -18.828 13.633 6.723 1 80.25 224 SER B N 1
ATOM 4003 C CA . SER B 1 224 ? -18.703 12.703 5.605 1 80.25 224 SER B CA 1
ATOM 4004 C C . SER B 1 224 ? -18.562 11.266 6.098 1 80.25 224 SER B C 1
ATOM 4006 O O . SER B 1 224 ? -19.172 10.352 5.547 1 80.25 224 SER B O 1
ATOM 4008 N N . ALA B 1 225 ? -17.797 11.023 7.086 1 81.12 225 ALA B N 1
ATOM 4009 C CA . ALA B 1 225 ? -17.578 9.672 7.605 1 81.12 225 ALA B CA 1
ATOM 4010 C C . ALA B 1 225 ? -18.844 9.117 8.242 1 81.12 225 ALA B C 1
ATOM 4012 O O . ALA B 1 225 ? -19.203 7.957 8.008 1 81.12 225 ALA B O 1
ATOM 4013 N N . VAL B 1 226 ? -19.5 9.906 8.977 1 79.69 226 VAL B N 1
ATOM 4014 C CA . VAL B 1 226 ? -20.703 9.484 9.664 1 79.69 226 VAL B CA 1
ATOM 4015 C C . VAL B 1 226 ? -21.797 9.156 8.648 1 79.69 226 VAL B C 1
ATOM 4017 O O . VAL B 1 226 ? -22.438 8.109 8.734 1 79.69 226 VAL B O 1
ATOM 4020 N N . ARG B 1 227 ? -21.906 9.969 7.727 1 80.5 227 ARG B N 1
ATOM 4021 C CA . ARG B 1 227 ? -22.891 9.75 6.68 1 80.5 227 ARG B CA 1
ATOM 4022 C C . ARG B 1 227 ? -22.594 8.484 5.891 1 80.5 227 ARG B C 1
ATOM 4024 O O . ARG B 1 227 ? -23.5 7.719 5.547 1 80.5 227 ARG B O 1
ATOM 4031 N N . GLY B 1 228 ? -21.328 8.312 5.594 1 77.25 228 GLY B N 1
ATOM 4032 C CA . GLY B 1 228 ? -20.906 7.129 4.855 1 77.25 228 GLY B CA 1
ATOM 4033 C C . GLY B 1 228 ? -21.188 5.836 5.602 1 77.25 228 GLY B C 1
ATOM 4034 O O . GLY B 1 228 ? -21.672 4.867 5.012 1 77.25 228 GLY B O 1
ATOM 4035 N N . MET B 1 229 ? -20.891 5.852 6.816 1 76.81 229 MET B N 1
ATOM 4036 C CA . MET B 1 229 ? -21.125 4.676 7.648 1 76.81 229 MET B CA 1
ATOM 4037 C C . MET B 1 229 ? -22.609 4.363 7.734 1 76.81 229 MET B C 1
ATOM 4039 O O . MET B 1 229 ? -23.016 3.197 7.715 1 76.81 229 MET B O 1
ATOM 4043 N N . GLU B 1 230 ? -23.359 5.391 7.863 1 76.31 230 GLU B N 1
ATOM 4044 C CA . GLU B 1 230 ? -24.797 5.227 7.934 1 76.31 230 GLU B CA 1
ATOM 4045 C C . GLU B 1 230 ? -25.359 4.66 6.633 1 76.31 230 GLU B C 1
ATOM 4047 O O . GLU B 1 230 ? -26.188 3.754 6.648 1 76.31 230 GLU B O 1
ATOM 4052 N N . GLN B 1 231 ? -24.906 5.156 5.613 1 77 231 GLN B N 1
ATOM 4053 C CA . GLN B 1 231 ? -25.375 4.73 4.301 1 77 231 GLN B CA 1
ATOM 4054 C C . GLN B 1 231 ? -24.984 3.279 4.02 1 77 231 GLN B C 1
ATOM 4056 O O . GLN B 1 231 ? -25.703 2.559 3.334 1 77 231 GLN B O 1
ATOM 4061 N N . ALA B 1 232 ? -23.906 2.895 4.613 1 74.5 232 ALA B N 1
ATOM 4062 C CA . ALA B 1 232 ? -23.406 1.544 4.375 1 74.5 232 ALA B CA 1
ATOM 4063 C C . ALA B 1 232 ? -24.016 0.548 5.355 1 74.5 232 ALA B C 1
ATOM 4065 O O . ALA B 1 232 ? -23.766 -0.654 5.27 1 74.5 232 ALA B O 1
ATOM 4066 N N . GLY B 1 233 ? -24.812 1.004 6.211 1 71.38 233 GLY B N 1
ATOM 4067 C CA . GLY B 1 233 ? -25.469 0.14 7.184 1 71.38 233 GLY B CA 1
ATOM 4068 C C . GLY B 1 233 ? -24.516 -0.424 8.219 1 71.38 233 GLY B C 1
ATOM 4069 O O . GLY B 1 233 ? -24.688 -1.556 8.672 1 71.38 233 GLY B O 1
ATOM 4070 N N . GLN B 1 234 ? -23.469 0.294 8.438 1 70.38 234 GLN B N 1
ATOM 4071 C CA . GLN B 1 234 ? -22.453 -0.185 9.367 1 70.38 234 GLN B CA 1
ATOM 4072 C C . GLN B 1 234 ? -22.812 0.156 10.812 1 70.38 234 GLN B C 1
ATOM 4074 O O . GLN B 1 234 ? -21.984 0.68 11.555 1 70.38 234 GLN B O 1
ATOM 4079 N N . SER B 1 235 ? -23.938 -0.176 11.172 1 69.19 235 SER B N 1
ATOM 4080 C CA . SER B 1 235 ? -24.469 0.161 12.492 1 69.19 235 SER B CA 1
ATOM 4081 C C . SER B 1 235 ? -23.734 -0.58 13.594 1 69.19 235 SER B C 1
ATOM 4083 O O . SER B 1 235 ? -23.562 -0.051 14.695 1 69.19 235 SER B O 1
ATOM 4085 N N . ARG B 1 236 ? -23.312 -1.755 13.328 1 71.44 236 ARG B N 1
ATOM 4086 C CA . ARG B 1 236 ? -22.609 -2.533 14.344 1 71.44 236 ARG B CA 1
ATOM 4087 C C . ARG B 1 236 ? -21.297 -1.865 14.734 1 71.44 236 ARG B C 1
ATOM 4089 O O . ARG B 1 236 ? -20.984 -1.733 15.922 1 71.44 236 ARG B O 1
ATOM 4096 N N . LEU B 1 237 ? -20.594 -1.474 13.719 1 69.12 237 LEU B N 1
ATOM 4097 C CA . LEU B 1 237 ? -19.328 -0.794 13.969 1 69.12 237 LEU B CA 1
ATOM 4098 C C . LEU B 1 237 ? -19.531 0.46 14.812 1 69.12 237 LEU B C 1
ATOM 4100 O O . LEU B 1 237 ? -18.75 0.745 15.719 1 69.12 237 LEU B O 1
ATOM 4104 N N . GLN B 1 238 ? -20.625 1.117 14.57 1 70.38 238 GLN B N 1
ATOM 4105 C CA . GLN B 1 238 ? -20.922 2.371 15.258 1 70.38 238 GLN B CA 1
ATOM 4106 C C . GLN B 1 238 ? -21.297 2.123 16.719 1 70.38 238 GLN B C 1
ATOM 4108 O O . GLN B 1 238 ? -21.156 3.012 17.562 1 70.38 238 GLN B O 1
ATOM 4113 N N . ARG B 1 239 ? -21.797 0.954 16.906 1 74.25 239 ARG B N 1
ATOM 4114 C CA . ARG B 1 239 ? -22.188 0.608 18.281 1 74.25 239 ARG B CA 1
ATOM 4115 C C . ARG B 1 239 ? -20.953 0.315 19.141 1 74.25 239 ARG B C 1
ATOM 4117 O O . ARG B 1 239 ? -20.938 0.616 20.328 1 74.25 239 ARG B O 1
ATOM 4124 N N . TRP B 1 240 ? -19.938 -0.15 18.516 1 76.19 240 TRP B N 1
ATOM 4125 C CA . TRP B 1 240 ? -18.797 -0.632 19.281 1 76.19 240 TRP B CA 1
ATOM 4126 C C . TRP B 1 240 ? -17.688 0.413 19.328 1 76.19 240 TRP B C 1
ATOM 4128 O O . TRP B 1 240 ? -16.859 0.413 20.234 1 76.19 240 TRP B O 1
ATOM 4138 N N . ILE B 1 241 ? -17.719 1.24 18.281 1 79.25 241 ILE B N 1
ATOM 4139 C CA . ILE B 1 241 ? -16.641 2.223 18.219 1 79.25 241 ILE B CA 1
ATOM 4140 C C . ILE B 1 241 ? -17.234 3.629 18.141 1 79.25 241 ILE B C 1
ATOM 4142 O O . ILE B 1 241 ? -17.906 3.959 17.156 1 79.25 241 ILE B O 1
ATOM 4146 N N . LYS B 1 242 ? -17 4.418 19.188 1 84.75 242 LYS B N 1
ATOM 4147 C CA . LYS B 1 242 ? -17.406 5.82 19.156 1 84.75 242 LYS B CA 1
ATOM 4148 C C . LYS B 1 242 ? -16.453 6.652 18.297 1 84.75 242 LYS B C 1
ATOM 4150 O O . LYS B 1 242 ? -15.234 6.555 18.453 1 84.75 242 LYS B O 1
ATOM 4155 N N . PRO B 1 243 ? -17.047 7.398 17.422 1 90.81 243 PRO B N 1
ATOM 4156 C CA . PRO B 1 243 ? -16.188 8.234 16.594 1 90.81 243 PRO B CA 1
ATOM 4157 C C . PRO B 1 243 ? -15.422 9.281 17.406 1 90.81 243 PRO B C 1
ATOM 4159 O O . PRO B 1 243 ? -15.992 9.914 18.297 1 90.81 243 PRO B O 1
ATOM 4162 N N . ALA B 1 244 ? -14.125 9.453 17.172 1 93.88 244 ALA B N 1
ATOM 4163 C CA . ALA B 1 244 ? -13.336 10.516 17.797 1 93.88 244 ALA B CA 1
ATOM 4164 C C . ALA B 1 244 ? -13.719 11.883 17.234 1 93.88 244 ALA B C 1
ATOM 4166 O O . ALA B 1 244 ? -13.945 12.023 16.031 1 93.88 244 ALA B O 1
ATOM 4167 N N . PRO B 1 245 ? -13.805 12.883 18.109 1 94.75 245 PRO B N 1
ATOM 4168 C CA . PRO B 1 245 ? -14.086 14.219 17.578 1 94.75 245 PRO B CA 1
ATOM 4169 C C . PRO B 1 245 ? -12.992 14.734 16.656 1 94.75 245 PRO B C 1
ATOM 4171 O O . PRO B 1 245 ? -11.805 14.578 16.953 1 94.75 245 PRO B O 1
ATOM 4174 N N . PRO B 1 246 ? -13.375 15.32 15.547 1 96.56 246 PRO B N 1
ATOM 4175 C CA . PRO B 1 246 ? -12.383 15.844 14.609 1 96.56 246 PRO B CA 1
ATOM 4176 C C . PRO B 1 246 ? -11.406 16.828 15.258 1 96.56 246 PRO B C 1
ATOM 4178 O O . PRO B 1 246 ? -10.211 16.797 14.977 1 96.56 246 PRO B O 1
ATOM 4181 N N . ALA B 1 247 ? -11.891 17.656 16.203 1 96.94 247 ALA B N 1
ATOM 4182 C CA . ALA B 1 247 ? -11.047 18.641 16.875 1 96.94 247 ALA B CA 1
ATOM 4183 C C . ALA B 1 247 ? -9.969 17.953 17.719 1 96.94 247 ALA B C 1
ATOM 4185 O O . ALA B 1 247 ? -8.812 18.391 17.719 1 96.94 247 ALA B O 1
ATOM 4186 N N . ASP B 1 248 ? -10.375 16.875 18.422 1 97.31 248 ASP B N 1
ATOM 4187 C CA . ASP B 1 248 ? -9.422 16.125 19.219 1 97.31 248 ASP B CA 1
ATOM 4188 C C . ASP B 1 248 ? -8.391 15.414 18.344 1 97.31 248 ASP B C 1
ATOM 4190 O O . ASP B 1 248 ? -7.215 15.352 18.688 1 97.31 248 ASP B O 1
ATOM 4194 N N . THR B 1 249 ? -8.891 14.914 17.266 1 97.69 249 THR B N 1
ATOM 4195 C CA . THR B 1 249 ? -8.008 14.25 16.312 1 97.69 249 THR B CA 1
ATOM 4196 C C . THR B 1 249 ? -6.98 15.227 15.758 1 97.69 249 THR B C 1
ATOM 4198 O O . THR B 1 249 ? -5.789 14.922 15.711 1 97.69 249 THR B O 1
ATOM 4201 N N . ALA B 1 250 ? -7.43 16.375 15.367 1 98.44 250 ALA B N 1
ATOM 4202 C CA . ALA B 1 250 ? -6.547 17.406 14.844 1 98.44 250 ALA B CA 1
ATOM 4203 C C . ALA B 1 250 ? -5.5 17.812 15.875 1 98.44 250 ALA B C 1
ATOM 4205 O O . ALA B 1 250 ? -4.328 18.016 15.547 1 98.44 250 ALA B O 1
ATOM 4206 N N . HIS B 1 251 ? -5.949 17.953 17.109 1 97.56 251 HIS B N 1
ATOM 4207 C CA . HIS B 1 251 ? -5.02 18.312 18.172 1 97.56 251 HIS B CA 1
ATOM 4208 C C . HIS B 1 251 ? -3.926 17.266 18.328 1 97.56 251 HIS B C 1
ATOM 4210 O O . HIS B 1 251 ? -2.75 17.609 18.484 1 97.56 251 HIS B O 1
ATOM 4216 N N . ALA B 1 252 ? -4.312 16 18.281 1 97.81 252 ALA B N 1
ATOM 4217 C CA . ALA B 1 252 ? -3.342 14.914 18.391 1 97.81 252 ALA B CA 1
ATOM 4218 C C . ALA B 1 252 ? -2.338 14.953 17.25 1 97.81 252 ALA B C 1
ATOM 4220 O O . ALA B 1 252 ? -1.143 14.734 17.453 1 97.81 252 ALA B O 1
ATOM 4221 N N . ILE B 1 253 ? -2.811 15.25 16.062 1 98.5 253 ILE B N 1
ATOM 4222 C CA . ILE B 1 253 ? -1.97 15.305 14.875 1 98.5 253 ILE B CA 1
ATOM 4223 C C . ILE B 1 253 ? -0.964 16.453 15.008 1 98.5 253 ILE B C 1
ATOM 4225 O O . ILE B 1 253 ? 0.232 16.266 14.781 1 98.5 253 ILE B O 1
ATOM 4229 N N . VAL B 1 254 ? -1.415 17.609 15.398 1 98.62 254 VAL B N 1
ATOM 4230 C CA . VAL B 1 254 ? -0.565 18.797 15.508 1 98.62 254 VAL B CA 1
ATOM 4231 C C . VAL B 1 254 ? 0.453 18.594 16.625 1 98.62 254 VAL B C 1
ATOM 4233 O O . VAL B 1 254 ? 1.622 18.953 16.484 1 98.62 254 VAL B O 1
ATOM 4236 N N . LEU B 1 255 ? 0.013 17.969 17.734 1 98.06 255 LEU B N 1
ATOM 4237 C CA . LEU B 1 255 ? 0.936 17.672 18.812 1 98.06 255 LEU B CA 1
ATOM 4238 C C . LEU B 1 255 ? 2.018 16.703 18.359 1 98.06 255 LEU B C 1
ATOM 4240 O O . LEU B 1 255 ? 3.197 16.891 18.656 1 98.06 255 LEU B O 1
ATOM 4244 N N . ALA B 1 256 ? 1.604 15.664 17.672 1 97.56 256 ALA B N 1
ATOM 4245 C CA . ALA B 1 256 ? 2.57 14.703 17.141 1 97.56 256 ALA B CA 1
ATOM 4246 C C . ALA B 1 256 ? 3.578 15.375 16.219 1 97.56 256 ALA B C 1
ATOM 4248 O O . ALA B 1 256 ? 4.762 15.031 16.234 1 97.56 256 ALA B O 1
ATOM 4249 N N . THR B 1 257 ? 3.1 16.297 15.438 1 97.69 257 THR B N 1
ATOM 4250 C CA . THR B 1 257 ? 3.951 17.047 14.531 1 97.69 257 THR B CA 1
ATOM 4251 C C . THR B 1 257 ? 4.98 17.859 15.312 1 97.69 257 THR B C 1
ATOM 4253 O O . THR B 1 257 ? 6.176 17.828 15.008 1 97.69 257 THR B O 1
ATOM 4256 N N . ALA B 1 258 ? 4.531 18.578 16.344 1 97.62 258 ALA B N 1
ATOM 4257 C CA . ALA B 1 258 ? 5.406 19.422 17.156 1 97.62 258 ALA B CA 1
ATOM 4258 C C . ALA B 1 258 ? 6.449 18.578 17.891 1 97.62 258 ALA B C 1
ATOM 4260 O O . ALA B 1 258 ? 7.582 19.016 18.094 1 97.62 258 ALA B O 1
ATOM 4261 N N . LEU B 1 259 ? 6.059 17.359 18.281 1 96.5 259 LEU B N 1
ATOM 4262 C CA . LEU B 1 259 ? 6.934 16.469 19.031 1 96.5 259 LEU B CA 1
ATOM 4263 C C . LEU B 1 259 ? 7.891 15.727 18.109 1 96.5 259 LEU B C 1
ATOM 4265 O O . LEU B 1 259 ? 8.812 15.047 18.578 1 96.5 259 LEU B O 1
ATOM 4269 N N . GLY B 1 260 ? 7.672 15.812 16.844 1 95.69 260 GLY B N 1
ATOM 4270 C CA . GLY B 1 260 ? 8.516 15.125 15.875 1 95.69 260 GLY B CA 1
ATOM 4271 C C . GLY B 1 260 ? 8.289 13.625 15.852 1 95.69 260 GLY B C 1
ATOM 4272 O O . GLY B 1 260 ? 9.227 12.852 15.641 1 95.69 260 GLY B O 1
ATOM 4273 N N . ARG B 1 261 ? 7.051 13.234 16.078 1 96.12 261 ARG B N 1
ATOM 4274 C CA . ARG B 1 261 ? 6.75 11.812 16.062 1 96.12 261 ARG B CA 1
ATOM 4275 C C . ARG B 1 261 ? 6.77 11.258 14.648 1 96.12 261 ARG B C 1
ATOM 4277 O O . ARG B 1 261 ? 6.395 11.945 13.695 1 96.12 261 ARG B O 1
ATOM 4284 N N . GLU B 1 262 ? 7.184 10.008 14.578 1 95.75 262 GLU B N 1
ATOM 4285 C CA . GLU B 1 262 ? 7.223 9.367 13.266 1 95.75 262 GLU B CA 1
ATOM 4286 C C . GLU B 1 262 ? 5.859 8.789 12.898 1 95.75 262 GLU B C 1
ATOM 4288 O O . GLU B 1 262 ? 5.469 8.805 11.727 1 95.75 262 GLU B O 1
ATOM 4293 N N . GLU B 1 263 ? 5.207 8.234 13.906 1 96.44 263 GLU B N 1
ATOM 4294 C CA . GLU B 1 263 ? 3.881 7.66 13.688 1 96.44 263 GLU B CA 1
ATOM 4295 C C . GLU B 1 263 ? 2.91 8.078 14.789 1 96.44 263 GLU B C 1
ATOM 4297 O O . GLU B 1 263 ? 3.293 8.18 15.961 1 96.44 263 GLU B O 1
ATOM 4302 N N . LEU B 1 264 ? 1.713 8.367 14.414 1 97.31 264 LEU B N 1
ATOM 4303 C CA . LEU B 1 264 ? 0.594 8.594 15.32 1 97.31 264 LEU B CA 1
ATOM 4304 C C . LEU B 1 264 ? -0.54 7.613 15.047 1 97.31 264 LEU B C 1
ATOM 4306 O O . LEU B 1 264 ? -0.96 7.453 13.898 1 97.31 264 LEU B O 1
ATOM 4310 N N . TYR B 1 265 ? -0.9 6.859 15.984 1 97.12 265 TYR B N 1
ATOM 4311 C CA . TYR B 1 265 ? -2.137 6.086 15.969 1 97.12 265 TYR B CA 1
ATOM 4312 C C . TYR B 1 265 ? -3.215 6.762 16.812 1 97.12 265 TYR B C 1
ATOM 4314 O O . TYR B 1 265 ? -3.021 7 18 1 97.12 265 TYR B O 1
ATOM 4322 N N . TYR B 1 266 ? -4.297 7.043 16.172 1 97.38 266 TYR B N 1
ATOM 4323 C CA . TYR B 1 266 ? -5.332 7.766 16.906 1 97.38 266 TYR B CA 1
ATOM 4324 C C . TYR B 1 266 ? -6.723 7.316 16.469 1 97.38 266 TYR B C 1
ATOM 4326 O O . TYR B 1 266 ? -7.004 7.203 15.281 1 97.38 266 TYR B O 1
ATOM 4334 N N . PRO B 1 267 ? -7.766 7.109 17.406 1 95.5 267 PRO B N 1
ATOM 4335 C CA . PRO B 1 267 ? -7.48 6.945 18.844 1 95.5 267 PRO B CA 1
ATOM 4336 C C . PRO B 1 267 ? -6.613 5.723 19.125 1 95.5 267 PRO B C 1
ATOM 4338 O O . PRO B 1 267 ? -6.836 4.652 18.562 1 95.5 267 PRO B O 1
ATOM 4341 N N . TRP B 1 268 ? -5.668 5.883 20 1 94.94 268 TRP B N 1
ATOM 4342 C CA . TRP B 1 268 ? -4.621 4.883 20.188 1 94.94 268 TRP B CA 1
ATOM 4343 C C . TRP B 1 268 ? -5.219 3.516 20.484 1 94.94 268 TRP B C 1
ATOM 4345 O O . TRP B 1 268 ? -4.875 2.521 19.844 1 94.94 268 TRP B O 1
ATOM 4355 N N . TRP B 1 269 ? -6.211 3.408 21.344 1 91.69 269 TRP B N 1
ATOM 4356 C CA . TRP B 1 269 ? -6.73 2.135 21.828 1 91.69 269 TRP B CA 1
ATOM 4357 C C . TRP B 1 269 ? -7.617 1.474 20.766 1 91.69 269 TRP B C 1
ATOM 4359 O O . TRP B 1 269 ? -7.828 0.259 20.797 1 91.69 269 TRP B O 1
ATOM 4369 N N . ASP B 1 270 ? -8.172 2.27 19.844 1 90.62 270 ASP B N 1
ATOM 4370 C CA . ASP B 1 270 ? -9.008 1.729 18.781 1 90.62 270 ASP B CA 1
ATOM 4371 C C . ASP B 1 270 ? -8.148 1.222 17.625 1 90.62 270 ASP B C 1
ATOM 4373 O O . ASP B 1 270 ? -8.547 0.297 16.906 1 90.62 270 ASP B O 1
ATOM 4377 N N . VAL B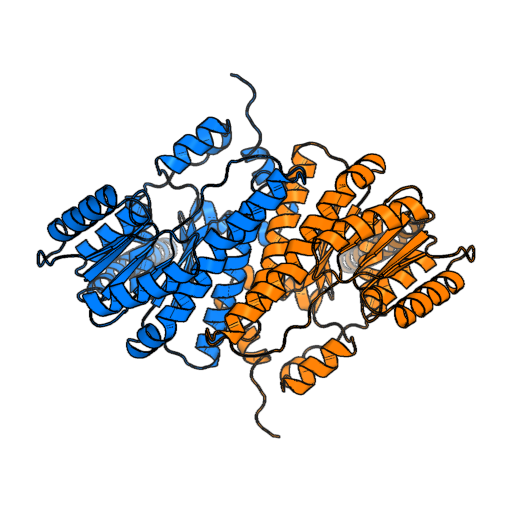 1 271 ? -6.969 1.807 17.438 1 93.88 271 VAL B N 1
ATOM 4378 C CA . VAL B 1 271 ? -6.242 1.587 16.188 1 93.88 271 VAL B CA 1
ATOM 4379 C C . VAL B 1 271 ? -5.047 0.671 16.438 1 93.88 271 VAL B C 1
ATOM 4381 O O . VAL B 1 271 ? -4.906 -0.369 15.789 1 93.88 271 VAL B O 1
ATOM 4384 N N . ARG B 1 272 ? -4.25 0.981 17.422 1 94.44 272 ARG B N 1
ATOM 4385 C CA . ARG B 1 272 ? -2.947 0.342 17.578 1 94.44 272 ARG B CA 1
ATOM 4386 C C . ARG B 1 272 ? -3.1 -1.14 17.906 1 94.44 272 ARG B C 1
ATOM 4388 O O . ARG B 1 272 ? -2.412 -1.983 17.328 1 94.44 272 ARG B O 1
ATOM 4395 N N . PRO B 1 273 ? -4.023 -1.573 18.828 1 93.06 273 PRO B N 1
ATOM 4396 C CA . PRO B 1 273 ? -4.18 -3.006 19.094 1 93.06 273 PRO B CA 1
ATOM 4397 C C . PRO B 1 273 ? -4.605 -3.787 17.844 1 93.06 273 PRO B C 1
ATOM 4399 O O . PRO B 1 273 ? -4.168 -4.922 17.641 1 93.06 273 PRO B O 1
ATOM 4402 N N . MET B 1 274 ? -5.438 -3.186 17.047 1 92.19 274 MET B N 1
ATOM 4403 C CA . MET B 1 274 ? -5.891 -3.859 15.836 1 92.19 274 MET B CA 1
ATOM 4404 C C . MET B 1 274 ? -4.738 -4.035 14.852 1 92.19 274 MET B C 1
ATOM 4406 O O . MET B 1 274 ? -4.633 -5.07 14.195 1 92.19 274 MET B O 1
ATOM 4410 N N . VAL B 1 275 ? -3.922 -3.021 14.734 1 93.75 275 VAL B N 1
ATOM 4411 C CA . VAL B 1 275 ? -2.758 -3.086 13.859 1 93.75 275 VAL B CA 1
ATOM 4412 C C . VAL B 1 275 ? -1.812 -4.188 14.336 1 93.75 275 VAL B C 1
ATOM 4414 O O . VAL B 1 275 ? -1.309 -4.973 13.531 1 93.75 275 VAL B O 1
ATOM 4417 N N . LEU B 1 276 ? -1.595 -4.238 15.641 1 93.38 276 LEU B N 1
ATOM 4418 C CA . LEU B 1 276 ? -0.729 -5.266 16.219 1 93.38 276 LEU B CA 1
ATOM 4419 C C . LEU B 1 276 ? -1.327 -6.652 16.016 1 93.38 276 LEU B C 1
ATOM 4421 O O . LEU B 1 276 ? -0.619 -7.59 15.633 1 93.38 276 LEU B O 1
ATOM 4425 N N . LEU B 1 277 ? -2.619 -6.742 16.234 1 93.12 277 LEU B N 1
ATOM 4426 C CA . LEU B 1 277 ? -3.293 -8.023 16.062 1 93.12 277 LEU B CA 1
ATOM 4427 C C . LEU B 1 277 ? -3.197 -8.492 14.609 1 93.12 277 LEU B C 1
ATOM 4429 O O . LEU B 1 277 ? -2.965 -9.672 14.352 1 93.12 277 LEU B O 1
ATOM 4433 N N . HIS B 1 278 ? -3.393 -7.605 13.703 1 92.94 278 HIS B N 1
ATOM 4434 C CA . HIS B 1 278 ? -3.354 -7.938 12.289 1 92.94 278 HIS B CA 1
ATOM 4435 C C . HIS B 1 278 ? -1.979 -8.453 11.875 1 92.94 278 HIS B C 1
ATOM 4437 O O . HIS B 1 278 ? -1.869 -9.32 11.008 1 92.94 278 HIS B O 1
ATOM 4443 N N . SER B 1 279 ? -0.971 -7.906 12.477 1 90 279 SER B N 1
ATOM 4444 C CA . SER B 1 279 ? 0.387 -8.336 12.156 1 90 279 SER B CA 1
ATOM 4445 C C . SER B 1 279 ? 0.687 -9.703 12.758 1 90 279 SER B C 1
ATOM 4447 O O . SER B 1 279 ? 1.376 -10.523 12.148 1 90 279 SER B O 1
ATOM 4449 N N . VAL B 1 280 ? 0.184 -9.984 13.914 1 89.69 280 VAL B N 1
ATOM 4450 C CA . VAL B 1 280 ? 0.516 -11.195 14.648 1 89.69 280 VAL B CA 1
ATOM 4451 C C . VAL B 1 280 ? -0.394 -12.336 14.195 1 89.69 280 VAL B C 1
ATOM 4453 O O . VAL B 1 280 ? 0.063 -13.469 14.008 1 89.69 280 VAL B O 1
ATOM 4456 N N . TRP B 1 281 ? -1.623 -11.977 14.07 1 91.44 281 TRP B N 1
ATOM 4457 C CA . TRP B 1 281 ? -2.635 -12.969 13.734 1 91.44 281 TRP B CA 1
ATOM 4458 C C . TRP B 1 281 ? -3.629 -12.414 12.719 1 91.44 281 TRP B C 1
ATOM 4460 O O . TRP B 1 281 ? -4.797 -12.188 13.039 1 91.44 281 TRP B O 1
ATOM 4470 N N . PRO B 1 282 ? -3.209 -12.359 11.492 1 88.75 282 PRO B N 1
ATOM 4471 C CA . PRO B 1 282 ? -4.039 -11.719 10.469 1 88.75 282 PRO B CA 1
ATOM 4472 C C . PRO B 1 282 ? -5.406 -12.383 10.32 1 88.75 282 PRO B C 1
ATOM 4474 O O . PRO B 1 282 ? -6.41 -11.703 10.109 1 88.75 282 PRO B O 1
ATOM 4477 N N . GLY B 1 283 ? -5.449 -13.711 10.469 1 88.06 283 GLY B N 1
ATOM 4478 C CA . GLY B 1 283 ? -6.727 -14.398 10.359 1 88.06 283 GLY B CA 1
ATOM 4479 C C . GLY B 1 283 ? -7.746 -13.93 11.375 1 88.06 283 GLY B C 1
ATOM 4480 O O . GLY B 1 283 ? -8.914 -13.703 11.039 1 88.06 283 GLY B O 1
ATOM 4481 N N . LEU B 1 284 ? -7.309 -13.773 12.609 1 89.94 284 LEU B N 1
ATOM 4482 C CA . LEU B 1 284 ? -8.203 -13.312 13.664 1 89.94 284 LEU B CA 1
ATOM 4483 C C . LEU B 1 284 ? -8.602 -11.859 13.438 1 89.94 284 LEU B C 1
ATOM 4485 O O . LEU B 1 284 ? -9.773 -11.5 13.602 1 89.94 284 LEU B O 1
ATOM 4489 N N . ALA B 1 285 ? -7.641 -11.047 13.125 1 91.12 285 ALA B N 1
ATOM 4490 C CA . ALA B 1 285 ? -7.934 -9.641 12.867 1 91.12 285 ALA B CA 1
ATOM 4491 C C . ALA B 1 285 ? -8.961 -9.492 11.75 1 91.12 285 ALA B C 1
ATOM 4493 O O . ALA B 1 285 ? -9.906 -8.703 11.867 1 91.12 285 ALA B O 1
ATOM 4494 N N . ASP B 1 286 ? -8.766 -10.266 10.742 1 89.88 286 ASP B N 1
ATOM 4495 C CA . ASP B 1 286 ? -9.688 -10.227 9.609 1 89.88 286 ASP B CA 1
ATOM 4496 C C . ASP B 1 286 ? -11.086 -10.68 10.023 1 89.88 286 ASP B C 1
ATOM 4498 O O . ASP B 1 286 ? -12.086 -10.117 9.57 1 89.88 286 ASP B O 1
ATOM 4502 N N . SER B 1 287 ? -11.141 -11.711 10.797 1 89.75 287 SER B N 1
ATOM 4503 C CA . SER B 1 287 ? -12.438 -12.195 11.258 1 89.75 287 SER B CA 1
ATOM 4504 C C . SER B 1 287 ? -13.164 -11.141 12.078 1 89.75 287 SER B C 1
ATOM 4506 O O . SER B 1 287 ? -14.383 -10.977 11.953 1 89.75 287 SER B O 1
ATOM 4508 N N . ILE B 1 288 ? -12.484 -10.469 12.914 1 87.56 288 ILE B N 1
ATOM 4509 C CA . ILE B 1 288 ? -13.062 -9.406 13.727 1 87.56 288 ILE B CA 1
ATOM 4510 C C . ILE B 1 288 ? -13.562 -8.273 12.828 1 87.56 288 ILE B C 1
ATOM 4512 O O . ILE B 1 288 ? -14.68 -7.785 13 1 87.56 288 ILE B O 1
ATOM 4516 N N . MET B 1 289 ? -12.75 -7.922 11.883 1 86.94 289 MET B N 1
ATOM 4517 C CA . MET B 1 289 ? -13.125 -6.848 10.969 1 86.94 289 MET B CA 1
ATOM 4518 C C . MET B 1 289 ? -14.352 -7.234 10.148 1 86.94 289 MET B C 1
ATOM 4520 O O . MET B 1 289 ? -15.219 -6.402 9.891 1 86.94 289 MET B O 1
ATOM 4524 N N . ARG B 1 290 ? -14.414 -8.453 9.703 1 86.62 290 ARG B N 1
ATOM 4525 C CA . ARG B 1 290 ? -15.562 -8.953 8.961 1 86.62 290 ARG B CA 1
ATOM 4526 C C . ARG B 1 290 ? -16.828 -8.875 9.805 1 86.62 290 ARG B C 1
ATOM 4528 O O . ARG B 1 290 ? -17.891 -8.492 9.305 1 86.62 290 ARG B O 1
ATOM 4535 N N . PHE B 1 291 ? -16.641 -9.266 10.984 1 84.12 291 PHE B N 1
ATOM 4536 C CA . PHE B 1 291 ? -17.781 -9.219 11.898 1 84.12 291 PHE B CA 1
ATOM 4537 C C . PHE B 1 291 ? -18.266 -7.781 12.07 1 84.12 291 PHE B C 1
ATOM 4539 O O . PHE B 1 291 ? -19.469 -7.52 12 1 84.12 291 PHE B O 1
ATOM 4546 N N . MET B 1 292 ? -17.375 -6.891 12.227 1 81.5 292 MET B N 1
ATOM 4547 C CA . MET B 1 292 ? -17.703 -5.488 12.461 1 81.5 292 MET B CA 1
ATOM 4548 C C . MET B 1 292 ? -18.312 -4.852 11.219 1 81.5 292 MET B C 1
ATOM 4550 O O . MET B 1 292 ? -19.172 -3.969 11.32 1 81.5 292 MET B O 1
ATOM 4554 N N . ALA B 1 293 ? -17.906 -5.363 10.102 1 79.5 293 ALA B N 1
ATOM 4555 C CA . ALA B 1 293 ? -18.328 -4.754 8.836 1 79.5 293 ALA B CA 1
ATOM 4556 C C . ALA B 1 293 ? -19.641 -5.355 8.344 1 79.5 293 ALA B C 1
ATOM 4558 O O . ALA B 1 293 ? -20.25 -4.824 7.422 1 79.5 293 ALA B O 1
ATOM 4559 N N . SER B 1 294 ? -20.062 -6.48 8.859 1 79.06 294 SER B N 1
ATOM 4560 C CA . SER B 1 294 ? -21.297 -7.141 8.445 1 79.06 294 SER B CA 1
ATOM 4561 C C . SER B 1 294 ? -22.516 -6.289 8.766 1 79.06 294 SER B C 1
ATOM 4563 O O . SER B 1 294 ? -22.594 -5.699 9.852 1 79.06 294 SER B O 1
ATOM 4565 N N . PRO B 1 295 ? -23.266 -6.098 7.605 1 70 295 PRO B N 1
ATOM 4566 C CA . PRO B 1 295 ? -24.5 -5.336 7.871 1 70 295 PRO B CA 1
ATOM 4567 C C . PRO B 1 295 ? -25.422 -6.035 8.875 1 70 295 PRO B C 1
ATOM 4569 O O . PRO B 1 295 ? -25.453 -7.266 8.93 1 70 295 PRO B O 1
ATOM 4572 N N . GLU B 1 296 ? -25.828 -5.332 9.914 1 63.59 296 GLU B N 1
ATOM 4573 C CA . GLU B 1 296 ? -26.859 -5.883 10.781 1 63.59 296 GLU B CA 1
ATOM 4574 C C . GLU B 1 296 ? -28.234 -5.836 10.109 1 63.59 296 GLU B C 1
ATOM 4576 O O . GLU B 1 296 ? -28.531 -4.891 9.375 1 63.59 296 GLU B O 1
ATOM 4581 N N . GLY B 1 297 ? -28.625 -7.051 9.516 1 49.47 297 GLY B N 1
ATOM 4582 C CA . GLY B 1 297 ? -29.984 -7.113 9 1 49.47 297 GLY B CA 1
ATOM 4583 C C . GLY B 1 297 ? -30.922 -6.113 9.656 1 49.47 297 GLY B C 1
ATOM 4584 O O . GLY B 1 297 ? -30.562 -5.48 10.648 1 49.47 297 GLY B O 1
ATOM 4585 N N . PRO B 1 298 ? -32.094 -5.656 8.883 1 43.34 298 PRO B N 1
ATOM 4586 C CA . PRO B 1 298 ? -33.094 -4.801 9.5 1 43.34 298 PRO B CA 1
ATOM 4587 C C . PRO B 1 298 ? -33.375 -5.18 10.953 1 43.34 298 PRO B C 1
ATOM 4589 O O . PRO B 1 298 ? -33.438 -6.367 11.289 1 43.34 298 PRO B O 1
ATOM 4592 N N . ALA B 1 299 ? -33.406 -4.258 11.789 1 29.39 299 ALA B N 1
ATOM 4593 C CA . ALA B 1 299 ? -33.906 -4.473 13.148 1 29.39 299 ALA B CA 1
ATOM 4594 C C . ALA B 1 299 ? -35.406 -4.777 13.141 1 29.39 299 ALA B C 1
ATOM 4596 O O . ALA B 1 299 ? -36.156 -4.242 12.32 1 29.39 299 ALA B O 1
#

Solvent-accessible surface area (backbone atoms only — not comparable to full-atom values): 28950 Å² total; per-residue (Å²): 111,68,66,54,48,46,48,48,43,50,44,46,45,47,46,46,51,51,48,54,55,44,56,62,24,40,59,69,36,45,69,34,28,33,39,33,31,34,18,51,48,55,50,28,29,33,35,48,36,48,43,12,46,40,34,23,41,42,32,36,25,26,71,52,58,71,44,32,53,53,44,26,50,52,22,17,71,47,16,81,79,53,50,82,41,40,75,48,73,42,54,56,80,37,69,71,41,34,50,50,50,49,52,50,46,27,69,74,58,74,44,39,31,33,39,35,43,51,46,70,65,88,73,80,76,43,80,85,79,50,43,71,65,50,54,51,48,39,52,52,42,37,41,32,48,29,49,32,48,53,49,35,50,28,66,39,41,70,43,20,55,73,57,47,13,35,42,35,40,61,49,33,41,44,28,72,34,61,41,44,37,35,26,62,59,16,16,25,30,8,19,45,46,20,24,51,49,2,44,41,43,25,24,62,69,70,67,44,59,46,47,47,26,40,32,27,31,43,66,48,52,28,71,69,49,49,51,50,39,60,74,58,38,30,58,52,38,55,71,76,45,74,55,39,52,32,60,60,51,18,46,53,52,53,47,36,57,50,66,65,37,55,67,41,51,36,57,46,83,76,24,45,57,51,44,44,37,32,62,75,37,44,70,58,40,47,52,54,47,45,60,37,60,40,61,63,69,87,130,112,69,65,56,48,47,47,47,44,50,46,46,45,48,45,47,52,50,49,54,56,43,57,62,23,39,58,67,37,46,68,36,29,33,40,34,30,32,19,52,49,56,50,28,30,33,35,50,38,47,43,12,45,40,37,22,40,43,32,36,26,25,70,52,59,70,44,33,52,54,45,26,52,52,21,17,70,47,17,80,79,53,50,83,43,41,75,46,75,42,56,55,79,40,68,73,41,32,53,50,49,49,52,52,44,28,69,74,58,74,45,41,31,34,40,36,46,51,45,70,64,89,72,80,76,43,78,84,80,49,43,72,66,50,53,52,49,39,53,53,41,38,41,33,49,27,50,32,49,54,49,35,50,27,67,40,40,70,42,20,55,72,57,48,13,35,43,34,40,62,50,32,39,43,28,72,35,62,42,44,37,35,25,61,61,16,15,25,31,8,18,45,45,19,25,52,50,2,44,40,43,24,24,61,70,69,67,46,59,46,48,46,25,40,32,27,32,47,65,48,51,27,71,70,50,49,51,50,38,59,74,56,40,29,56,52,39,54,70,77,45,76,55,41,52,32,62,60,51,18,46,52,51,54,47,36,57,48,66,64,36,53,67,43,51,34,56,45,82,73,23,47,57,52,43,45,36,31,62,76,37,44,70,59,39,47,50,53,47,46,60,37,59,39,61,62,68,87,129

Secondary structure (DSSP, 8-state):
-HHHHHHHHHHHHHHHHHHHHHHHHHHTTTT-EEEEES-SSHHHHHHHHHHHHTT-EEEEEES-HHHHHHHHHHHHHHSTT----EEEE--TTSHHHHHHHHHHHHHHHTS-SEEEE--------------HHHHHHHHHHHIIIIIHHHHHHHHHHHHHHHHT-EEEEEEEGGGTS--TT-HHHHHHHHHHHHHHHHHHHHHHHTT---EEEEEEE--B--HHHHHHHHHTT-HHHHHH-PPBPHHHHHHHHHHHHHHT-SEEEESHHHHHHHHHHHHH-HHHHHHHHHHHHS-----/-HHHHHHHHHHHHHHHHHHHHHHHHHHTTTT-EEEEES-SSHHHHHHHHHHHHTT-EEEEEES-HHHHHHHHHHHHHHSTT----EEEE--TTSHHHHHHHHHHHHHHHTS-SEEEE--------------HHHHHHHHHHHIIIIIHHHHHHHHHHHHHHHHT-EEEEEEEGGGTS--TT-HHHHHHHHHHHHHHHHHHHHHHHTT---EEEEEEE--B--HHHHHHHHHTT-HHHHHHSPPBPHHHHHHHHHHHHHHT-SEEEESHHHHHHHHHHHHH-HHHHHHHHHHHHS-----

Organism: Elysia chlorotica (NCBI:txid188477)

Radius of gyration: 25.25 Å; Cα contacts (8 Å, |Δi|>4): 1218; chains: 2; bounding box: 71×75×76 Å